Protein AF-0000000068209678 (afdb_homodimer)

Nearest PDB structures (foldseek):
  5dne-assembly1_C  TM=9.767E-01  e=2.836E-42  Cavia porcellus
  5dnc-assembly1_D  TM=9.752E-01  e=8.049E-42  Cavia porcellus
  4r8k-assembly2_E  TM=9.649E-01  e=1.845E-42  Cavia porcellus
  4r8k-assembly1_D  TM=9.654E-01  e=4.633E-42  Cavia porcellus
  5dnd-assembly1_C  TM=9.771E-01  e=1.900E-41  Cavia porcellus

Organism: Rhynchophorus ferrugineus (NCBI:txid354439)

Radius of gyration: 30.51 Å; Cα contacts (8 Å, |Δi|>4): 1763; chains: 2; bounding box: 63×113×104 Å

Sequence (772 aa):
MLRNDCQSNVNLSSFLDKYIMSEFSELKKVLVLYIGGTIGMQKNEYGVYEPMPDVFANKVKSCHDLHDKELARIYSIRDHEMITKAIHCNKVIAYQIQEYDPLLASCNMSSTEWIAIAKSVEENYHDFDGFVILQGTDTMAYTASVLSFMFKNLQKPVILTGSQISLFEIPSDAKNNFLHSLVFASCSDIPEVCIFYANRLMRGNRVKKVHSSAIKAMDSPNYHILAETGLTFKIYRNFALPRSERGMLSVFTNLCTRVGILHMFPTLTRTQLLSFLEPSLEGVVLITYGVGNIPTDRQDLIDVLRNAVGRGITVVSVTQCYKGPVAVLYETGRRMIEIGVIPCYDMTVEAAYCKLMVICGMERNSEDRAELMKQNMRGEMTIQQYMLRNDCQSNVNLSSFLDKYIMSEFSELKKVLVLYIGGTIGMQKNEYGVYEPMPDVFANKVKSCHDLHDKELARIYSIRDHEMITKAIHCNKVIAYQIQEYDPLLASCNMSSTEWIAIAKSVEENYHDFDGFVILQGTDTMAYTASVLSFMFKNLQKPVILTGSQISLFEIPSDAKNNFLHSLVFASCSDIPEVCIFYANRLMRGNRVKKVHSSAIKAMDSPNYHILAETGLTFKIYRNFALPRSERGMLSVFTNLCTRVGILHMFPTLTRTQLLSFLEPSLEGVVLITYGVGNIPTDRQDLIDVLRNAVGRGITVVSVTQCYKGPVAVLYETGRRMIEIGVIPCYDMTVEAAYCKLMVICGMERNSEDRAELMKQNMRGEMTIQQY

Foldseek 3Di:
DDDPPPPPCPPPVVVVVCVVVPPQAAEFEEEEEEQAAQQQWDADPVRDTDHDPPVNQVLQCPDCQNAPPVVCVVVVPDPQKGWGPLDPPRHIYIYHYDYDPPRDAPVPDDLVVLLVVLVVCVVCVVVGQFYEYEHHDQCQLLSLQLSQLQKDQQQFEYEYEYWLHYSPDPPTQSVVQVSVSSVRRRPRLQRGRWYGFDFFIAHSQQKDQDDDRDRRRMDRFAADTQWGDDPDTDGPSVRGDGRDDDDDIGGHSQFAPLEEEDEDDDPDDLVNLLVNLDLSHQEYEYAAADLFADDPVPVSNLVSLLVSVVSRHAAEYAYPDPFFFNDDPDPRSVSCVVSPYHTQTTADPSNLRSLLRRLVSVDVGSVSSRVSSNDDDRSRHDDDPD/DDPPPCPPCPPPVVVVVCVVVPPQAAEFEEEEEEQAAQQQWDADPVRDTDHDPPVNQVLQCPDCQNAPPVVCVVVVPDPQKGWGDLDPPRHIYIYHYDYDPPRDAPVPDDLVVLLVVLVVCVVCVVVGQFYEYEHHDQCQLLSLQLSQLQKDQQQFEYEYEYWLHYNPDPPTQSVVQVSVSSVRRRPRLQRGRWYGFDFFIARSQQKDQDDDRDRRRMDRFAADTQWGDDPDTDGPSVRGDGRDDDDDIGGHSQFAPLEEEDEDDDVDDLVNLLVNLDLSHQEYEYAAADLFADDPVPVSNLVSLLVSVVSRHAAEYAYPDPFFFNDDDDPRSVSCVVSPYHTQTTADPSNLRSLLRRLVSVDVGSVSSRVSSNDDDRSRHDDDPD

Secondary structure (DSSP, 8-state):
-----------HHHHHHHHHSS---EEEEEEEEEEESGGGEEE-TTS-EEE-TTTHHHHHHH-TTT--HHHHHHTT--TTEEE---BGGGEEEEEEEEEEEEEE-GGG--HHHHHHHHHHHHHTTTT-SEEEEE--STTHHHHHHHHHHHEES--S-EEEE--SS-TTSSS-SHHHHHHHHHHHHT-TT--SEEEEETTEEEEGGG-EE-BSSSSS-EE-TTS--SEE-SSS-EE-GGGSPPPPSS---EE-------EEEEE--TT--HHHHHHHT-TT--EEEEEEBTTTB--SS-HHHHHHHHHHHHTT-EEEEEESSSB------BHHHHHHHHTTPEE-TT--HHHHHHHHHHHHHH---HHHHHHHHTS-SSS-------/-----------HHHHHHHHHSS---EEEEEEEEEEESGGGEEE-TTS-EEE-TTTHHHHHHH-TTT--HHHHHHTT--TTEEE---BGGGEEEEEEEEEEEEEE-GGG--HHHHHHHHHHHHHTTTT-SEEEEE--STTHHHHHHHHHHHEES--S-EEEE--SS-TTSSS-SHHHHHHHHHHHHT-TT--SEEEEETTEEEEGGG-EE-BSSSSS-EE-TTS--SEE-SSS-EE-GGGSPPPPSS---EE-------EEEEE--TT--HHHHHHHT-TT--EEEEEEBTTTB--SS-HHHHHHHHHHHHTT-EEEEEESSSB------BHHHHHHHHTTPEE-TT--HHHHHHHHHHHHHH---HHHHHHHHTS-SSS-------

Solvent-accessible surface area (backbone atoms only — not comparable to full-atom values): 39968 Å² total; per-residue (Å²): 139,85,86,82,78,81,78,78,76,76,63,64,59,57,59,46,41,55,64,61,68,38,83,71,45,55,78,35,39,32,42,30,40,37,41,30,15,37,28,47,20,44,64,47,96,84,67,28,55,39,78,46,85,92,44,46,67,60,54,43,58,68,33,64,78,53,18,27,70,67,56,33,60,74,67,64,59,57,88,79,44,40,22,34,53,72,44,86,88,50,30,27,42,38,33,37,74,48,71,47,84,74,58,36,57,27,54,63,48,38,70,67,56,52,41,52,51,54,49,52,48,62,76,42,48,88,80,30,49,15,26,31,39,31,26,17,63,57,38,39,29,40,52,28,13,33,50,40,68,25,43,42,54,46,64,37,11,34,24,35,33,39,28,80,31,21,58,84,44,87,84,47,55,16,59,63,25,50,54,51,31,54,53,51,10,59,36,60,85,40,33,45,36,25,33,32,52,73,48,33,30,31,52,9,28,43,34,40,51,35,27,30,73,48,74,72,19,65,42,42,70,74,49,77,60,33,28,38,50,74,99,50,83,46,74,40,66,90,69,47,72,76,76,64,75,92,71,68,71,41,78,61,68,58,62,35,62,45,42,49,60,46,49,68,56,69,57,70,44,56,65,51,53,50,47,62,64,36,88,77,46,46,30,37,36,34,31,21,32,28,33,36,34,53,47,72,84,38,57,65,49,51,49,49,52,34,50,42,35,71,74,41,27,44,40,32,30,25,33,66,26,72,25,54,39,22,46,77,60,38,62,42,23,50,51,40,47,71,45,57,41,39,66,41,28,39,28,38,69,42,25,51,48,29,48,49,19,45,40,55,40,74,35,86,49,42,69,60,34,53,56,56,65,70,49,70,84,75,72,37,45,67,87,72,88,124,138,83,84,79,76,82,76,76,74,77,59,66,61,57,58,47,43,53,65,62,68,40,85,71,46,56,78,36,39,33,42,30,41,36,41,32,16,38,29,47,21,44,64,49,97,83,67,27,53,39,77,46,86,93,43,46,66,60,54,44,60,69,32,64,79,53,18,27,70,66,57,32,59,75,66,63,58,56,88,78,43,41,23,34,51,72,45,88,85,49,31,27,42,35,34,37,72,48,72,46,84,74,58,36,56,27,55,62,48,39,72,70,56,52,42,52,51,53,48,52,49,62,76,43,47,87,78,32,49,16,27,30,39,31,27,17,62,57,36,39,28,38,52,26,14,32,50,40,69,25,43,41,52,45,63,37,12,34,24,34,31,41,28,79,30,21,58,85,44,85,85,46,54,15,60,62,24,49,53,52,31,55,54,51,10,61,36,59,84,40,33,47,36,25,33,32,52,74,49,32,30,30,53,9,28,42,34,40,53,35,26,31,74,47,74,72,20,64,43,44,70,74,49,77,60,34,28,39,51,72,98,51,83,47,73,40,67,90,69,45,70,75,75,62,76,92,70,68,70,41,78,62,69,59,63,34,62,45,42,48,61,45,50,68,57,69,56,69,44,57,68,50,53,51,47,64,65,36,88,79,46,47,30,36,36,34,31,22,34,28,32,38,34,53,48,71,86,38,56,64,50,52,50,50,50,33,48,40,37,71,74,42,27,44,42,32,31,24,34,66,25,74,23,54,37,22,46,75,60,39,62,42,24,49,52,40,47,72,46,58,40,39,66,42,29,39,28,39,69,44,24,50,48,30,50,47,20,44,41,55,39,74,37,87,48,43,68,59,37,52,55,55,66,69,48,70,83,75,71,36,45,66,87,72,88,123

InterPro domains:
  IPR006034 Asparaginase/glutaminase-like [PIRSF001220] (26-380)
  IPR006034 Asparaginase/glutaminase-like [PR00139] (30-41)
  IPR006034 Asparaginase/glutaminase-like [PR00139] (129-147)
  IPR006034 Asparaginase/glutaminase-like [PR00139] (308-326)
  IPR006034 Asparaginase/glutaminase-like [PS51732] (28-376)
  IPR006034 Asparaginase/glutaminase-like [PTHR11707] (26-385)
  IPR006034 Asparaginase/glutaminase-like [SM00870] (29-370)
  IPR027473 L-asparaginase, C-terminal [G3DSA:3.40.50.40] (257-384)
  IPR027474 L-asparaginase, N-terminal [PF00710] (29-237)
  IPR036152 Asparaginase/glutaminase-like superfamily [SSF53774] (19-383)
  IPR037152 L-asparaginase, N-terminal domain superfamily [G3DSA:3.40.50.1170] (27-256)
  IPR040919 Asparaginase/glutaminase, C-terminal [PF17763] (258-373)
  IPR041725 Type I (cytosolic) L-asparaginase [cd08963] (28-371)

pLDDT: mean 90.08, std 16.74, range [19.39, 98.94]

Structure (mmCIF, N/CA/C/O backbone):
data_AF-0000000068209678-model_v1
#
loop_
_entity.id
_entity.type
_entity.pdbx_description
1 polymer asparaginase
#
loop_
_atom_site.group_PDB
_atom_site.id
_atom_site.type_symbol
_atom_site.label_atom_id
_atom_site.label_alt_id
_atom_site.label_comp_id
_atom_site.label_asym_id
_atom_site.label_entity_id
_atom_site.label_seq_id
_atom_site.pdbx_PDB_ins_code
_atom_site.Cartn_x
_atom_site.Cartn_y
_atom_site.Cartn_z
_atom_site.occupancy
_atom_site.B_iso_or_equiv
_atom_site.auth_seq_id
_atom_site.auth_comp_id
_atom_site.auth_asym_id
_atom_site.auth_atom_id
_atom_site.pdbx_PDB_model_num
ATOM 1 N N . MET A 1 1 ? -4.945 75.375 -44.125 1 24.22 1 MET A N 1
ATOM 2 C CA . MET A 1 1 ? -5.676 75.375 -42.875 1 24.22 1 MET A CA 1
ATOM 3 C C . MET A 1 1 ? -5.602 74.062 -42.188 1 24.22 1 MET A C 1
ATOM 5 O O . MET A 1 1 ? -6.051 73.062 -42.719 1 24.22 1 MET A O 1
ATOM 9 N N . LEU A 1 2 ? -4.535 73.75 -41.25 1 20.03 2 LEU A N 1
ATOM 10 C CA . LEU A 1 2 ? -3.896 72.625 -40.562 1 20.03 2 LEU A CA 1
ATOM 11 C C . LEU A 1 2 ? -4.84 72.062 -39.5 1 20.03 2 LEU A C 1
ATOM 13 O O . LEU A 1 2 ? -5.441 72.812 -38.719 1 20.03 2 LEU A O 1
ATOM 17 N N . ARG A 1 3 ? -5.453 70.75 -39.844 1 27.05 3 ARG A N 1
ATOM 18 C CA . ARG A 1 3 ? -6.363 69.812 -39.156 1 27.05 3 ARG A CA 1
ATOM 19 C C . ARG A 1 3 ? -5.918 69.562 -37.719 1 27.05 3 ARG A C 1
ATOM 21 O O . ARG A 1 3 ? -4.789 69.125 -37.5 1 27.05 3 ARG A O 1
ATOM 28 N N . ASN A 1 4 ? -6.402 70.438 -36.719 1 21.16 4 ASN A N 1
ATOM 29 C CA . ASN A 1 4 ? -6.305 70.5 -35.281 1 21.16 4 ASN A CA 1
ATOM 30 C C . ASN A 1 4 ? -6.629 69.125 -34.625 1 21.16 4 ASN A C 1
ATOM 32 O O . ASN A 1 4 ? -7.754 68.625 -34.75 1 21.16 4 ASN A O 1
ATOM 36 N N . ASP A 1 5 ? -5.664 68.125 -34.562 1 22.69 5 ASP A N 1
ATOM 37 C CA . ASP A 1 5 ? -5.5 66.812 -34 1 22.69 5 ASP A CA 1
ATOM 38 C C . ASP A 1 5 ? -5.828 66.812 -32.5 1 22.69 5 ASP A C 1
ATOM 40 O O . ASP A 1 5 ? -5.191 67.5 -31.719 1 22.69 5 ASP A O 1
ATOM 44 N N . CYS A 1 6 ? -7.16 66.625 -32.156 1 24.98 6 CYS A N 1
ATOM 45 C CA . CYS A 1 6 ? -7.793 66.5 -30.844 1 24.98 6 CYS A CA 1
ATOM 46 C C . CYS A 1 6 ? -7.035 65.5 -29.969 1 24.98 6 CYS A C 1
ATOM 48 O O . CYS A 1 6 ? -6.957 64.312 -30.281 1 24.98 6 CYS A O 1
ATOM 50 N N . GLN A 1 7 ? -5.973 65.875 -29.172 1 24.2 7 GLN A N 1
ATOM 51 C CA . GLN A 1 7 ? -5.223 65.25 -28.062 1 24.2 7 GLN A CA 1
ATOM 52 C C . GLN A 1 7 ? -6.137 64.938 -26.891 1 24.2 7 GLN A C 1
ATOM 54 O O . GLN A 1 7 ? -6.449 65.812 -26.094 1 24.2 7 GLN A O 1
ATOM 59 N N . SER A 1 8 ? -7.375 64.312 -27.094 1 26.88 8 SER A N 1
ATOM 60 C CA . SER A 1 8 ? -8.211 64 -25.938 1 26.88 8 SER A CA 1
ATOM 61 C C . SER A 1 8 ? -7.438 63.219 -24.875 1 26.88 8 SER A C 1
ATOM 63 O O . SER A 1 8 ? -6.898 62.156 -25.172 1 26.88 8 SER A O 1
ATOM 65 N N . ASN A 1 9 ? -6.844 63.875 -23.906 1 25.52 9 ASN A N 1
ATOM 66 C CA . ASN A 1 9 ? -6.191 63.469 -22.656 1 25.52 9 ASN A CA 1
ATOM 67 C C . ASN A 1 9 ? -7.125 62.656 -21.781 1 25.52 9 ASN A C 1
ATOM 69 O O . ASN A 1 9 ? -7.961 63.219 -21.062 1 25.52 9 ASN A O 1
ATOM 73 N N . VAL A 1 10 ? -7.766 61.5 -22.281 1 31.03 10 VAL A N 1
ATOM 74 C CA . VAL A 1 10 ? -8.469 60.562 -21.391 1 31.03 10 VAL A CA 1
ATOM 75 C C . VAL A 1 10 ? -7.668 60.406 -20.109 1 31.03 10 VAL A C 1
ATOM 77 O O . VAL A 1 10 ? -6.504 60 -20.141 1 31.03 10 VAL A O 1
ATOM 80 N N . ASN A 1 11 ? -8.055 61.219 -19.125 1 28.83 11 ASN A N 1
ATOM 81 C CA . ASN A 1 11 ? -7.418 61.312 -17.812 1 28.83 11 ASN A CA 1
ATOM 82 C C . ASN A 1 11 ? -7.273 59.938 -17.172 1 28.83 11 ASN A C 1
ATOM 84 O O . ASN A 1 11 ? -8.273 59.281 -16.859 1 28.83 11 ASN A O 1
ATOM 88 N N . LEU A 1 12 ? -6.191 59.188 -17.328 1 33.31 12 LEU A N 1
ATOM 89 C CA . LEU A 1 12 ? -5.613 58 -16.703 1 33.31 12 LEU A CA 1
ATOM 90 C C . LEU A 1 12 ? -5.938 57.938 -15.219 1 33.31 12 LEU A C 1
ATOM 92 O O . LEU A 1 12 ? -5.883 56.875 -14.609 1 33.31 12 LEU A O 1
ATOM 96 N N . SER A 1 13 ? -6.301 59.156 -14.625 1 35.62 13 SER A N 1
ATOM 97 C CA . SER A 1 13 ? -6.512 59.188 -13.188 1 35.62 13 SER A CA 1
ATOM 98 C C . SER A 1 13 ? -7.82 58.5 -12.812 1 35.62 13 SER A C 1
ATOM 100 O O . SER A 1 13 ? -7.875 57.719 -11.836 1 35.62 13 SER A O 1
ATOM 102 N N . SER A 1 14 ? -8.922 58.875 -13.57 1 37.66 14 SER A N 1
ATOM 103 C CA . SER A 1 14 ? -10.211 58.312 -13.188 1 37.66 14 SER A CA 1
ATOM 104 C C . SER A 1 14 ? -10.25 56.812 -13.445 1 37.66 14 SER A C 1
ATOM 106 O O . SER A 1 14 ? -10.992 56.062 -12.781 1 37.66 14 SER A O 1
ATOM 108 N N . PHE A 1 15 ? -9.703 56.375 -14.633 1 32.22 15 PHE A N 1
ATOM 109 C CA . PHE A 1 15 ? -9.68 54.938 -14.883 1 32.22 15 PHE A CA 1
ATOM 110 C C . PHE A 1 15 ? -8.883 54.219 -13.805 1 32.22 15 PHE A C 1
ATOM 112 O O . PHE A 1 15 ? -9.281 53.156 -13.352 1 32.22 15 PHE A O 1
ATOM 119 N N . LEU A 1 16 ? -7.707 54.844 -13.414 1 33.5 16 LEU A N 1
ATOM 120 C CA . LEU A 1 16 ? -6.98 54.25 -12.297 1 33.5 16 LEU A CA 1
ATOM 121 C C . LEU A 1 16 ? -7.801 54.344 -11.016 1 33.5 16 LEU A C 1
ATOM 123 O O . LEU A 1 16 ? -7.742 53.438 -10.172 1 33.5 16 LEU A O 1
ATOM 127 N N . ASP A 1 17 ? -8.5 55.531 -10.766 1 32.28 17 ASP A N 1
ATOM 128 C CA . ASP A 1 17 ? -9.352 55.594 -9.578 1 32.28 17 ASP A CA 1
ATOM 129 C C . ASP A 1 17 ? -10.484 54.594 -9.648 1 32.28 17 ASP A C 1
ATOM 131 O O . ASP A 1 17 ? -10.938 54.094 -8.617 1 32.28 17 ASP A O 1
ATOM 135 N N . LYS A 1 18 ? -11.211 54.5 -10.836 1 40.41 18 LYS A N 1
ATOM 136 C CA . LYS A 1 18 ? -12.273 53.5 -10.914 1 40.41 18 LYS A CA 1
ATOM 137 C C . LYS A 1 18 ? -11.719 52.094 -10.695 1 40.41 18 LYS A C 1
ATOM 139 O O . LYS A 1 18 ? -12.43 51.219 -10.211 1 40.41 18 LYS A O 1
ATOM 144 N N . TYR A 1 19 ? -10.602 51.812 -11.289 1 35.34 19 TYR A N 1
ATOM 145 C CA . TYR A 1 19 ? -9.906 50.562 -11.086 1 35.34 19 TYR A CA 1
ATOM 146 C C . TYR A 1 19 ? -9.344 50.469 -9.672 1 35.34 19 TYR A C 1
ATOM 148 O O . TYR A 1 19 ? -9.258 49.375 -9.102 1 35.34 19 TYR A O 1
ATOM 156 N N . ILE A 1 20 ? -8.758 51.531 -9.117 1 36.72 20 ILE A N 1
ATOM 157 C CA . ILE A 1 20 ? -8.258 51.562 -7.75 1 36.72 20 ILE A CA 1
ATOM 158 C C . ILE A 1 20 ? -9.43 51.531 -6.773 1 36.72 20 ILE A C 1
ATOM 160 O O . ILE A 1 20 ? -9.359 50.875 -5.734 1 36.72 20 ILE A O 1
ATOM 164 N N . MET A 1 21 ? -10.398 52.469 -6.781 1 37.22 21 MET A N 1
ATOM 165 C CA . MET A 1 21 ? -11.516 52.406 -5.84 1 37.22 21 MET A CA 1
ATOM 166 C C . MET A 1 21 ? -12.32 51.125 -6.047 1 37.22 21 MET A C 1
ATOM 168 O O . MET A 1 21 ? -13.453 51 -5.578 1 37.22 21 MET A O 1
ATOM 172 N N . SER A 1 22 ? -12.422 50.531 -7.223 1 40.81 22 SER A N 1
ATOM 173 C CA . SER A 1 22 ? -13.203 49.312 -7.383 1 40.81 22 SER A CA 1
ATOM 174 C C . SER A 1 22 ? -13.109 48.438 -6.141 1 40.81 22 SER A C 1
ATOM 176 O O . SER A 1 22 ? -12.188 48.594 -5.34 1 40.81 22 SER A O 1
ATOM 178 N N . GLU A 1 23 ? -14.148 47.438 -5.879 1 45.25 23 GLU A N 1
ATOM 179 C CA . GLU A 1 23 ? -14.516 46.562 -4.762 1 45.25 23 GLU A CA 1
ATOM 180 C C . GLU A 1 23 ? -13.289 45.938 -4.129 1 45.25 23 GLU A C 1
ATOM 182 O O . GLU A 1 23 ? -12.562 45.188 -4.789 1 45.25 23 GLU A O 1
ATOM 187 N N . PHE A 1 24 ? -12.594 46.688 -3.318 1 51.16 24 PHE A N 1
ATOM 188 C CA . PHE A 1 24 ? -11.492 46.156 -2.514 1 51.16 24 PHE A CA 1
ATOM 189 C C . PHE A 1 24 ? -11.672 44.688 -2.23 1 51.16 24 PHE A C 1
ATOM 191 O O . PHE A 1 24 ? -12.781 44.25 -1.905 1 51.16 24 PHE A O 1
ATOM 198 N N . SER A 1 25 ? -10.859 43.938 -2.803 1 64.44 25 SER A N 1
ATOM 199 C CA . SER A 1 25 ? -10.828 42.5 -2.555 1 64.44 25 SER A CA 1
ATOM 200 C C . SER A 1 25 ? -10.867 42.188 -1.06 1 64.44 25 SER A C 1
ATOM 202 O O . SER A 1 25 ? -10.32 42.938 -0.254 1 64.44 25 SER A O 1
ATOM 204 N N . GLU A 1 26 ? -11.867 41.5 -0.532 1 81.69 26 GLU A N 1
ATOM 205 C CA . GLU A 1 26 ? -11.938 41.031 0.845 1 81.69 26 GLU A CA 1
ATOM 206 C C . GLU A 1 26 ? -10.602 40.438 1.304 1 81.69 26 GLU A C 1
ATOM 208 O O . GLU A 1 26 ? -9.984 39.656 0.587 1 81.69 26 GLU A O 1
ATOM 213 N N . LEU A 1 27 ? -10.078 41.125 2.41 1 89.88 27 LEU A N 1
ATOM 214 C CA . LEU A 1 27 ? -8.82 40.656 2.98 1 89.88 27 LEU A CA 1
ATOM 215 C C . LEU A 1 27 ? -9.055 39.438 3.887 1 89.88 27 LEU A C 1
ATOM 217 O O . LEU A 1 27 ? -9.906 39.5 4.777 1 89.88 27 LEU A O 1
ATOM 221 N N . LYS A 1 28 ? -8.445 38.375 3.607 1 93.88 28 LYS A N 1
ATOM 222 C CA . LYS A 1 28 ? -8.453 37.156 4.441 1 93.88 28 LYS A CA 1
ATOM 223 C C . LYS A 1 28 ? -7.102 36.969 5.121 1 93.88 28 LYS A C 1
ATOM 225 O O . LYS A 1 28 ? -6.062 37.344 4.57 1 93.88 28 LYS A O 1
ATOM 230 N N . LYS A 1 29 ? -7.137 36.438 6.324 1 96.75 29 LYS A N 1
ATOM 231 C CA . LYS A 1 29 ? -5.918 36.188 7.098 1 96.75 29 LYS A CA 1
ATOM 232 C C . LYS A 1 29 ? -5.664 34.719 7.289 1 96.75 29 LYS A C 1
ATOM 234 O O . LYS A 1 29 ? -6.527 33.969 7.781 1 96.75 29 LYS A O 1
ATOM 239 N N . VAL A 1 30 ? -4.473 34.281 6.938 1 98 30 VAL A N 1
ATOM 240 C CA . VAL A 1 30 ? -4.105 32.875 7.043 1 98 30 VAL A CA 1
ATOM 241 C C . VAL A 1 30 ? -2.838 32.719 7.883 1 98 30 VAL A C 1
ATOM 243 O O . VAL A 1 30 ? -1.896 33.5 7.734 1 98 30 VAL A O 1
ATOM 246 N N . LEU A 1 31 ? -2.826 31.797 8.82 1 98.81 31 LEU A N 1
ATOM 247 C CA . LEU A 1 31 ? -1.607 31.453 9.547 1 98.81 31 LEU A CA 1
ATOM 248 C C . LEU A 1 31 ? -0.926 30.25 8.914 1 98.81 31 LEU A C 1
ATOM 250 O O . LEU A 1 31 ? -1.563 29.219 8.695 1 98.81 31 LEU A O 1
ATOM 254 N N . VAL A 1 32 ? 0.327 30.422 8.586 1 98.88 32 VAL A N 1
ATOM 255 C CA . VAL A 1 32 ? 1.133 29.328 8.039 1 98.88 32 VAL A CA 1
ATOM 256 C C . VAL A 1 32 ? 2.041 28.766 9.125 1 98.88 32 VAL A C 1
ATOM 258 O O . VAL A 1 32 ? 2.867 29.484 9.695 1 98.88 32 VAL A O 1
ATOM 261 N N . LEU A 1 33 ? 1.811 27.547 9.469 1 98.88 33 LEU A N 1
ATOM 262 C CA . LEU A 1 33 ? 2.705 26.812 10.367 1 98.88 33 LEU A CA 1
ATOM 263 C C . LEU A 1 33 ? 3.748 26.031 9.578 1 98.88 33 LEU A C 1
ATOM 265 O O . LEU A 1 33 ? 3.414 25.094 8.867 1 98.88 33 LEU A O 1
ATOM 269 N N . TYR A 1 34 ? 5.004 26.438 9.68 1 98.75 34 TYR A N 1
ATOM 270 C CA . TYR A 1 34 ? 6.098 25.812 8.945 1 98.75 34 TYR A CA 1
ATOM 271 C C . TYR A 1 34 ? 6.871 24.844 9.844 1 98.75 34 TYR A C 1
ATOM 273 O O . TYR A 1 34 ? 7.703 25.266 10.648 1 98.75 34 TYR A O 1
ATOM 281 N N . ILE A 1 35 ? 6.629 23.531 9.625 1 98.19 35 ILE A N 1
ATOM 282 C CA . ILE A 1 35 ? 7.195 22.5 10.477 1 98.19 35 ILE A CA 1
ATOM 283 C C . ILE A 1 35 ? 8.469 21.938 9.836 1 98.19 35 ILE A C 1
ATOM 285 O O . ILE A 1 35 ? 9.344 21.422 10.531 1 98.19 35 ILE A O 1
ATOM 289 N N . GLY A 1 36 ? 8.516 21.969 8.578 1 97.06 36 GLY A N 1
ATOM 290 C CA . GLY A 1 36 ? 9.648 21.438 7.844 1 97.06 36 GLY A CA 1
ATOM 291 C C . GLY A 1 36 ? 9.273 20.906 6.469 1 97.06 36 GLY A C 1
ATOM 292 O O . GLY A 1 36 ? 8.312 21.391 5.859 1 97.06 36 GLY A O 1
ATOM 293 N N . GLY A 1 37 ? 10.141 20.031 6.027 1 96 37 GLY A N 1
ATOM 294 C CA . GLY A 1 37 ? 9.906 19.406 4.734 1 96 37 GLY A CA 1
ATOM 295 C C . GLY A 1 37 ? 10.797 19.953 3.639 1 96 37 GLY A C 1
ATOM 296 O O . GLY A 1 37 ? 11.398 21.031 3.791 1 96 37 GLY A O 1
ATOM 297 N N . THR A 1 38 ? 10.734 19.281 2.561 1 95.44 38 THR A N 1
ATOM 298 C CA . THR A 1 38 ? 11.586 19.594 1.42 1 95.44 38 THR A CA 1
ATOM 299 C C . THR A 1 38 ? 11.32 21.016 0.929 1 95.44 38 THR A C 1
ATOM 301 O O . THR A 1 38 ? 12.227 21.688 0.44 1 95.44 38 THR A O 1
ATOM 304 N N . ILE A 1 39 ? 10.164 21.5 1.132 1 97.5 39 ILE A N 1
ATOM 305 C CA . ILE A 1 39 ? 9.734 22.781 0.593 1 97.5 39 ILE A CA 1
ATOM 306 C C . ILE A 1 39 ? 10.695 23.891 1.044 1 97.5 39 ILE A C 1
ATOM 308 O O . ILE A 1 39 ? 10.938 24.844 0.31 1 97.5 39 ILE A O 1
ATOM 312 N N . GLY A 1 40 ? 11.258 23.781 2.197 1 96.81 40 GLY A N 1
ATOM 313 C CA . GLY A 1 40 ? 12.172 24.781 2.719 1 96.81 40 GLY A CA 1
ATOM 314 C C . GLY A 1 40 ? 13.578 24.266 2.936 1 96.81 40 GLY A C 1
ATOM 315 O O . GLY A 1 40 ? 14.383 24.906 3.607 1 96.81 40 GLY A O 1
ATOM 316 N N . MET A 1 41 ? 13.836 23.078 2.439 1 94 41 MET A N 1
ATOM 317 C CA . MET A 1 41 ? 15.156 22.469 2.637 1 94 41 MET A CA 1
ATOM 318 C C . MET A 1 41 ? 16.125 22.938 1.566 1 94 41 MET A C 1
ATOM 320 O O . MET A 1 41 ? 15.719 23.422 0.508 1 94 41 MET A O 1
ATOM 324 N N . GLN A 1 42 ? 17.375 22.859 1.878 1 92.31 42 GLN A N 1
ATOM 325 C CA . GLN A 1 42 ? 18.469 23.094 0.937 1 92.31 42 GLN A CA 1
ATOM 326 C C . GLN A 1 42 ? 19.484 21.969 0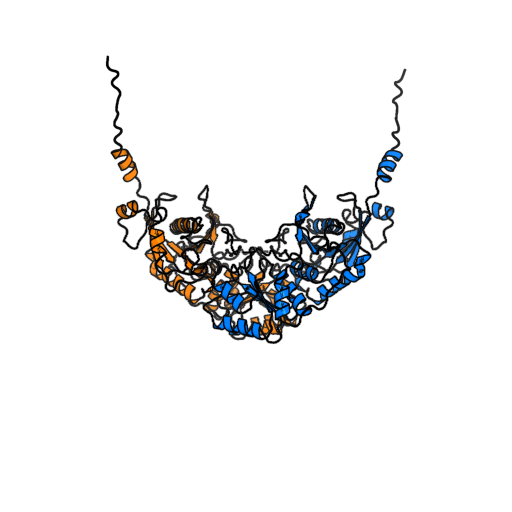.978 1 92.31 42 GLN A C 1
ATOM 328 O O . GLN A 1 42 ? 19.578 21.234 1.973 1 92.31 42 GLN A O 1
ATOM 333 N N . LYS A 1 43 ? 20.141 21.812 -0.117 1 88.25 43 LYS A N 1
ATOM 334 C CA . LYS A 1 43 ? 21.172 20.766 -0.174 1 88.25 43 LYS A CA 1
ATOM 335 C C . LYS A 1 43 ? 22.406 21.172 0.621 1 88.25 43 LYS A C 1
ATOM 337 O O . LYS A 1 43 ? 22.828 22.328 0.573 1 88.25 43 LYS A O 1
ATOM 342 N N . ASN A 1 44 ? 22.875 20.219 1.337 1 84.31 44 ASN A N 1
ATOM 343 C CA . ASN A 1 44 ? 24.109 20.453 2.08 1 84.31 44 ASN A CA 1
ATOM 344 C C . ASN A 1 44 ? 25.344 20.141 1.236 1 84.31 44 ASN A C 1
ATOM 346 O O . ASN A 1 44 ? 25.25 20 0.016 1 84.31 44 ASN A O 1
ATOM 350 N N . GLU A 1 45 ? 26.469 20.031 1.951 1 84.44 45 GLU A N 1
ATOM 351 C CA . GLU A 1 45 ? 27.734 19.812 1.265 1 84.44 45 GLU A CA 1
ATOM 352 C C . GLU A 1 45 ? 27.797 18.438 0.613 1 84.44 45 GLU A C 1
ATOM 354 O O . GLU A 1 45 ? 28.562 18.219 -0.329 1 84.44 45 GLU A O 1
ATOM 359 N N . TYR A 1 46 ? 26.984 17.578 1.08 1 79.88 46 TYR A N 1
ATOM 360 C CA . TYR A 1 46 ? 26.984 16.219 0.548 1 79.88 46 TYR A CA 1
ATOM 361 C C . TYR A 1 46 ? 25.922 16.062 -0.531 1 79.88 46 TYR A C 1
ATOM 363 O O . TYR A 1 46 ? 25.688 14.953 -1.025 1 79.88 46 TYR A O 1
ATOM 371 N N . GLY A 1 47 ? 25.234 17.141 -0.815 1 82.25 47 GLY A N 1
ATOM 372 C CA . GLY A 1 47 ? 24.234 17.094 -1.872 1 82.25 47 GLY A CA 1
ATOM 373 C C . GLY A 1 47 ? 22.906 16.547 -1.411 1 82.25 47 GLY A C 1
ATOM 374 O O . GLY A 1 47 ? 22.047 16.203 -2.232 1 82.25 47 GLY A O 1
ATOM 375 N N . VAL A 1 48 ? 22.734 16.406 -0.105 1 81.62 48 VAL A N 1
ATOM 376 C CA . VAL A 1 48 ? 21.5 15.867 0.431 1 81.62 48 VAL A CA 1
ATOM 377 C C . VAL A 1 48 ? 20.688 16.984 1.084 1 81.62 48 VAL A C 1
ATOM 379 O O . VAL A 1 48 ? 21.25 17.922 1.646 1 81.62 48 VAL A O 1
ATOM 382 N N . TYR A 1 49 ? 19.359 16.906 1.015 1 85.62 49 TYR A N 1
ATOM 383 C CA . TYR A 1 49 ? 18.469 17.922 1.553 1 85.62 49 TYR A CA 1
ATOM 384 C C . TYR A 1 49 ? 18.484 17.906 3.076 1 85.62 49 TYR A C 1
ATOM 386 O O . TYR A 1 49 ? 18.484 16.828 3.693 1 85.62 49 TYR A O 1
ATOM 394 N N . GLU A 1 50 ? 18.516 19.047 3.598 1 86 50 GLU A N 1
ATOM 395 C CA . GLU A 1 50 ? 18.391 19.219 5.039 1 86 50 GLU A CA 1
ATOM 396 C C . GLU A 1 50 ? 17.609 20.484 5.379 1 86 50 GLU A C 1
ATOM 398 O O . GLU A 1 50 ? 17.625 21.453 4.605 1 86 50 GLU A O 1
ATOM 403 N N . PRO A 1 51 ? 16.953 20.516 6.539 1 89.25 51 PRO A N 1
ATOM 404 C CA . PRO A 1 51 ? 16.25 21.734 6.953 1 89.25 51 PRO A CA 1
ATOM 405 C C . PRO A 1 51 ? 17.188 22.922 7.172 1 89.25 51 PRO A C 1
ATOM 407 O O . PRO A 1 51 ? 18.297 22.734 7.68 1 89.25 51 PRO A O 1
ATOM 410 N N . MET A 1 52 ? 16.797 24.125 6.738 1 91.25 52 MET A N 1
ATOM 411 C CA . MET A 1 52 ? 17.547 25.359 6.941 1 91.25 52 MET A CA 1
ATOM 412 C C . MET A 1 52 ? 16.719 26.391 7.711 1 91.25 52 MET A C 1
ATOM 414 O O . MET A 1 52 ? 15.828 27.016 7.145 1 91.25 52 MET A O 1
ATOM 418 N N . PRO A 1 53 ? 17.062 26.609 8.938 1 93.94 53 PRO A N 1
ATOM 419 C CA . PRO A 1 53 ? 16.266 27.531 9.75 1 93.94 53 PRO A CA 1
ATOM 420 C C . PRO A 1 53 ? 16.359 28.984 9.258 1 93.94 53 PRO A C 1
ATOM 422 O O . PRO A 1 53 ? 17.406 29.406 8.773 1 93.94 53 PRO A O 1
ATOM 425 N N . ASP A 1 54 ? 15.312 29.672 9.32 1 94 54 ASP A N 1
ATOM 426 C CA . ASP A 1 54 ? 15.195 31.125 9.203 1 94 54 ASP A CA 1
ATOM 427 C C . ASP A 1 54 ? 15.508 31.578 7.781 1 94 54 ASP A C 1
ATOM 429 O O . ASP A 1 54 ? 16.016 32.688 7.582 1 94 54 ASP A O 1
ATOM 433 N N . VAL A 1 55 ? 15.305 30.719 6.879 1 94.88 55 VAL A N 1
ATOM 434 C CA . VAL A 1 55 ? 15.602 31.125 5.508 1 94.88 55 VAL A CA 1
ATOM 435 C C . VAL A 1 55 ? 14.328 31.094 4.668 1 94.88 55 VAL A C 1
ATOM 437 O O . VAL A 1 55 ? 14.195 31.844 3.705 1 94.88 55 VAL A O 1
ATOM 440 N N . PHE A 1 56 ? 13.406 30.297 5.031 1 97.06 56 PHE A N 1
ATOM 441 C CA . PHE A 1 56 ? 12.227 30.031 4.215 1 97.06 56 PHE A CA 1
ATOM 442 C C . PHE A 1 56 ? 11.375 31.281 4.062 1 97.06 56 PHE A C 1
ATOM 444 O O . PHE A 1 56 ? 11 31.656 2.947 1 97.06 56 PHE A O 1
ATOM 451 N N . ALA A 1 57 ? 11.062 31.969 5.117 1 96.56 57 ALA A N 1
ATOM 452 C CA . ALA A 1 57 ? 10.211 33.156 5.09 1 96.56 57 ALA A CA 1
ATOM 453 C C . ALA A 1 57 ? 10.812 34.25 4.195 1 96.56 57 ALA A C 1
ATOM 455 O O . ALA A 1 57 ? 10.086 34.938 3.467 1 96.56 57 ALA A O 1
ATOM 456 N N . ASN A 1 58 ? 12.102 34.375 4.289 1 95.62 58 ASN A N 1
ATOM 457 C CA . ASN A 1 58 ? 12.758 35.375 3.455 1 95.62 58 ASN A CA 1
ATOM 458 C C . ASN A 1 58 ? 12.664 35.031 1.975 1 95.62 58 ASN A C 1
ATOM 460 O O . ASN A 1 58 ? 12.484 35.906 1.131 1 95.62 58 ASN A O 1
ATOM 464 N N . LYS A 1 59 ? 12.836 33.75 1.761 1 96.31 59 LYS A N 1
ATOM 465 C CA . LYS A 1 59 ? 12.695 33.281 0.38 1 96.31 59 LYS A CA 1
ATOM 466 C C . LYS A 1 59 ? 11.281 33.531 -0.138 1 96.31 59 LYS A C 1
ATOM 468 O O . LYS A 1 59 ? 11.102 34 -1.271 1 96.31 59 LYS A O 1
ATOM 473 N N . VAL A 1 60 ? 10.273 33.312 0.652 1 97.06 60 VAL A N 1
ATOM 474 C CA . VAL A 1 60 ? 8.875 33.562 0.302 1 97.06 60 VAL A CA 1
ATOM 475 C C . VAL A 1 60 ? 8.656 35.031 0.014 1 97.06 60 VAL A C 1
ATOM 477 O O . VAL A 1 60 ? 8.016 35.406 -0.976 1 97.06 60 VAL A O 1
ATOM 480 N N . LYS A 1 61 ? 9.211 35.875 0.77 1 94.88 61 LYS A N 1
ATOM 481 C CA . LYS A 1 61 ? 9.07 37.312 0.637 1 94.88 61 LYS A CA 1
ATOM 482 C C . LYS A 1 61 ? 9.68 37.812 -0.673 1 94.88 61 LYS A C 1
ATOM 484 O O . LYS A 1 61 ? 9.234 38.812 -1.229 1 94.88 61 LYS A O 1
ATOM 489 N N . SER A 1 62 ? 10.641 37.094 -1.1 1 94.62 62 SER A N 1
ATOM 490 C CA . SER A 1 62 ? 11.328 37.5 -2.316 1 94.62 62 SER A CA 1
ATOM 491 C C . SER A 1 62 ? 10.586 37.031 -3.561 1 94.62 62 SER A C 1
ATOM 493 O O . SER A 1 62 ? 10.883 37.469 -4.672 1 94.62 62 SER A O 1
ATOM 495 N N . CYS A 1 63 ? 9.672 36.156 -3.391 1 93.31 63 CYS A N 1
ATOM 496 C CA . CYS A 1 63 ? 8.883 35.656 -4.508 1 93.31 63 CYS A CA 1
ATOM 497 C C . CYS A 1 63 ? 7.691 36.562 -4.793 1 93.31 63 CYS A C 1
ATOM 499 O O . CYS A 1 63 ? 6.762 36.656 -3.988 1 93.31 63 CYS A O 1
ATOM 501 N N . HIS A 1 64 ? 7.598 37.094 -5.984 1 90.75 64 HIS A N 1
ATOM 502 C CA . HIS A 1 64 ? 6.598 38.094 -6.344 1 90.75 64 HIS A CA 1
ATOM 503 C C . HIS A 1 64 ? 5.191 37.5 -6.285 1 90.75 64 HIS A C 1
ATOM 505 O O . HIS A 1 64 ? 4.234 38.188 -5.945 1 90.75 64 HIS A O 1
ATOM 511 N N . ASP A 1 65 ? 5.07 36.219 -6.555 1 89.38 65 ASP A N 1
ATOM 512 C CA . ASP A 1 65 ? 3.764 35.562 -6.57 1 89.38 65 ASP A CA 1
ATOM 513 C C . ASP A 1 65 ? 3.262 35.312 -5.152 1 89.38 65 ASP A C 1
ATOM 515 O O . ASP A 1 65 ? 2.059 35.156 -4.93 1 89.38 65 ASP A O 1
ATOM 519 N N . LEU A 1 66 ? 4.172 35.344 -4.18 1 95.06 66 LEU A N 1
ATOM 520 C CA . LEU A 1 66 ? 3.816 34.969 -2.82 1 95.06 66 LEU A CA 1
ATOM 521 C C . LEU A 1 66 ? 3.779 36.188 -1.9 1 95.06 66 LEU A C 1
ATOM 523 O O . LEU A 1 66 ? 3.236 36.094 -0.796 1 95.06 66 LEU A O 1
ATOM 527 N N . HIS A 1 67 ? 4.309 37.219 -2.459 1 95.88 67 HIS A N 1
ATOM 528 C CA . HIS A 1 67 ? 4.277 38.5 -1.714 1 95.88 67 HIS A CA 1
ATOM 529 C C . HIS A 1 67 ? 4.254 39.688 -2.654 1 95.88 67 HIS A C 1
ATOM 531 O O . HIS A 1 67 ? 5.184 39.875 -3.441 1 95.88 67 HIS A O 1
ATOM 537 N N . ASP A 1 68 ? 3.258 40.5 -2.541 1 94 68 ASP A N 1
ATOM 538 C CA . ASP A 1 68 ? 3.105 41.688 -3.344 1 94 68 ASP A CA 1
ATOM 539 C C . ASP A 1 68 ? 3.428 42.938 -2.521 1 94 68 ASP A C 1
ATOM 541 O O . ASP A 1 68 ? 2.602 43.406 -1.729 1 94 68 ASP A O 1
ATOM 545 N N . LYS A 1 69 ? 4.477 43.594 -2.846 1 93.19 69 LYS A N 1
ATOM 546 C CA . LYS A 1 69 ? 4.969 44.719 -2.064 1 93.19 69 LYS A CA 1
ATOM 547 C C . LYS A 1 69 ? 4.027 45.906 -2.18 1 93.19 69 LYS A C 1
ATOM 549 O O . LYS A 1 69 ? 3.854 46.656 -1.223 1 93.19 69 LYS A O 1
ATOM 554 N N . GLU A 1 70 ? 3.475 46.094 -3.289 1 92.75 70 GLU A N 1
ATOM 555 C CA . GLU A 1 70 ? 2.549 47.219 -3.482 1 92.75 70 GLU A CA 1
ATOM 556 C C . GLU A 1 70 ? 1.287 47.031 -2.643 1 92.75 70 GLU A C 1
ATOM 558 O O . GLU A 1 70 ? 0.843 47.969 -1.972 1 92.75 70 GLU A O 1
ATOM 563 N N . LEU A 1 71 ? 0.814 45.844 -2.723 1 91.75 71 LEU A N 1
ATOM 564 C CA . LEU A 1 71 ? -0.373 45.562 -1.921 1 91.75 71 LEU A CA 1
ATOM 565 C C . LEU A 1 71 ? -0.052 45.625 -0.431 1 91.75 71 LEU A C 1
ATOM 567 O O . LEU A 1 71 ? -0.897 46.031 0.371 1 91.75 71 LEU A O 1
ATOM 571 N N . ALA A 1 72 ? 1.118 45.25 -0.062 1 94.25 72 ALA A N 1
ATOM 572 C CA . ALA A 1 72 ? 1.544 45.312 1.333 1 94.25 72 ALA A CA 1
ATOM 573 C C . ALA A 1 72 ? 1.477 46.75 1.843 1 94.25 72 ALA A C 1
ATOM 575 O O . ALA A 1 72 ? 1.082 47 2.986 1 94.25 72 ALA A O 1
ATOM 576 N N . ARG A 1 73 ? 1.818 47.656 0.993 1 93.56 73 ARG A N 1
ATOM 577 C CA . ARG A 1 73 ? 1.761 49.062 1.343 1 93.56 73 ARG A CA 1
ATOM 578 C C . ARG A 1 73 ? 0.317 49.562 1.421 1 93.56 73 ARG A C 1
ATOM 580 O O . ARG A 1 73 ? -0.061 50.25 2.371 1 93.56 73 ARG A O 1
ATOM 587 N N . ILE A 1 74 ? -0.4 49.125 0.461 1 90.75 74 ILE A N 1
ATOM 588 C CA . ILE A 1 74 ? -1.789 49.562 0.357 1 90.75 74 ILE A CA 1
ATOM 589 C C . ILE A 1 74 ? -2.572 49.094 1.578 1 90.75 74 ILE A C 1
ATOM 591 O O . ILE A 1 74 ? -3.35 49.844 2.16 1 90.75 74 ILE A O 1
ATOM 595 N N . TYR A 1 75 ? -2.311 47.875 1.975 1 91.38 75 TYR A N 1
ATOM 596 C CA . TYR A 1 75 ? -3.074 47.281 3.07 1 91.38 75 TYR A CA 1
ATOM 597 C C . TYR A 1 75 ? -2.359 47.5 4.402 1 91.38 75 TYR A C 1
ATOM 599 O O . TYR A 1 75 ? -2.857 47.062 5.449 1 91.38 75 TYR A O 1
ATOM 607 N N . SER A 1 76 ? -1.217 48.094 4.441 1 93.5 76 SER A N 1
ATOM 608 C CA . SER A 1 76 ? -0.433 48.438 5.629 1 93.5 76 SER A CA 1
ATOM 609 C C . SER A 1 76 ? -0.226 47.188 6.504 1 93.5 76 SER A C 1
ATOM 611 O O . SER A 1 76 ? -0.511 47.219 7.703 1 93.5 76 SER A O 1
ATOM 613 N N . ILE A 1 77 ? 0.205 46.031 5.859 1 92.38 77 ILE A N 1
ATOM 614 C CA . ILE A 1 77 ? 0.429 44.812 6.641 1 92.38 77 ILE A CA 1
ATOM 615 C C . ILE A 1 77 ? 1.716 44.969 7.453 1 92.38 77 ILE A C 1
ATOM 617 O O . ILE A 1 77 ? 2.543 45.844 7.172 1 92.38 77 ILE A O 1
ATOM 621 N N . ARG A 1 78 ? 1.869 44.219 8.539 1 94 78 ARG A N 1
ATOM 622 C CA . ARG A 1 78 ? 3.049 44.281 9.398 1 94 78 ARG A CA 1
ATOM 623 C C . ARG A 1 78 ? 4.266 43.688 8.688 1 94 78 ARG A C 1
ATOM 625 O O . ARG A 1 78 ? 4.125 42.906 7.758 1 94 78 ARG A O 1
ATOM 632 N N . ASP A 1 79 ? 5.395 43.938 9.219 1 91.38 79 ASP A N 1
ATOM 633 C CA . ASP A 1 79 ? 6.656 43.594 8.578 1 91.38 79 ASP A CA 1
ATOM 634 C C . ASP A 1 79 ? 6.82 42.062 8.492 1 91.38 79 ASP A C 1
ATOM 636 O O . ASP A 1 79 ? 7.414 41.562 7.539 1 91.38 79 ASP A O 1
ATOM 640 N N . HIS A 1 80 ? 6.273 41.438 9.5 1 93.25 80 HIS A N 1
ATOM 641 C CA . HIS A 1 80 ? 6.465 39.969 9.523 1 93.25 80 HIS A CA 1
ATOM 642 C C . HIS A 1 80 ? 5.375 39.281 8.727 1 93.25 80 HIS A C 1
ATOM 644 O O . HIS A 1 80 ? 5.391 38.031 8.602 1 93.25 80 HIS A O 1
ATOM 650 N N . GLU A 1 81 ? 4.504 40.031 8.125 1 96.5 81 GLU A N 1
ATOM 651 C CA . GLU A 1 81 ? 3.41 39.469 7.336 1 96.5 81 GLU A CA 1
ATOM 652 C C . GLU A 1 81 ? 3.719 39.562 5.844 1 96.5 81 GLU A C 1
ATOM 654 O O . GLU A 1 81 ? 4.562 40.344 5.418 1 96.5 81 GLU A O 1
ATOM 659 N N . MET A 1 82 ? 3.104 38.688 5.082 1 97.19 82 MET A N 1
ATOM 660 C CA . MET A 1 82 ? 3.121 38.656 3.621 1 97.19 82 MET A CA 1
ATOM 661 C C . MET A 1 82 ? 1.709 38.812 3.059 1 97.19 82 MET A C 1
ATOM 663 O O . MET A 1 82 ? 0.729 38.594 3.777 1 97.19 82 MET A O 1
ATOM 667 N N . ILE A 1 83 ? 1.656 39.188 1.806 1 95.69 83 ILE A N 1
ATOM 668 C CA . ILE A 1 83 ? 0.352 39.344 1.171 1 95.69 83 ILE A CA 1
ATOM 669 C C . ILE A 1 83 ? 0.437 38.906 -0.292 1 95.69 83 ILE A C 1
ATOM 671 O O . ILE A 1 83 ? 1.394 39.25 -0.992 1 95.69 83 ILE A O 1
ATOM 675 N N . THR A 1 84 ? -0.498 38.062 -0.662 1 91.81 84 THR A N 1
ATOM 676 C CA . THR A 1 84 ? -0.501 37.594 -2.045 1 91.81 84 THR A CA 1
ATOM 677 C C . THR A 1 84 ? -1.163 38.625 -2.957 1 91.81 84 THR A C 1
ATOM 679 O O . THR A 1 84 ? -1.822 39.531 -2.482 1 91.81 84 THR A O 1
ATOM 682 N N . LYS A 1 85 ? -0.909 38.375 -4.32 1 83.38 85 LYS A N 1
ATOM 683 C CA . LYS A 1 85 ? -1.689 39.125 -5.289 1 83.38 85 LYS A CA 1
ATOM 684 C C . LYS A 1 85 ? -3.143 38.688 -5.312 1 83.38 85 LYS A C 1
ATOM 686 O O . LYS A 1 85 ? -3.459 37.594 -4.832 1 83.38 85 LYS A O 1
ATOM 691 N N . ALA A 1 86 ? -3.947 39.625 -5.711 1 67.5 86 ALA A N 1
ATOM 692 C CA . ALA A 1 86 ? -5.348 39.25 -5.824 1 67.5 86 ALA A CA 1
ATOM 693 C C . ALA A 1 86 ? -5.504 38.031 -6.742 1 67.5 86 ALA A C 1
ATOM 695 O O . ALA A 1 86 ? -4.988 38.031 -7.859 1 67.5 86 ALA A O 1
ATOM 696 N N . ILE A 1 87 ? -5.77 36.969 -6.09 1 67.94 87 ILE A N 1
ATOM 697 C CA . ILE A 1 87 ? -5.914 35.719 -6.844 1 67.94 87 ILE A CA 1
ATOM 698 C C . ILE A 1 87 ? -7.387 35.5 -7.18 1 67.94 87 ILE A C 1
ATOM 700 O O . ILE A 1 87 ? -8.219 36.375 -7.012 1 67.94 87 ILE A O 1
ATOM 704 N N . HIS A 1 88 ? -7.777 34.281 -7.434 1 59.44 88 HIS A N 1
ATOM 705 C CA . HIS A 1 88 ? -9.117 33.844 -7.816 1 59.44 88 HIS A CA 1
ATOM 706 C C . HIS A 1 88 ? -10.156 34.312 -6.801 1 59.44 88 HIS A C 1
ATOM 708 O O . HIS A 1 88 ? -9.875 34.375 -5.605 1 59.44 88 HIS A O 1
ATOM 714 N N . CYS A 1 89 ? -11.195 35.031 -7.234 1 59.06 89 CYS A N 1
ATOM 715 C CA . CYS A 1 89 ? -12.422 35.375 -6.523 1 59.06 89 CYS A CA 1
ATOM 716 C C . CYS A 1 89 ? -12.281 36.75 -5.852 1 59.06 89 CYS A C 1
ATOM 718 O O . CYS A 1 89 ? -12.93 37 -4.84 1 59.06 89 CYS A O 1
ATOM 720 N N . ASN A 1 90 ? -11.25 37.469 -6.211 1 66.81 90 ASN A N 1
ATOM 721 C CA . ASN A 1 90 ? -11.125 38.875 -5.75 1 66.81 90 ASN A CA 1
ATOM 722 C C . ASN A 1 90 ? -10.766 38.938 -4.27 1 66.81 90 ASN A C 1
ATOM 724 O O . ASN A 1 90 ? -11.352 39.719 -3.52 1 66.81 90 ASN A O 1
ATOM 728 N N . LYS A 1 91 ? -10.039 37.938 -3.832 1 79.81 91 LYS A N 1
ATOM 729 C CA . LYS A 1 91 ? -9.562 37.969 -2.449 1 79.81 91 LYS A CA 1
ATOM 730 C C . LYS A 1 91 ? -8.062 38.219 -2.383 1 79.81 91 LYS A C 1
ATOM 732 O O . LYS A 1 91 ? -7.312 37.75 -3.25 1 79.81 91 LYS A O 1
ATOM 737 N N . VAL A 1 92 ? -7.777 39.062 -1.451 1 89.38 92 VAL A N 1
ATOM 738 C CA . VAL A 1 92 ? -6.375 39.25 -1.086 1 89.38 92 VAL A CA 1
ATOM 739 C C . VAL A 1 92 ? -6.082 38.5 0.22 1 89.38 92 VAL A C 1
ATOM 741 O O . VAL A 1 92 ? -6.891 38.531 1.149 1 89.38 92 VAL A O 1
ATOM 744 N N . ILE A 1 93 ? -4.957 37.844 0.276 1 94.75 93 ILE A N 1
ATOM 745 C CA . ILE A 1 93 ? -4.645 37 1.43 1 94.75 93 ILE A CA 1
ATOM 746 C C . ILE A 1 93 ? -3.396 37.531 2.131 1 94.75 93 ILE A C 1
ATOM 748 O O . ILE A 1 93 ? -2.309 37.562 1.547 1 94.75 93 ILE A O 1
ATOM 752 N N . ALA A 1 94 ? -3.578 38.031 3.295 1 96.44 94 ALA A N 1
ATOM 753 C CA . ALA A 1 94 ? -2.447 38.312 4.176 1 96.44 94 ALA A CA 1
ATOM 754 C C . ALA A 1 94 ? -2.119 37.094 5.051 1 96.44 94 ALA A C 1
ATOM 756 O O . ALA A 1 94 ? -3.021 36.438 5.559 1 96.44 94 ALA A O 1
ATOM 757 N N . TYR A 1 95 ? -0.833 36.781 5.16 1 98 95 TYR A N 1
ATOM 758 C CA . TYR A 1 95 ? -0.493 35.594 5.945 1 98 95 TYR A CA 1
ATOM 759 C C . TYR A 1 95 ? 0.819 35.812 6.691 1 98 95 TYR A C 1
ATOM 761 O O . TYR A 1 95 ? 1.598 36.688 6.363 1 98 95 TYR A O 1
ATOM 769 N N . GLN A 1 96 ? 0.939 35.062 7.754 1 97.75 96 GLN A N 1
ATOM 770 C CA . GLN A 1 96 ? 2.135 35.031 8.586 1 97.75 96 GLN A CA 1
ATOM 771 C C . GLN A 1 96 ? 2.701 33.594 8.641 1 97.75 96 GLN A C 1
ATOM 773 O O . GLN A 1 96 ? 1.947 32.625 8.656 1 97.75 96 GLN A O 1
ATOM 778 N N . ILE A 1 97 ? 3.998 33.531 8.633 1 98.44 97 ILE A N 1
ATOM 779 C CA . ILE A 1 97 ? 4.66 32.219 8.727 1 98.44 97 ILE A CA 1
ATOM 780 C C . ILE A 1 97 ? 5.238 32.062 10.133 1 98.44 97 ILE A C 1
ATOM 782 O O . ILE A 1 97 ? 6.074 32.844 10.57 1 98.44 97 ILE A O 1
ATOM 786 N N . GLN A 1 98 ? 4.723 31.141 10.836 1 98.31 98 GLN A N 1
ATOM 787 C CA . GLN A 1 98 ? 5.309 30.719 12.094 1 98.31 98 GLN A CA 1
ATOM 788 C C . GLN A 1 98 ? 6.211 29.5 11.898 1 98.31 98 GLN A C 1
ATOM 790 O O . GLN A 1 98 ? 5.727 28.375 11.703 1 98.31 98 GLN A O 1
ATOM 795 N N . GLU A 1 99 ? 7.461 29.703 11.977 1 98.25 99 GLU A N 1
ATOM 796 C CA . GLU A 1 99 ? 8.445 28.641 11.812 1 98.25 99 GLU A CA 1
ATOM 797 C C . GLU A 1 99 ? 8.68 27.891 13.117 1 98.25 99 GLU A C 1
ATOM 799 O O . GLU A 1 99 ? 8.898 28.516 14.164 1 98.25 99 GLU A O 1
ATOM 804 N N . TYR A 1 100 ? 8.57 26.594 13.016 1 98 100 TYR A N 1
ATOM 805 C CA . TYR A 1 100 ? 8.828 25.766 14.188 1 98 100 TYR A CA 1
ATOM 806 C C . TYR A 1 100 ? 10.328 25.578 14.406 1 98 100 TYR A C 1
ATOM 808 O O . TYR A 1 100 ? 11.125 25.75 13.484 1 98 100 TYR A O 1
ATOM 816 N N . ASP A 1 101 ? 10.688 25.297 15.633 1 96.31 101 ASP A N 1
ATOM 817 C CA . ASP A 1 101 ? 12.07 25.047 16.031 1 96.31 101 ASP A CA 1
ATOM 818 C C . ASP A 1 101 ? 12.172 23.828 16.938 1 96.31 101 ASP A C 1
ATOM 820 O O . ASP A 1 101 ? 11.695 23.859 18.078 1 96.31 101 ASP A O 1
ATOM 824 N N . PRO A 1 102 ? 12.836 22.844 16.562 1 95.38 102 PRO A N 1
ATOM 825 C CA . PRO A 1 102 ? 13.555 22.688 15.297 1 95.38 102 PRO A CA 1
ATOM 826 C C . PRO A 1 102 ? 12.625 22.375 14.125 1 95.38 102 PRO A C 1
ATOM 828 O O . PRO A 1 102 ? 11.492 21.938 14.336 1 95.38 102 PRO A O 1
ATOM 831 N N . LEU A 1 103 ? 13.133 22.656 12.914 1 96 103 LEU A N 1
ATOM 832 C CA . LEU A 1 103 ? 12.492 22.141 11.719 1 96 103 LEU A CA 1
ATOM 833 C C . LEU A 1 103 ? 12.711 20.641 11.594 1 96 103 LEU A C 1
ATOM 835 O O . LEU A 1 103 ? 13.805 20.141 11.883 1 96 103 LEU A O 1
ATOM 839 N N . LEU A 1 104 ? 11.672 19.984 11.094 1 93.12 104 LEU A N 1
ATOM 840 C CA . LEU A 1 104 ? 11.75 18.531 11.094 1 93.12 104 LEU A CA 1
ATOM 841 C C . LEU A 1 104 ? 11.594 17.969 9.688 1 93.12 104 LEU A C 1
ATOM 843 O O . LEU A 1 104 ? 10.805 18.484 8.891 1 93.12 104 LEU A O 1
ATOM 847 N N . ALA A 1 105 ? 12.367 16.875 9.453 1 91.88 105 ALA A N 1
ATOM 848 C CA . ALA A 1 105 ? 11.93 15.945 8.414 1 91.88 105 ALA A CA 1
ATOM 849 C C . ALA A 1 105 ? 10.664 15.211 8.828 1 91.88 105 ALA A C 1
ATOM 851 O O . ALA A 1 105 ? 10.5 14.852 10 1 91.88 105 ALA A O 1
ATOM 852 N N . SER A 1 106 ? 9.789 14.992 7.855 1 94.06 106 SER A N 1
ATOM 853 C CA . SER A 1 106 ? 8.477 14.445 8.203 1 94.06 106 SER A CA 1
ATOM 854 C C . SER A 1 106 ? 8.602 13.055 8.812 1 94.06 106 SER A C 1
ATOM 856 O O . SER A 1 106 ? 7.746 12.633 9.594 1 94.06 106 SER A O 1
ATOM 858 N N . CYS A 1 107 ? 9.633 12.297 8.453 1 93.81 107 CYS A N 1
ATOM 859 C CA . CYS A 1 107 ? 9.812 10.961 9.016 1 93.81 107 CYS A CA 1
ATOM 860 C C . CYS A 1 107 ? 10.078 11.031 10.516 1 93.81 107 CYS A C 1
ATOM 862 O O . CYS A 1 107 ? 10.008 10.016 11.203 1 93.81 107 CYS A O 1
ATOM 864 N N . ASN A 1 108 ? 10.32 12.227 11.047 1 94.31 108 ASN A N 1
ATOM 865 C CA . ASN A 1 108 ? 10.594 12.422 12.469 1 94.31 108 ASN A CA 1
ATOM 866 C C . ASN A 1 108 ? 9.359 12.914 13.211 1 94.31 108 ASN A C 1
ATOM 868 O O . ASN A 1 108 ? 9.414 13.18 14.414 1 94.31 108 ASN A O 1
ATOM 872 N N . MET A 1 109 ? 8.273 13.07 12.562 1 96.12 109 MET A N 1
ATOM 873 C CA . MET A 1 109 ? 7.059 13.602 13.18 1 96.12 109 MET A CA 1
ATOM 874 C C . MET A 1 109 ? 6.262 12.492 13.859 1 96.12 109 MET A C 1
ATOM 876 O O . MET A 1 109 ? 6.191 11.375 13.352 1 96.12 109 MET A O 1
ATOM 880 N N . SER A 1 110 ? 5.703 12.805 14.992 1 96.31 110 SER A N 1
ATOM 881 C CA . SER A 1 110 ? 4.852 11.906 15.758 1 96.31 110 SER A CA 1
ATOM 882 C C . SER A 1 110 ? 3.854 12.688 16.609 1 96.31 110 SER A C 1
ATOM 884 O O . SER A 1 110 ? 3.434 13.781 16.234 1 96.31 110 SER A O 1
ATOM 886 N N . SER A 1 111 ? 3.451 12.094 17.75 1 97.62 111 SER A N 1
ATOM 887 C CA . SER A 1 111 ? 2.391 12.648 18.594 1 97.62 111 SER A CA 1
ATOM 888 C C . SER A 1 111 ? 2.791 14 19.156 1 97.62 111 SER A C 1
ATOM 890 O O . SER A 1 111 ? 1.963 14.914 19.266 1 97.62 111 SER A O 1
ATOM 892 N N . THR A 1 112 ? 4.039 14.18 19.438 1 97.31 112 THR A N 1
ATOM 893 C CA . THR A 1 112 ? 4.5 15.43 20.031 1 97.31 112 THR A CA 1
ATOM 894 C C . THR A 1 112 ? 4.258 16.594 19.078 1 97.31 112 THR A C 1
ATOM 896 O O . THR A 1 112 ? 3.684 17.625 19.484 1 97.31 112 THR A O 1
ATOM 899 N N . GLU A 1 113 ? 4.664 16.453 17.891 1 97.75 113 GLU A N 1
ATOM 900 C CA . GLU A 1 113 ? 4.492 17.516 16.906 1 97.75 113 GLU A CA 1
ATOM 901 C C . GLU A 1 113 ? 3.021 17.703 16.547 1 97.75 113 GLU A C 1
ATOM 903 O O . GLU A 1 113 ? 2.572 18.828 16.312 1 97.75 113 GLU A O 1
ATOM 908 N N . TRP A 1 114 ? 2.273 16.594 16.453 1 98.75 114 TRP A N 1
ATOM 909 C CA . TRP A 1 114 ? 0.854 16.688 16.125 1 98.75 114 TRP A CA 1
ATOM 910 C C . TRP A 1 114 ? 0.104 17.5 17.172 1 98.75 114 TRP A C 1
ATOM 912 O O . TRP A 1 114 ? -0.717 18.359 16.828 1 98.75 114 TRP A O 1
ATOM 922 N N . ILE A 1 115 ? 0.421 17.281 18.438 1 98.75 115 ILE A N 1
ATOM 923 C CA . ILE A 1 115 ? -0.205 18 19.531 1 98.75 115 ILE A CA 1
ATOM 924 C C . ILE A 1 115 ? 0.183 19.484 19.453 1 98.75 115 ILE A C 1
ATOM 926 O O . ILE A 1 115 ? -0.664 20.359 19.625 1 98.75 115 ILE A O 1
ATOM 930 N N . ALA A 1 116 ? 1.433 19.75 19.156 1 98.75 116 ALA A N 1
ATOM 931 C CA . ALA A 1 116 ? 1.904 21.125 19.047 1 98.75 116 ALA A CA 1
ATOM 932 C C . ALA A 1 116 ? 1.174 21.875 17.938 1 98.75 116 ALA A C 1
ATOM 934 O O . ALA A 1 116 ? 0.786 23.031 18.109 1 98.75 116 ALA A O 1
ATOM 935 N N . ILE A 1 117 ? 1.003 21.234 16.828 1 98.88 117 ILE A N 1
ATOM 936 C CA . ILE A 1 117 ? 0.309 21.828 15.695 1 98.88 117 ILE A CA 1
ATOM 937 C C . ILE A 1 117 ? -1.14 22.125 16.078 1 98.88 117 ILE A C 1
ATOM 939 O O . ILE A 1 117 ? -1.636 23.234 15.836 1 98.88 117 ILE A O 1
ATOM 943 N N . ALA A 1 118 ? -1.816 21.141 16.656 1 98.88 118 ALA A N 1
ATOM 944 C CA . ALA A 1 118 ? -3.215 21.297 17.047 1 98.88 118 ALA A CA 1
ATOM 945 C C . ALA A 1 118 ? -3.385 22.453 18.031 1 98.88 118 ALA A C 1
ATOM 947 O O . ALA A 1 118 ? -4.328 23.25 17.906 1 98.88 118 ALA A O 1
ATOM 948 N N . LYS A 1 119 ? -2.475 22.562 18.922 1 98.75 119 LYS A N 1
ATOM 949 C CA . LYS A 1 119 ? -2.52 23.641 19.906 1 98.75 119 LYS A CA 1
ATOM 950 C C . LYS A 1 119 ? -2.301 25 19.234 1 98.75 119 LYS A C 1
ATOM 952 O O . LYS A 1 119 ? -2.928 26 19.625 1 98.75 119 LYS A O 1
ATOM 957 N N . SER A 1 120 ? -1.384 25.047 18.297 1 98.81 120 SER A N 1
ATOM 958 C CA . SER A 1 120 ? -1.153 26.281 17.562 1 98.81 120 SER A CA 1
ATOM 959 C C . SER A 1 120 ? -2.418 26.75 16.844 1 98.81 120 SER A C 1
ATOM 961 O O . SER A 1 120 ? -2.742 27.938 16.844 1 98.81 120 SER A O 1
ATOM 963 N N . VAL A 1 121 ? -3.133 25.812 16.219 1 98.81 121 VAL A N 1
ATOM 964 C CA . VAL A 1 121 ? -4.387 26.141 15.539 1 98.81 121 VAL A CA 1
ATOM 965 C C . VAL A 1 121 ? -5.41 26.641 16.562 1 98.81 121 VAL A C 1
ATOM 967 O O . VAL A 1 121 ? -6.066 27.656 16.344 1 98.81 121 VAL A O 1
ATOM 970 N N . GLU A 1 122 ? -5.473 25.953 17.672 1 98.56 122 GLU A N 1
ATOM 971 C CA . GLU A 1 122 ? -6.422 26.312 18.719 1 98.56 122 GLU A CA 1
ATOM 972 C C . GLU A 1 122 ? -6.16 27.719 19.25 1 98.56 122 GLU A C 1
ATOM 974 O O . GLU A 1 122 ? -7.078 28.531 19.328 1 98.56 122 GLU A O 1
ATOM 979 N N . GLU A 1 123 ? -4.93 28.016 19.5 1 98.5 123 GLU A N 1
ATOM 980 C CA . GLU A 1 123 ? -4.523 29.281 20.109 1 98.5 123 GLU A CA 1
ATOM 981 C C . GLU A 1 123 ? -4.762 30.453 19.156 1 98.5 123 GLU A C 1
ATOM 983 O O . GLU A 1 123 ? -5.004 31.578 19.609 1 98.5 123 GLU A O 1
ATOM 988 N N . ASN A 1 124 ? -4.742 30.141 17.922 1 98.5 124 ASN A N 1
ATOM 989 C CA . ASN A 1 124 ? -4.832 31.219 16.922 1 98.5 124 ASN A CA 1
ATOM 990 C C . ASN A 1 124 ? -6.152 31.156 16.156 1 98.5 124 ASN A C 1
ATOM 992 O O . ASN A 1 124 ? -6.328 31.859 15.156 1 98.5 124 ASN A O 1
ATOM 996 N N . TYR A 1 125 ? -7.098 30.375 16.625 1 97.75 125 TYR A N 1
ATOM 997 C CA . TYR A 1 125 ? -8.281 30 15.852 1 97.75 125 TYR A CA 1
ATOM 998 C C . TYR A 1 125 ? -9.117 31.234 15.516 1 97.75 125 TYR A C 1
ATOM 1000 O O . TYR A 1 125 ? -9.609 31.359 14.391 1 97.75 125 TYR A O 1
ATOM 1008 N N . HIS A 1 126 ? -9.25 32.156 16.391 1 96.75 126 HIS A N 1
ATOM 1009 C CA . HIS A 1 126 ? -10.141 33.312 16.203 1 96.75 126 HIS A CA 1
ATOM 1010 C C . HIS A 1 126 ? -9.469 34.406 15.383 1 96.75 126 HIS A C 1
ATOM 1012 O O . HIS A 1 126 ? -10.148 35.219 14.75 1 96.75 126 HIS A O 1
ATOM 1018 N N . ASP A 1 127 ? -8.156 34.375 15.336 1 97.44 127 ASP A N 1
ATOM 1019 C CA . ASP A 1 127 ? -7.41 35.5 14.75 1 97.44 127 ASP A CA 1
ATOM 1020 C C . ASP A 1 127 ? -7.223 35.281 13.242 1 97.44 127 ASP A C 1
ATOM 1022 O O . ASP A 1 127 ? -6.871 36.219 12.523 1 97.44 127 ASP A O 1
ATOM 1026 N N . PHE A 1 128 ? -7.492 34.094 12.773 1 97.75 128 PHE A N 1
ATOM 1027 C CA . PHE A 1 128 ? -7.23 33.781 11.375 1 97.75 128 PHE A CA 1
ATOM 1028 C C . PHE A 1 128 ? -8.445 33.125 10.727 1 97.75 128 PHE A C 1
ATOM 1030 O O . PHE A 1 128 ? -9.266 32.531 11.414 1 97.75 128 PHE A O 1
ATOM 1037 N N . ASP A 1 129 ? -8.539 33.219 9.43 1 96.38 129 ASP A N 1
ATOM 1038 C CA . ASP A 1 129 ? -9.656 32.656 8.672 1 96.38 129 ASP A CA 1
ATOM 1039 C C . ASP A 1 129 ? -9.367 31.188 8.281 1 96.38 129 ASP A C 1
ATOM 1041 O O . ASP A 1 129 ? -10.289 30.438 7.977 1 96.38 129 ASP A O 1
ATOM 1045 N N . GLY A 1 130 ? -8.125 30.812 8.312 1 97.94 130 GLY A N 1
ATOM 1046 C CA . GLY A 1 130 ? -7.695 29.469 7.969 1 97.94 130 GLY A CA 1
ATOM 1047 C C . GLY A 1 130 ? -6.227 29.219 8.266 1 97.94 130 GLY A C 1
ATOM 1048 O O . GLY A 1 130 ? -5.527 30.109 8.75 1 97.94 130 GLY A O 1
ATOM 1049 N N . PHE A 1 131 ? -5.789 28.062 8 1 98.88 131 PHE A N 1
ATOM 1050 C CA . PHE A 1 131 ? -4.441 27.641 8.375 1 98.88 131 PHE A CA 1
ATOM 1051 C C . PHE A 1 131 ? -3.791 26.844 7.254 1 98.88 131 PHE A C 1
ATOM 1053 O O . PHE A 1 131 ? -4.457 26.062 6.57 1 98.88 131 PHE A O 1
ATOM 1060 N N . VAL A 1 132 ? -2.516 27.016 7.047 1 98.88 132 VAL A N 1
ATOM 1061 C CA . VAL A 1 132 ? -1.688 26.188 6.176 1 98.88 132 VAL A CA 1
ATOM 1062 C C . VAL A 1 132 ? -0.567 25.547 6.988 1 98.88 132 VAL A C 1
ATOM 1064 O O . VAL A 1 132 ? 0.098 26.219 7.781 1 98.88 132 VAL A O 1
ATOM 1067 N N . ILE A 1 133 ? -0.447 24.312 6.898 1 98.94 133 ILE A N 1
ATOM 1068 C CA . ILE A 1 133 ? 0.636 23.578 7.551 1 98.94 133 ILE A CA 1
ATOM 1069 C C . ILE A 1 133 ? 1.633 23.094 6.5 1 98.94 133 ILE A C 1
ATOM 1071 O O . ILE A 1 133 ? 1.268 22.359 5.582 1 98.94 133 ILE A O 1
ATOM 1075 N N . LEU A 1 134 ? 2.883 23.484 6.598 1 98.81 134 LEU A N 1
ATOM 1076 C CA . LEU A 1 134 ? 3.963 23.062 5.711 1 98.81 134 LEU A CA 1
ATOM 1077 C C . LEU A 1 134 ? 4.805 21.984 6.363 1 98.81 134 LEU A C 1
ATOM 1079 O O . LEU A 1 134 ? 5.41 22.203 7.418 1 98.81 134 LEU A O 1
ATOM 1083 N N . GLN A 1 135 ? 4.883 20.859 5.82 1 98.19 135 GLN A N 1
ATOM 1084 C CA . GLN A 1 135 ? 5.699 19.766 6.316 1 98.19 135 GLN A CA 1
ATOM 1085 C C . GLN A 1 135 ? 6.152 18.844 5.176 1 98.19 135 GLN A C 1
ATOM 1087 O O . GLN A 1 135 ? 5.832 19.094 4.012 1 98.19 135 GLN A O 1
ATOM 1092 N N . GLY A 1 136 ? 6.992 17.828 5.523 1 97.06 136 GLY A N 1
ATOM 1093 C CA . GLY A 1 136 ? 7.41 16.844 4.535 1 97.06 136 GLY A CA 1
ATOM 1094 C C . GLY A 1 136 ? 6.297 15.898 4.125 1 97.06 136 GLY A C 1
ATOM 1095 O O . GLY A 1 136 ? 5.285 15.781 4.824 1 97.06 136 GLY A O 1
ATOM 1096 N N . THR A 1 137 ? 6.527 15.172 3.035 1 97.75 137 THR A N 1
ATOM 1097 C CA . THR A 1 137 ? 5.445 14.398 2.432 1 97.75 137 THR A CA 1
ATOM 1098 C C . THR A 1 137 ? 5.398 12.992 3.01 1 97.75 137 THR A C 1
ATOM 1100 O O . THR A 1 137 ? 4.36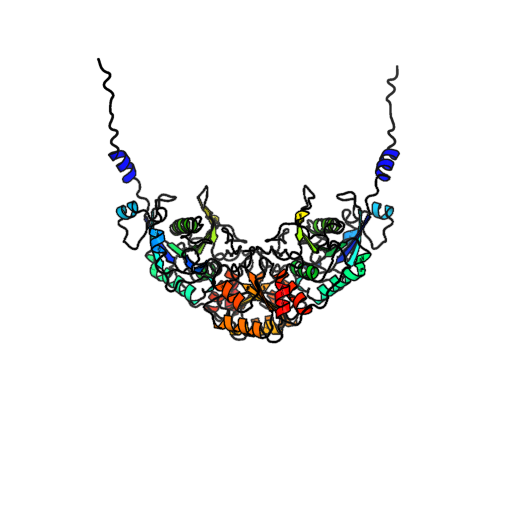7 12.32 2.934 1 97.75 137 THR A O 1
ATOM 1103 N N . ASP A 1 138 ? 6.367 12.492 3.604 1 96.62 138 ASP A N 1
ATOM 1104 C CA . ASP A 1 138 ? 6.469 11.102 4.031 1 96.62 138 ASP A CA 1
ATOM 1105 C C . ASP A 1 138 ? 5.352 10.742 5.012 1 96.62 138 ASP A C 1
ATOM 1107 O O . ASP A 1 138 ? 4.797 9.648 4.957 1 96.62 138 ASP A O 1
ATOM 1111 N N . THR A 1 139 ? 5.059 11.672 5.965 1 98 139 THR A N 1
ATOM 1112 C CA . THR A 1 139 ? 4.051 11.352 6.973 1 98 139 THR A CA 1
ATOM 1113 C C . THR A 1 139 ? 2.916 12.375 6.941 1 98 139 THR A C 1
ATOM 1115 O O . THR A 1 139 ? 2.195 12.539 7.926 1 98 139 THR A O 1
ATOM 1118 N N . MET A 1 140 ? 2.809 13.094 5.824 1 98.75 140 MET A N 1
ATOM 1119 C CA . MET A 1 140 ? 1.788 14.133 5.699 1 98.75 140 MET A CA 1
ATOM 1120 C C . MET A 1 140 ? 0.39 13.539 5.852 1 98.75 140 MET A C 1
ATOM 1122 O O . MET A 1 140 ? -0.475 14.141 6.492 1 98.75 140 MET A O 1
ATOM 1126 N N . ALA A 1 141 ? 0.173 12.359 5.301 1 98.88 141 ALA A N 1
ATOM 1127 C CA . ALA A 1 141 ? -1.126 11.703 5.41 1 98.88 141 ALA A CA 1
ATOM 1128 C C . ALA A 1 141 ? -1.441 11.352 6.863 1 98.88 141 ALA A C 1
ATOM 1130 O O . ALA A 1 141 ? -2.592 11.453 7.297 1 98.88 141 ALA A O 1
ATOM 1131 N N . TYR A 1 142 ? -0.449 10.953 7.645 1 98.88 142 TYR A N 1
ATOM 1132 C CA . TYR A 1 142 ? -0.64 10.703 9.07 1 98.88 142 TYR A CA 1
ATOM 1133 C C . TYR A 1 142 ? -1.029 11.984 9.797 1 98.88 142 TYR A C 1
ATOM 1135 O O . TYR A 1 142 ? -1.98 11.992 10.586 1 98.88 142 TYR A O 1
ATOM 1143 N N . THR A 1 143 ? -0.314 13.062 9.484 1 98.88 143 THR A N 1
ATOM 1144 C CA . THR A 1 143 ? -0.567 14.344 10.141 1 98.88 143 THR A CA 1
ATOM 1145 C C . THR A 1 143 ? -1.976 14.844 9.836 1 98.88 143 THR A C 1
ATOM 1147 O O . THR A 1 143 ? -2.711 15.242 10.734 1 98.88 143 THR A O 1
ATOM 1150 N N . ALA A 1 144 ? -2.338 14.812 8.57 1 98.94 144 ALA A N 1
ATOM 1151 C CA . ALA A 1 144 ? -3.666 15.273 8.18 1 98.94 144 ALA A CA 1
ATOM 1152 C C . ALA A 1 144 ? -4.754 14.43 8.836 1 98.94 144 ALA A C 1
ATOM 1154 O O . ALA A 1 144 ? -5.777 14.961 9.281 1 98.94 144 ALA A O 1
ATOM 1155 N N . SER A 1 145 ? -4.516 13.156 8.898 1 98.94 145 SER A N 1
ATOM 1156 C CA . SER A 1 145 ? -5.496 12.258 9.492 1 98.94 145 SER A CA 1
ATOM 1157 C C . SER A 1 145 ? -5.684 12.547 10.977 1 98.94 145 SER A C 1
ATOM 1159 O O . SER A 1 145 ? -6.809 12.758 11.438 1 98.94 145 SER A O 1
ATOM 1161 N N . VAL A 1 146 ? -4.637 12.594 11.695 1 98.94 146 VAL A N 1
ATOM 1162 C CA . VAL A 1 146 ? -4.766 12.711 13.141 1 98.94 146 VAL A CA 1
ATOM 1163 C C . VAL A 1 146 ? -5.367 14.07 13.5 1 98.94 146 VAL A C 1
ATOM 1165 O O . VAL A 1 146 ? -6.207 14.164 14.398 1 98.94 146 VAL A O 1
ATOM 1168 N N . LEU A 1 147 ? -4.941 15.141 12.781 1 98.94 147 LEU A N 1
ATOM 1169 C CA . LEU A 1 147 ? -5.5 16.453 13.047 1 98.94 147 LEU A CA 1
ATOM 1170 C C . LEU A 1 147 ? -7.004 16.469 12.797 1 98.94 147 LEU A C 1
ATOM 1172 O O . LEU A 1 147 ? -7.754 17.094 13.547 1 98.94 147 LEU A O 1
ATOM 1176 N N . SER A 1 148 ? -7.441 15.781 11.766 1 98.75 148 SER A N 1
ATOM 1177 C CA . SER A 1 148 ? -8.867 15.742 11.469 1 98.75 148 SER A CA 1
ATOM 1178 C C . SER A 1 148 ? -9.656 15.156 12.641 1 98.75 148 SER A C 1
ATOM 1180 O O . SER A 1 148 ? -10.781 15.586 12.914 1 98.75 148 SER A O 1
ATOM 1182 N N . PHE A 1 149 ? -9.062 14.219 13.344 1 98.69 149 PHE A N 1
ATOM 1183 C CA . PHE A 1 149 ? -9.75 13.57 14.461 1 98.69 149 PHE A CA 1
ATOM 1184 C C . PHE A 1 149 ? -9.57 14.375 15.742 1 98.69 149 PHE A C 1
ATOM 1186 O O . PHE A 1 149 ? -10.398 14.297 16.656 1 98.69 149 PHE A O 1
ATOM 1193 N N . MET A 1 150 ? -8.508 15.141 15.836 1 98.75 150 MET A N 1
ATOM 1194 C CA . MET A 1 150 ? -8.234 15.938 17.031 1 98.75 150 MET A CA 1
ATOM 1195 C C . MET A 1 150 ? -9.164 17.141 17.109 1 98.75 150 MET A C 1
ATOM 1197 O O . MET A 1 150 ? -9.43 17.656 18.203 1 98.75 150 MET A O 1
ATOM 1201 N N . PHE A 1 151 ? -9.656 17.641 15.977 1 97.81 151 PHE A N 1
ATOM 1202 C CA . PHE A 1 151 ? -10.492 18.828 15.93 1 97.81 151 PHE A CA 1
ATOM 1203 C C . PHE A 1 151 ? -11.969 18.453 15.938 1 97.81 151 PHE A C 1
ATOM 1205 O O . PHE A 1 151 ? -12.445 17.766 15.031 1 97.81 151 PHE A O 1
ATOM 1212 N N . LYS A 1 152 ? -12.656 18.828 16.891 1 95.12 152 LYS A N 1
ATOM 1213 C CA . LYS A 1 152 ? -14.117 18.75 16.953 1 95.12 152 LYS A CA 1
ATOM 1214 C C . LYS A 1 152 ? -14.75 20.109 16.688 1 95.12 152 LYS A C 1
ATOM 1216 O O . LYS A 1 152 ? -14.305 21.125 17.219 1 95.12 152 LYS A O 1
ATOM 1221 N N . ASN A 1 153 ? -15.68 20.203 15.742 1 94.62 153 ASN A N 1
ATOM 1222 C CA . ASN A 1 153 ? -16.391 21.422 15.352 1 94.62 153 ASN A CA 1
ATOM 1223 C C . ASN A 1 153 ? -15.469 22.406 14.625 1 94.62 153 ASN A C 1
ATOM 1225 O O . ASN A 1 153 ? -15.516 23.609 14.875 1 94.62 153 ASN A O 1
ATOM 1229 N N . LEU A 1 154 ? -14.562 21.828 13.867 1 96.06 154 LEU A N 1
ATOM 1230 C CA . LEU A 1 154 ? -13.734 22.672 13.008 1 96.06 154 LEU A CA 1
ATOM 1231 C C . LEU A 1 154 ? -14.578 23.359 11.945 1 96.06 154 LEU A C 1
ATOM 1233 O O . LEU A 1 154 ? -15.297 22.703 11.188 1 96.06 154 LEU A O 1
ATOM 1237 N N . GLN A 1 155 ? -14.484 24.703 11.844 1 94.56 155 GLN A N 1
ATOM 1238 C CA . GLN A 1 155 ? -15.328 25.469 10.93 1 94.56 155 GLN A CA 1
ATOM 1239 C C . GLN A 1 155 ? -14.484 26.266 9.938 1 94.56 155 GLN A C 1
ATOM 1241 O O . GLN A 1 155 ? -15.008 27.062 9.164 1 94.56 155 GLN A O 1
ATOM 1246 N N . LYS A 1 156 ? -13.211 26.062 10.023 1 95.75 156 LYS A N 1
ATOM 1247 C CA . LYS A 1 156 ? -12.258 26.734 9.156 1 95.75 156 LYS A CA 1
ATOM 1248 C C . LYS A 1 156 ? -11.359 25.734 8.43 1 95.75 156 LYS A C 1
ATOM 1250 O O . LYS A 1 156 ? -11.148 24.625 8.906 1 95.75 156 LYS A O 1
ATOM 1255 N N . PRO A 1 157 ? -10.836 26.125 7.289 1 97.25 157 PRO A N 1
ATOM 1256 C CA . PRO A 1 157 ? -9.953 25.203 6.555 1 97.25 157 PRO A CA 1
ATOM 1257 C C . PRO A 1 157 ? -8.57 25.078 7.199 1 97.25 157 PRO A C 1
ATOM 1259 O O . PRO A 1 157 ? -8 26.078 7.645 1 97.25 157 PRO A O 1
ATOM 1262 N N . VAL A 1 158 ? -8.094 23.922 7.309 1 98.81 158 VAL A N 1
ATOM 1263 C CA . VAL A 1 158 ? -6.707 23.594 7.633 1 98.81 158 VAL A CA 1
ATOM 1264 C C . VAL A 1 158 ? -6.082 22.797 6.488 1 98.81 158 VAL A C 1
ATOM 1266 O O . VAL A 1 158 ? -6.43 21.641 6.262 1 98.81 158 VAL A O 1
ATOM 1269 N N . ILE A 1 159 ? -5.152 23.422 5.762 1 98.88 159 ILE A N 1
ATOM 1270 C CA . ILE A 1 159 ? -4.613 22.828 4.539 1 98.88 159 ILE A CA 1
ATOM 1271 C C . ILE A 1 159 ? -3.162 22.422 4.762 1 98.88 159 ILE A C 1
ATOM 1273 O O . ILE A 1 159 ? -2.312 23.266 5.07 1 98.88 159 ILE A O 1
ATOM 1277 N N . LEU A 1 160 ? -2.895 21.141 4.664 1 98.94 160 LEU A N 1
ATOM 1278 C CA . LEU A 1 160 ? -1.511 20.688 4.652 1 98.94 160 LEU A CA 1
ATOM 1279 C C . LEU A 1 160 ? -0.961 20.641 3.23 1 98.94 160 LEU A C 1
ATOM 1281 O O . LEU A 1 160 ? -1.672 20.266 2.295 1 98.94 160 LEU A O 1
ATOM 1285 N N . THR A 1 161 ? 0.305 20.984 3.096 1 98.88 161 THR A N 1
ATOM 1286 C CA . THR A 1 161 ? 0.98 20.891 1.805 1 98.88 161 THR A CA 1
ATOM 1287 C C . THR A 1 161 ? 2.494 20.844 1.989 1 98.88 161 THR A C 1
ATOM 1289 O O . THR A 1 161 ? 2.986 20.781 3.117 1 98.88 161 THR A O 1
ATOM 1292 N N . GLY A 1 162 ? 3.221 20.688 1.07 1 98.5 162 GLY A N 1
ATOM 1293 C CA . GLY A 1 162 ? 4.66 20.609 0.892 1 98.5 162 GLY A CA 1
ATOM 1294 C C . GLY A 1 162 ? 5.082 20.547 -0.564 1 98.5 162 GLY A C 1
ATOM 1295 O O . GLY A 1 162 ? 4.438 21.156 -1.425 1 98.5 162 GLY A O 1
ATOM 1296 N N . SER A 1 163 ? 6.23 19.984 -0.77 1 98.19 163 SER A N 1
ATOM 1297 C CA . SER A 1 163 ? 6.707 19.828 -2.141 1 98.19 163 SER A CA 1
ATOM 1298 C C . SER A 1 163 ? 7.742 18.703 -2.244 1 98.19 163 SER A C 1
ATOM 1300 O O . SER A 1 163 ? 8.289 18.266 -1.232 1 98.19 163 SER A O 1
ATOM 1302 N N . GLN A 1 164 ? 7.84 18.188 -3.43 1 95.94 164 GLN A N 1
ATOM 1303 C CA . GLN A 1 164 ? 8.891 17.219 -3.705 1 95.94 164 GLN A CA 1
ATOM 1304 C C . GLN A 1 164 ? 10.219 17.922 -3.994 1 95.94 164 GLN A C 1
ATOM 1306 O O . GLN A 1 164 ? 11.289 17.375 -3.734 1 95.94 164 GLN A O 1
ATOM 1311 N N . ILE A 1 165 ? 10.094 19.141 -4.543 1 95.94 165 ILE A N 1
ATOM 1312 C CA . ILE A 1 165 ? 11.266 19.938 -4.863 1 95.94 165 ILE A CA 1
ATOM 1313 C C . ILE A 1 165 ? 11.25 21.234 -4.043 1 95.94 165 ILE A C 1
ATOM 1315 O O . ILE A 1 165 ? 10.211 21.891 -3.924 1 95.94 165 ILE A O 1
ATOM 1319 N N . SER A 1 166 ? 12.414 21.562 -3.555 1 96.56 166 SER A N 1
ATOM 1320 C CA . SER A 1 166 ? 12.57 22.719 -2.672 1 96.56 166 SER A CA 1
ATOM 1321 C C . SER A 1 166 ? 12.188 24.016 -3.379 1 96.56 166 SER A C 1
ATOM 1323 O O . SER A 1 166 ? 12.375 24.141 -4.59 1 96.56 166 SER A O 1
ATOM 1325 N N . LEU A 1 167 ? 11.688 24.969 -2.582 1 97.25 167 LEU A N 1
ATOM 1326 C CA . LEU A 1 167 ? 11.359 26.297 -3.096 1 97.25 167 LEU A CA 1
ATOM 1327 C C . LEU A 1 167 ? 12.609 27 -3.617 1 97.25 167 LEU A C 1
ATOM 1329 O O . LEU A 1 167 ? 12.516 27.938 -4.402 1 97.25 167 LEU A O 1
ATOM 1333 N N . PHE A 1 168 ? 13.773 26.531 -3.277 1 95.25 168 PHE A N 1
ATOM 1334 C CA . PHE A 1 168 ? 15.047 27.156 -3.613 1 95.25 168 PHE A CA 1
ATOM 1335 C C . PHE A 1 168 ? 15.586 26.609 -4.93 1 95.25 168 PHE A C 1
ATOM 1337 O O . PHE A 1 168 ? 16.625 27.078 -5.418 1 95.25 168 PHE A O 1
ATOM 1344 N N . GLU A 1 169 ? 14.891 25.625 -5.43 1 93.5 169 GLU A N 1
ATOM 1345 C CA . GLU A 1 169 ? 15.281 25.031 -6.707 1 93.5 169 GLU A CA 1
ATOM 1346 C C . GLU A 1 169 ? 14.297 25.406 -7.809 1 93.5 169 GLU A C 1
ATOM 1348 O O . GLU A 1 169 ? 13.133 25.703 -7.535 1 93.5 169 GLU A O 1
ATOM 1353 N N . ILE A 1 170 ? 14.789 25.453 -9.117 1 89.56 170 ILE A N 1
ATOM 1354 C CA . ILE A 1 170 ? 13.969 25.703 -10.297 1 89.56 170 ILE A CA 1
ATOM 1355 C C . ILE A 1 170 ? 14.234 24.641 -11.352 1 89.56 170 ILE A C 1
ATOM 1357 O O . ILE A 1 170 ? 15.391 24.391 -11.711 1 89.56 170 ILE A O 1
ATOM 1361 N N . PRO A 1 171 ? 13.18 24.016 -11.82 1 92.75 171 PRO A N 1
ATOM 1362 C CA . PRO A 1 171 ? 11.781 24.203 -11.453 1 92.75 171 PRO A CA 1
ATOM 1363 C C . PRO A 1 171 ? 11.414 23.516 -10.141 1 92.75 171 PRO A C 1
ATOM 1365 O O . PRO A 1 171 ? 12.125 22.609 -9.688 1 92.75 171 PRO A O 1
ATOM 1368 N N . SER A 1 172 ? 10.273 23.969 -9.555 1 95.62 172 SER A N 1
ATOM 1369 C CA . SER A 1 172 ? 9.805 23.422 -8.281 1 95.62 172 SER A CA 1
ATOM 1370 C C . SER A 1 172 ? 8.281 23.406 -8.211 1 95.62 172 SER A C 1
ATOM 1372 O O . SER A 1 172 ? 7.625 24.297 -8.758 1 95.62 172 SER A O 1
ATOM 1374 N N . ASP A 1 173 ? 7.77 22.359 -7.609 1 97.44 173 ASP A N 1
ATOM 1375 C CA . ASP A 1 173 ? 6.332 22.312 -7.363 1 97.44 173 ASP A CA 1
ATOM 1376 C C . ASP A 1 173 ? 5.965 23.094 -6.102 1 97.44 173 ASP A C 1
ATOM 1378 O O . ASP A 1 173 ? 4.781 23.234 -5.777 1 97.44 173 ASP A O 1
ATOM 1382 N N . ALA A 1 174 ? 6.852 23.672 -5.406 1 97.94 174 ALA A N 1
ATOM 1383 C CA . ALA A 1 174 ? 6.668 24.281 -4.086 1 97.94 174 ALA A CA 1
ATOM 1384 C C . ALA A 1 174 ? 5.766 25.5 -4.164 1 97.94 174 ALA A C 1
ATOM 1386 O O . ALA A 1 174 ? 4.82 25.641 -3.383 1 97.94 174 ALA A O 1
ATOM 1387 N N . LYS A 1 175 ? 6.059 26.375 -5.094 1 96.25 175 LYS A N 1
ATOM 1388 C CA . LYS A 1 175 ? 5.34 27.641 -5.188 1 96.25 175 LYS A CA 1
ATOM 1389 C C . LYS A 1 175 ? 3.854 27.406 -5.461 1 96.25 175 LYS A C 1
ATOM 1391 O O . LYS A 1 175 ? 2.998 27.984 -4.785 1 96.25 175 LYS A O 1
ATOM 1396 N N . ASN A 1 176 ? 3.555 26.578 -6.418 1 95.31 176 ASN A N 1
ATOM 1397 C CA . ASN A 1 176 ? 2.17 26.297 -6.773 1 95.31 176 ASN A CA 1
ATOM 1398 C C . ASN A 1 176 ? 1.413 25.641 -5.621 1 95.31 176 ASN A C 1
ATOM 1400 O O . ASN A 1 176 ? 0.282 26.031 -5.32 1 95.31 176 ASN A O 1
ATOM 1404 N N . ASN A 1 177 ? 2.021 24.656 -5.016 1 98.12 177 ASN A N 1
ATOM 1405 C CA . ASN A 1 177 ? 1.399 24 -3.873 1 98.12 177 ASN A CA 1
ATOM 1406 C C . ASN A 1 177 ? 1.1 24.984 -2.75 1 98.12 177 ASN A C 1
ATOM 1408 O O . ASN A 1 177 ? -0 24.984 -2.195 1 98.12 177 ASN A O 1
ATOM 1412 N N . PHE A 1 178 ? 2.051 25.828 -2.494 1 97.81 178 PHE A N 1
ATOM 1413 C CA . PHE A 1 178 ? 1.933 26.766 -1.39 1 97.81 178 PHE A CA 1
ATOM 1414 C C . PHE A 1 178 ? 0.882 27.828 -1.694 1 97.81 178 PHE A C 1
ATOM 1416 O O . PHE A 1 178 ? -0.021 28.062 -0.888 1 97.81 178 PHE A O 1
ATOM 1423 N N . LEU A 1 179 ? 0.95 28.406 -2.828 1 95.38 179 LEU A N 1
ATOM 1424 C CA . LEU A 1 179 ? 0.043 29.484 -3.221 1 95.38 179 LEU A CA 1
ATOM 1425 C C . LEU A 1 179 ? -1.406 29.016 -3.188 1 95.38 179 LEU A C 1
ATOM 1427 O O . LEU A 1 179 ? -2.266 29.656 -2.594 1 95.38 179 LEU A O 1
ATOM 1431 N N . HIS A 1 180 ? -1.671 27.906 -3.744 1 95.31 180 HIS A N 1
ATOM 1432 C CA . HIS A 1 180 ? -3.049 27.438 -3.801 1 95.31 180 HIS A CA 1
ATOM 1433 C C . HIS A 1 180 ? -3.529 26.969 -2.43 1 95.31 180 HIS A C 1
ATOM 1435 O O . HIS A 1 180 ? -4.719 27.078 -2.117 1 95.31 180 HIS A O 1
ATOM 1441 N N . SER A 1 181 ? -2.607 26.5 -1.62 1 97.31 181 SER A N 1
ATOM 1442 C CA . SER A 1 181 ? -2.99 26.172 -0.248 1 97.31 181 SER A CA 1
ATOM 1443 C C . SER A 1 181 ? -3.447 27.422 0.5 1 97.31 181 SER A C 1
ATOM 1445 O O . SER A 1 181 ? -4.398 27.375 1.283 1 97.31 181 SER A O 1
ATOM 1447 N N . LEU A 1 182 ? -2.779 28.562 0.247 1 96.25 182 LEU A N 1
ATOM 1448 C CA . LEU A 1 182 ? -3.215 29.828 0.825 1 96.25 182 LEU A CA 1
ATOM 1449 C C . LEU A 1 182 ? -4.609 30.203 0.332 1 96.25 182 LEU A C 1
ATOM 1451 O O . LEU A 1 182 ? -5.453 30.641 1.117 1 96.25 182 LEU A O 1
ATOM 1455 N N . VAL A 1 183 ? -4.828 29.969 -0.89 1 94.06 183 VAL A N 1
ATOM 1456 C CA . VAL A 1 183 ? -6.117 30.297 -1.486 1 94.06 183 VAL A CA 1
ATOM 1457 C C . VAL A 1 183 ? -7.215 29.453 -0.833 1 94.06 183 VAL A C 1
ATOM 1459 O O . VAL A 1 183 ? -8.219 29.984 -0.368 1 94.06 183 VAL A O 1
ATOM 1462 N N . PHE A 1 184 ? -6.996 28.203 -0.709 1 95.31 184 PHE A N 1
ATOM 1463 C CA . PHE A 1 184 ? -8.016 27.312 -0.146 1 95.31 184 PHE A CA 1
ATOM 1464 C C . PHE A 1 184 ? -8.188 27.578 1.346 1 95.31 184 PHE A C 1
ATOM 1466 O O . PHE A 1 184 ? -9.297 27.453 1.878 1 95.31 184 PHE A O 1
ATOM 1473 N N . ALA A 1 185 ? -7.109 27.938 1.965 1 96.56 185 ALA A N 1
ATOM 1474 C CA . ALA A 1 185 ? -7.191 28.25 3.389 1 96.56 185 ALA A CA 1
ATOM 1475 C C . ALA A 1 185 ? -8.039 29.5 3.623 1 96.56 185 ALA A C 1
ATOM 1477 O O . ALA A 1 185 ? -8.5 29.75 4.742 1 96.56 185 ALA A O 1
ATOM 1478 N N . SER A 1 186 ? -8.211 30.297 2.615 1 92.75 186 SER A N 1
ATOM 1479 C CA . SER A 1 186 ? -9.008 31.516 2.727 1 92.75 186 SER A CA 1
ATOM 1480 C C . SER A 1 186 ? -10.477 31.234 2.404 1 92.75 186 SER A C 1
ATOM 1482 O O . SER A 1 186 ? -11.32 32.125 2.541 1 92.75 186 SER A O 1
ATOM 1484 N N . CYS A 1 187 ? -10.797 30.016 1.979 1 85.62 187 CYS A N 1
ATOM 1485 C CA . CYS A 1 187 ? -12.156 29.641 1.619 1 85.62 187 CYS A CA 1
ATOM 1486 C C . CYS A 1 187 ? -12.914 29.094 2.828 1 85.62 187 CYS A C 1
ATOM 1488 O O . CYS A 1 187 ? -12.742 27.938 3.207 1 85.62 187 CYS A O 1
ATOM 1490 N N . SER A 1 188 ? -13.852 29.766 3.299 1 78.81 188 SER A N 1
ATOM 1491 C CA . SER A 1 188 ? -14.539 29.438 4.543 1 78.81 188 SER A CA 1
ATOM 1492 C C . SER A 1 188 ? -15.477 28.25 4.352 1 78.81 188 SER A C 1
ATOM 1494 O O . SER A 1 188 ? -15.938 27.656 5.328 1 78.81 188 SER A O 1
ATOM 1496 N N . ASP A 1 189 ? -15.703 27.797 3.207 1 84.75 189 ASP A N 1
ATOM 1497 C CA . ASP A 1 189 ? -16.688 26.75 2.973 1 84.75 189 ASP A CA 1
ATOM 1498 C C . ASP A 1 189 ? -16.031 25.375 2.904 1 84.75 189 ASP A C 1
ATOM 1500 O O . ASP A 1 189 ? -16.625 24.422 2.414 1 84.75 189 ASP A O 1
ATOM 1504 N N . ILE A 1 190 ? -14.852 25.234 3.404 1 91.44 190 ILE A N 1
ATOM 1505 C CA . ILE A 1 190 ? -14.141 23.969 3.537 1 91.44 190 ILE A CA 1
ATOM 1506 C C . ILE A 1 190 ? -13.727 23.75 4.992 1 91.44 190 ILE A C 1
ATOM 1508 O O . ILE A 1 190 ? -12.547 23.875 5.332 1 91.44 190 ILE A O 1
ATOM 1512 N N . PRO A 1 191 ? -14.656 23.406 5.809 1 94.62 191 PRO A N 1
ATOM 1513 C CA . PRO A 1 191 ? -14.391 23.328 7.246 1 94.62 191 PRO A CA 1
ATOM 1514 C C . PRO A 1 191 ? -13.758 22 7.66 1 94.62 191 PRO A C 1
ATOM 1516 O O . PRO A 1 191 ? -14.25 21.328 8.578 1 94.62 191 PRO A O 1
ATOM 1519 N N . GLU A 1 192 ? -12.719 21.578 7.02 1 96.81 192 GLU A N 1
ATOM 1520 C CA . GLU A 1 192 ? -12.086 20.297 7.34 1 96.81 192 GLU A CA 1
ATOM 1521 C C . GLU A 1 192 ? -10.586 20.359 7.098 1 96.81 192 GLU A C 1
ATOM 1523 O O . GLU A 1 192 ? -10.07 21.359 6.586 1 96.81 192 GLU A O 1
ATOM 1528 N N . VAL A 1 193 ? -9.875 19.391 7.555 1 98.81 193 VAL A N 1
ATOM 1529 C CA . VAL A 1 193 ? -8.445 19.219 7.324 1 98.81 193 VAL A CA 1
ATOM 1530 C C . VAL A 1 193 ? -8.211 18.594 5.953 1 98.81 193 VAL A C 1
ATOM 1532 O O . VAL A 1 193 ? -8.766 17.531 5.645 1 98.81 193 VAL A O 1
ATOM 1535 N N . CYS A 1 194 ? -7.43 19.297 5.133 1 98.88 194 CYS A N 1
ATOM 1536 C CA . CYS A 1 194 ? -7.223 18.844 3.762 1 98.88 194 CYS A CA 1
ATOM 1537 C C . CYS A 1 194 ? -5.738 18.781 3.43 1 98.88 194 CYS A C 1
ATOM 1539 O O . CYS A 1 194 ? -4.906 19.297 4.18 1 98.88 194 CYS A O 1
ATOM 1541 N N . ILE A 1 195 ? -5.461 18.078 2.395 1 98.94 195 ILE A N 1
ATOM 1542 C CA . ILE A 1 195 ? -4.16 18.125 1.739 1 98.94 195 ILE A CA 1
ATOM 1543 C C . ILE A 1 195 ? -4.309 18.703 0.334 1 98.94 195 ILE A C 1
ATOM 1545 O O . ILE A 1 195 ? -5.16 18.25 -0.44 1 98.94 195 ILE A O 1
ATOM 1549 N N . PHE A 1 196 ? -3.598 19.703 0.067 1 98.69 196 PHE A N 1
ATOM 1550 C CA . PHE A 1 196 ? -3.484 20.172 -1.31 1 98.69 196 PHE A CA 1
ATOM 1551 C C . PHE A 1 196 ? -2.129 19.797 -1.896 1 98.69 196 PHE A C 1
ATOM 1553 O O . PHE A 1 196 ? -1.086 20.172 -1.349 1 98.69 196 PHE A O 1
ATOM 1560 N N . TYR A 1 197 ? -2.188 19.156 -2.996 1 98.5 197 TYR A N 1
ATOM 1561 C CA . TYR A 1 197 ? -0.958 18.703 -3.629 1 98.5 197 TYR A CA 1
ATOM 1562 C C . TYR A 1 197 ? -1.163 18.484 -5.125 1 98.5 197 TYR A C 1
ATOM 1564 O O . TYR A 1 197 ? -2.129 17.828 -5.535 1 98.5 197 TYR A O 1
ATOM 1572 N N . ALA A 1 198 ? -0.29 19.031 -5.93 1 98 198 ALA A N 1
ATOM 1573 C CA . ALA A 1 198 ? -0.277 18.844 -7.379 1 98 198 ALA A CA 1
ATOM 1574 C C . ALA A 1 198 ? -1.645 19.141 -7.98 1 98 198 ALA A C 1
ATOM 1576 O O . ALA A 1 198 ? -2.209 18.328 -8.703 1 98 198 ALA A O 1
ATOM 1577 N N . ASN A 1 199 ? -2.215 20.203 -7.586 1 97.56 199 ASN A N 1
ATOM 1578 C CA . ASN A 1 199 ? -3.389 20.812 -8.195 1 97.56 199 ASN A CA 1
ATOM 1579 C C . ASN A 1 199 ? -4.68 20.156 -7.723 1 97.56 199 ASN A C 1
ATOM 1581 O O . ASN A 1 199 ? -5.734 20.328 -8.336 1 97.56 199 ASN A O 1
ATOM 1585 N N . ARG A 1 200 ? -4.605 19.406 -6.652 1 98.19 200 ARG A N 1
ATOM 1586 C CA . ARG A 1 200 ? -5.801 18.75 -6.129 1 98.19 200 ARG A CA 1
ATOM 1587 C C . ARG A 1 200 ? -5.949 19 -4.633 1 98.19 200 ARG A C 1
ATOM 1589 O O . ARG A 1 200 ? -4.98 18.891 -3.879 1 98.19 200 ARG A O 1
ATOM 1596 N N . LEU A 1 201 ? -7.113 19.375 -4.262 1 98.44 201 LEU A N 1
ATOM 1597 C CA . LEU A 1 201 ? -7.48 19.422 -2.85 1 98.44 201 LEU A CA 1
ATOM 1598 C C . LEU A 1 201 ? -8.195 18.125 -2.436 1 98.44 201 LEU A C 1
ATOM 1600 O O . LEU A 1 201 ? -9.156 17.719 -3.08 1 98.44 201 LEU A O 1
ATOM 1604 N N . MET A 1 202 ? -7.699 17.547 -1.388 1 98.88 202 MET A N 1
ATOM 1605 C CA . MET A 1 202 ? -8.219 16.25 -0.957 1 98.88 202 MET A CA 1
ATOM 1606 C C . MET A 1 202 ? -8.516 16.25 0.54 1 98.88 202 MET A C 1
ATOM 1608 O O . MET A 1 202 ? -7.836 16.938 1.308 1 98.88 202 MET A O 1
ATOM 1612 N N . ARG A 1 203 ? -9.586 15.523 0.961 1 98.81 203 ARG A N 1
ATOM 1613 C CA . ARG A 1 203 ? -9.82 15.352 2.391 1 98.81 203 ARG A CA 1
ATOM 1614 C C . ARG A 1 203 ? -8.633 14.68 3.066 1 98.81 203 ARG A C 1
ATOM 1616 O O . ARG A 1 203 ? -8.227 13.586 2.674 1 98.81 203 ARG A O 1
ATOM 1623 N N . GLY A 1 204 ? -8.156 15.211 4.059 1 98.94 204 GLY A N 1
ATOM 1624 C CA . GLY A 1 204 ? -6.887 14.828 4.645 1 98.94 204 GLY A CA 1
ATOM 1625 C C . GLY A 1 204 ? -6.848 13.383 5.094 1 98.94 204 GLY A C 1
ATOM 1626 O O . GLY A 1 204 ? -5.855 12.688 4.879 1 98.94 204 GLY A O 1
ATOM 1627 N N . ASN A 1 205 ? -7.934 12.891 5.719 1 98.94 205 ASN A N 1
ATOM 1628 C CA . ASN A 1 205 ? -7.941 11.547 6.289 1 98.94 205 ASN A CA 1
ATOM 1629 C C . ASN A 1 205 ? -8.328 10.5 5.254 1 98.94 205 ASN A C 1
ATOM 1631 O O . ASN A 1 205 ? -8.617 9.352 5.602 1 98.94 205 ASN A O 1
ATOM 1635 N N . ARG A 1 206 ? -8.344 10.922 3.961 1 98.88 206 ARG A N 1
ATOM 1636 C CA . ARG A 1 206 ? -8.602 10.008 2.855 1 98.88 206 ARG A CA 1
ATOM 1637 C C . ARG A 1 206 ? -7.379 9.867 1.958 1 98.88 206 ARG A C 1
ATOM 1639 O O . ARG A 1 206 ? -7.426 9.172 0.942 1 98.88 206 ARG A O 1
ATOM 1646 N N . VAL A 1 207 ? -6.273 10.469 2.34 1 98.88 207 VAL A N 1
ATOM 1647 C CA . VAL A 1 207 ? -5.133 10.602 1.439 1 98.88 207 VAL A CA 1
ATOM 1648 C C . VAL A 1 207 ? -4.031 9.633 1.853 1 98.88 207 VAL A C 1
ATOM 1650 O O . VAL A 1 207 ? -3.9 9.297 3.031 1 98.88 207 VAL A O 1
ATOM 1653 N N . LYS A 1 208 ? -3.23 9.172 0.845 1 98.5 208 LYS A N 1
ATOM 1654 C CA . LYS A 1 208 ? -1.978 8.43 0.979 1 98.5 208 LYS A CA 1
ATOM 1655 C C . LYS A 1 208 ? -0.874 9.062 0.135 1 98.5 208 LYS A C 1
ATOM 1657 O O . LYS A 1 208 ? -1.146 9.633 -0.923 1 98.5 208 LYS A O 1
ATOM 1662 N N . LYS A 1 209 ? 0.364 9.023 0.692 1 98.5 209 LYS A N 1
ATOM 1663 C CA . LYS A 1 209 ? 1.472 9.203 -0.24 1 98.5 209 LYS A CA 1
ATOM 1664 C C . LYS A 1 209 ? 1.617 7.996 -1.163 1 98.5 209 LYS A C 1
ATOM 1666 O O . LYS A 1 209 ? 1.809 6.871 -0.697 1 98.5 209 LYS A O 1
ATOM 1671 N N . VAL A 1 210 ? 1.592 8.258 -2.512 1 98.25 210 VAL A N 1
ATOM 1672 C CA . VAL A 1 210 ? 1.442 7.109 -3.395 1 98.25 210 VAL A CA 1
ATOM 1673 C C . VAL A 1 210 ? 2.682 6.969 -4.277 1 98.25 210 VAL A C 1
ATOM 1675 O O . VAL A 1 210 ? 2.881 5.938 -4.922 1 98.25 210 VAL A O 1
ATOM 1678 N N . HIS A 1 211 ? 3.428 7.98 -4.344 1 98.12 211 HIS A N 1
ATOM 1679 C CA . HIS A 1 211 ? 4.691 7.902 -5.07 1 98.12 211 HIS A CA 1
ATOM 1680 C C . HIS A 1 211 ? 5.84 8.453 -4.23 1 98.12 211 HIS A C 1
ATOM 1682 O O . HIS A 1 211 ? 5.723 9.523 -3.629 1 98.12 211 HIS A O 1
ATOM 1688 N N . SER A 1 212 ? 6.941 7.762 -4.266 1 96.38 212 SER A N 1
ATOM 1689 C CA . SER A 1 212 ? 8.031 8.125 -3.365 1 96.38 212 SER A CA 1
ATOM 1690 C C . SER A 1 212 ? 8.789 9.336 -3.879 1 96.38 212 SER A C 1
ATOM 1692 O O . SER A 1 212 ? 9.406 10.07 -3.1 1 96.38 212 SER A O 1
ATOM 1694 N N . SER A 1 213 ? 8.672 9.617 -5.25 1 93.69 213 SER A N 1
ATOM 1695 C CA . SER A 1 213 ? 9.57 10.656 -5.75 1 93.69 213 SER A CA 1
ATOM 1696 C C . SER A 1 213 ? 8.883 11.508 -6.812 1 93.69 213 SER A C 1
ATOM 1698 O O . SER A 1 213 ? 9.406 12.555 -7.207 1 93.69 213 SER A O 1
ATOM 1700 N N . ALA A 1 214 ? 7.688 11.18 -7.242 1 95.56 214 ALA A N 1
ATOM 1701 C CA . ALA A 1 214 ? 7.004 11.922 -8.297 1 95.56 214 ALA A CA 1
ATOM 1702 C C . ALA A 1 214 ? 6.359 13.195 -7.738 1 95.56 214 ALA A C 1
ATOM 1704 O O . ALA A 1 214 ? 6.086 13.281 -6.539 1 95.56 214 ALA A O 1
ATOM 1705 N N . ILE A 1 215 ? 6.117 14.141 -8.617 1 96.31 215 ILE A N 1
ATOM 1706 C CA . ILE A 1 215 ? 5.473 15.391 -8.227 1 96.31 215 ILE A CA 1
ATOM 1707 C C . ILE A 1 215 ? 4.059 15.117 -7.727 1 96.31 215 ILE A C 1
ATOM 1709 O O . ILE A 1 215 ? 3.635 15.664 -6.707 1 96.31 215 ILE A O 1
ATOM 1713 N N . LYS A 1 216 ? 3.361 14.281 -8.492 1 97.06 216 LYS A N 1
ATOM 1714 C CA . LYS A 1 216 ? 2.045 13.852 -8.031 1 97.06 216 LYS A CA 1
ATOM 1715 C C . LYS A 1 216 ? 2.164 12.75 -6.984 1 97.06 216 LYS A C 1
ATOM 1717 O O . LYS A 1 216 ? 1.808 11.594 -7.246 1 97.06 216 LYS A O 1
ATOM 1722 N N . ALA A 1 217 ? 2.547 13.141 -5.801 1 97.75 217 ALA A N 1
ATOM 1723 C CA . ALA A 1 217 ? 2.992 12.195 -4.785 1 97.75 217 ALA A CA 1
ATOM 1724 C C . ALA A 1 217 ? 1.833 11.758 -3.893 1 97.75 217 ALA A C 1
ATOM 1726 O O . ALA A 1 217 ? 1.927 10.758 -3.186 1 97.75 217 ALA A O 1
ATOM 1727 N N . MET A 1 218 ? 0.738 12.492 -3.855 1 98.56 218 MET A N 1
ATOM 1728 C CA . MET A 1 218 ? -0.385 12.227 -2.961 1 98.56 218 MET A CA 1
ATOM 1729 C C . MET A 1 218 ? -1.627 11.828 -3.75 1 98.56 218 MET A C 1
ATOM 1731 O O . MET A 1 218 ? -1.849 12.32 -4.859 1 98.56 218 MET A O 1
ATOM 1735 N N . ASP A 1 219 ? -2.4 10.93 -3.168 1 98.62 219 ASP A N 1
ATOM 1736 C CA . ASP A 1 219 ? -3.648 10.516 -3.807 1 98.62 219 ASP A CA 1
ATOM 1737 C C . ASP A 1 219 ? -4.711 10.18 -2.764 1 98.62 219 ASP A C 1
ATOM 1739 O O . ASP A 1 219 ? -4.395 9.938 -1.599 1 98.62 219 ASP A O 1
ATOM 1743 N N . SER A 1 220 ? -5.957 10.336 -3.127 1 98.62 220 SER A N 1
ATOM 1744 C CA . SER A 1 220 ? -7.129 9.906 -2.371 1 98.62 220 SER A CA 1
ATOM 1745 C C . SER A 1 220 ? -7.828 8.742 -3.057 1 98.62 220 SER A C 1
ATOM 1747 O O . SER A 1 220 ? -8.812 8.93 -3.775 1 98.62 220 SER A O 1
ATOM 1749 N N . PRO A 1 221 ? -7.422 7.52 -2.764 1 97.81 221 PRO A N 1
ATOM 1750 C CA . PRO A 1 221 ? -7.82 6.383 -3.598 1 97.81 221 PRO A CA 1
ATOM 1751 C C . PRO A 1 221 ? -9.297 6.031 -3.441 1 97.81 221 PRO A C 1
ATOM 1753 O O . PRO A 1 221 ? -9.914 5.516 -4.379 1 97.81 221 PRO A O 1
ATOM 1756 N N . ASN A 1 222 ? -9.914 6.25 -2.305 1 98.19 222 ASN A N 1
ATOM 1757 C CA . ASN A 1 222 ? -11.25 5.734 -2.031 1 98.19 222 ASN A CA 1
ATOM 1758 C C . ASN A 1 222 ? -12.266 6.867 -1.861 1 98.19 222 ASN A C 1
ATOM 1760 O O . ASN A 1 222 ? -13.375 6.645 -1.379 1 98.19 222 ASN A O 1
ATOM 1764 N N . TYR A 1 223 ? -11.828 8.094 -2.176 1 98.5 223 TYR A N 1
ATOM 1765 C CA . TYR A 1 223 ? -12.742 9.227 -2.049 1 98.5 223 TYR A CA 1
ATOM 1766 C C . TYR A 1 223 ? -12.43 10.297 -3.094 1 98.5 223 TYR A C 1
ATOM 1768 O O . TYR A 1 223 ? -11.266 10.508 -3.445 1 98.5 223 TYR A O 1
ATOM 1776 N N . HIS A 1 224 ? -13.383 11.031 -3.533 1 98.06 224 HIS A N 1
ATOM 1777 C CA . HIS A 1 224 ? -13.258 12.039 -4.574 1 98.06 224 HIS A CA 1
ATOM 1778 C C . HIS A 1 224 ? -12.477 13.25 -4.078 1 98.06 224 HIS A C 1
ATOM 1780 O O . HIS A 1 224 ? -12.531 13.586 -2.891 1 98.06 224 HIS A O 1
ATOM 1786 N N . ILE A 1 225 ? -11.805 13.93 -4.941 1 98.12 225 ILE A N 1
ATOM 1787 C CA . ILE A 1 225 ? -11.117 15.172 -4.59 1 98.12 225 ILE A CA 1
ATOM 1788 C C . ILE A 1 225 ? -12.141 16.25 -4.242 1 98.12 225 ILE A C 1
ATOM 1790 O O . ILE A 1 225 ? -13.297 16.172 -4.668 1 98.12 225 ILE A O 1
ATOM 1794 N N . LEU A 1 226 ? -11.719 17.234 -3.484 1 98 226 LEU A N 1
ATOM 1795 C CA . LEU A 1 226 ? -12.609 18.312 -3.053 1 98 226 LEU A CA 1
ATOM 1796 C C . LEU A 1 226 ? -12.523 19.5 -3.996 1 98 226 LEU A C 1
ATOM 1798 O O . LEU A 1 226 ? -13.469 20.297 -4.098 1 98 226 LEU A O 1
ATOM 1802 N N . ALA A 1 227 ? -11.414 19.672 -4.617 1 96.88 227 ALA A N 1
ATOM 1803 C CA . ALA A 1 227 ? -11.219 20.75 -5.574 1 96.88 227 ALA A CA 1
ATOM 1804 C C . ALA A 1 227 ? -10.055 20.453 -6.512 1 96.88 227 ALA A C 1
ATOM 1806 O O . ALA A 1 227 ? -9.234 19.578 -6.234 1 96.88 227 ALA A O 1
ATOM 1807 N N . GLU A 1 228 ? -9.992 21.062 -7.605 1 95.88 228 GLU A N 1
ATOM 1808 C CA . GLU A 1 228 ? -8.891 20.969 -8.555 1 95.88 228 GLU A CA 1
ATOM 1809 C C . GLU A 1 228 ? -8.547 22.344 -9.125 1 95.88 228 GLU A C 1
ATOM 1811 O O . GLU A 1 228 ? -9.422 23.188 -9.273 1 95.88 228 GLU A O 1
ATOM 1816 N N . THR A 1 229 ? -7.266 22.484 -9.336 1 92.38 229 THR A N 1
ATOM 1817 C CA . THR A 1 229 ? -6.766 23.719 -9.938 1 92.38 229 THR A CA 1
ATOM 1818 C C . THR A 1 229 ? -6.07 23.422 -11.266 1 92.38 229 THR A C 1
ATOM 1820 O O . THR A 1 229 ? -5.727 22.281 -11.555 1 92.38 229 THR A O 1
ATOM 1823 N N . GLY A 1 230 ? -5.926 24.281 -12.172 1 84.56 230 GLY A N 1
ATOM 1824 C CA . GLY A 1 230 ? -5.348 24.203 -13.508 1 84.56 230 GLY A CA 1
ATOM 1825 C C . GLY A 1 230 ? -5.902 25.25 -14.453 1 84.56 230 GLY A C 1
ATOM 1826 O O . GLY A 1 230 ? -5.879 26.453 -14.141 1 84.56 230 GLY A O 1
ATOM 1827 N N . LEU A 1 231 ? -6.484 24.656 -15.477 1 80.81 231 LEU A N 1
ATOM 1828 C CA . LEU A 1 231 ? -7.121 25.594 -16.375 1 80.81 231 LEU A CA 1
ATOM 1829 C C . LEU A 1 231 ? -8.336 26.25 -15.727 1 80.81 231 LEU A C 1
ATOM 1831 O O . LEU A 1 231 ? -8.625 27.422 -15.969 1 80.81 231 LEU A O 1
ATOM 1835 N N . THR A 1 232 ? -8.875 25.422 -14.859 1 80.62 232 THR A N 1
ATOM 1836 C CA . THR A 1 232 ? -10.031 25.906 -14.117 1 80.62 232 THR A CA 1
ATOM 1837 C C . THR A 1 232 ? -9.867 25.641 -12.617 1 80.62 232 THR A C 1
ATOM 1839 O O . THR A 1 232 ? -9.117 24.75 -12.219 1 80.62 232 THR A O 1
ATOM 1842 N N . PHE A 1 233 ? -10.383 26.562 -11.867 1 85.75 233 PHE A N 1
ATOM 1843 C CA . PHE A 1 233 ? -10.531 26.406 -10.422 1 85.75 233 PHE A CA 1
ATOM 1844 C C . PHE A 1 233 ? -11.922 25.891 -10.086 1 85.75 233 PHE A C 1
ATOM 1846 O O . PHE A 1 233 ? -12.914 26.594 -10.266 1 85.75 233 PHE A O 1
ATOM 1853 N N . LYS A 1 234 ? -12.008 24.609 -9.688 1 91.31 234 LYS A N 1
ATOM 1854 C CA . LYS A 1 234 ? -13.305 23.984 -9.445 1 91.31 234 LYS A CA 1
ATOM 1855 C C . LYS A 1 234 ? -13.367 23.359 -8.055 1 91.31 234 LYS A C 1
ATOM 1857 O O . LYS A 1 234 ? -12.477 22.578 -7.68 1 91.31 234 LYS A O 1
ATOM 1862 N N . ILE A 1 235 ? -14.375 23.703 -7.254 1 92.31 235 ILE A N 1
ATOM 1863 C CA . ILE A 1 235 ? -14.633 23.109 -5.945 1 92.31 235 ILE A CA 1
ATOM 1864 C C . ILE A 1 235 ? -15.836 22.172 -6.031 1 92.31 235 ILE A C 1
ATOM 1866 O O . ILE A 1 235 ? -16.891 22.562 -6.523 1 92.31 235 ILE A O 1
ATOM 1870 N N . TYR A 1 236 ? -15.656 20.953 -5.586 1 94.62 236 TYR A N 1
ATOM 1871 C CA . TYR A 1 236 ? -16.75 19.984 -5.535 1 94.62 236 TYR A CA 1
ATOM 1872 C C . TYR A 1 236 ? -17.406 19.984 -4.16 1 94.62 236 TYR A C 1
ATOM 1874 O O . TYR A 1 236 ? -17.203 19.047 -3.375 1 94.62 236 TYR A O 1
ATOM 1882 N N . ARG A 1 237 ? -18.281 20.875 -3.971 1 91.81 237 ARG A N 1
ATOM 1883 C CA . ARG A 1 237 ? -18.859 21.172 -2.66 1 91.81 237 ARG A CA 1
ATOM 1884 C C . ARG A 1 237 ? -19.641 19.984 -2.113 1 91.81 237 ARG A C 1
ATOM 1886 O O . ARG A 1 237 ? -19.672 19.766 -0.9 1 91.81 237 ARG A O 1
ATOM 1893 N N . ASN A 1 238 ? -20.188 19.156 -2.979 1 94.06 238 ASN A N 1
ATOM 1894 C CA . ASN A 1 238 ? -20.984 18.016 -2.557 1 94.06 238 ASN A CA 1
ATOM 1895 C C . ASN A 1 238 ? -20.125 16.969 -1.842 1 94.06 238 ASN A C 1
ATOM 1897 O O . ASN A 1 238 ? -20.656 16.094 -1.152 1 94.06 238 ASN A O 1
ATOM 1901 N N . PHE A 1 239 ? -18.812 17.078 -1.976 1 95.94 239 PHE A N 1
ATOM 1902 C CA . PHE A 1 239 ? -17.938 16.094 -1.365 1 95.94 239 PHE A CA 1
ATOM 1903 C C . PHE A 1 239 ? -17.312 16.641 -0.089 1 95.94 239 PHE A C 1
ATOM 1905 O O . PHE A 1 239 ? -16.656 15.906 0.657 1 95.94 239 PHE A O 1
ATOM 1912 N N . ALA A 1 240 ? -17.5 17.938 0.193 1 94.62 240 ALA A N 1
ATOM 1913 C CA . ALA A 1 240 ? -16.969 18.531 1.414 1 94.62 240 ALA A CA 1
ATOM 1914 C C . ALA A 1 240 ? -17.844 18.188 2.617 1 94.62 240 ALA A C 1
ATOM 1916 O O . ALA A 1 240 ? -19.031 17.875 2.465 1 94.62 240 ALA A O 1
ATOM 1917 N N . LEU A 1 241 ? -17.219 18.156 3.824 1 93.56 241 LEU A N 1
ATOM 1918 C CA . LEU A 1 241 ? -18 17.969 5.039 1 93.56 241 LEU A CA 1
ATOM 1919 C C . LEU A 1 241 ? -18.984 19.125 5.23 1 93.56 241 LEU A C 1
ATOM 1921 O O . LEU A 1 241 ? -18.672 20.281 4.941 1 93.56 241 LEU A O 1
ATOM 1925 N N . PRO A 1 242 ? -20.125 18.75 5.715 1 88.44 242 PRO A N 1
ATOM 1926 C CA . PRO A 1 242 ? -21.062 19.828 6.023 1 88.44 242 PRO A CA 1
ATOM 1927 C C . PRO A 1 242 ? -20.625 20.672 7.215 1 88.44 242 PRO A C 1
ATOM 1929 O O . PRO A 1 242 ? -19.953 20.172 8.117 1 88.44 242 PRO A O 1
ATOM 1932 N N . ARG A 1 243 ? -20.953 21.938 7.094 1 85.38 243 ARG A N 1
ATOM 1933 C CA . ARG A 1 243 ? -20.672 22.812 8.227 1 85.38 243 ARG A CA 1
ATOM 1934 C C . ARG A 1 243 ? -21.469 22.375 9.461 1 85.38 243 ARG A C 1
ATOM 1936 O O . ARG A 1 243 ? -22.625 21.984 9.344 1 85.38 243 ARG A O 1
ATOM 1943 N N . SER A 1 244 ? -20.609 22.125 10.43 1 73.06 244 SER A N 1
ATOM 1944 C CA . SER A 1 244 ? -21.281 21.781 11.68 1 73.06 244 SER A CA 1
ATOM 1945 C C . SER A 1 244 ? -22.156 22.938 12.172 1 73.06 244 SER A C 1
ATOM 1947 O O . SER A 1 244 ? -21.875 24.109 11.891 1 73.06 244 SER A O 1
ATOM 1949 N N . GLU A 1 245 ? -23.406 22.562 12.398 1 65.69 245 GLU A N 1
ATOM 1950 C CA . GLU A 1 245 ? -24.234 23.641 12.961 1 65.69 245 GLU A CA 1
ATOM 1951 C C . GLU A 1 245 ? -23.5 24.359 14.094 1 65.69 245 GLU A C 1
ATOM 1953 O O . GLU A 1 245 ? -22.328 24.078 14.352 1 65.69 245 GLU A O 1
ATOM 1958 N N . ARG A 1 246 ? -23.953 24.219 15.367 1 65.88 246 ARG A N 1
ATOM 1959 C CA . ARG A 1 246 ? -23.672 25.016 16.562 1 65.88 246 ARG A CA 1
ATOM 1960 C C . ARG A 1 246 ? -22.531 24.406 17.359 1 65.88 246 ARG A C 1
ATOM 1962 O O . ARG A 1 246 ? -22.281 23.203 17.312 1 65.88 246 ARG A O 1
ATOM 1969 N N . GLY A 1 247 ? -21.219 25.156 17.594 1 80.94 247 GLY A N 1
ATOM 1970 C CA . GLY A 1 247 ? -20.25 24.828 18.641 1 80.94 247 GLY A CA 1
ATOM 1971 C C . GLY A 1 247 ? -18.891 25.438 18.391 1 80.94 247 GLY A C 1
ATOM 1972 O O . GLY A 1 247 ? -18.578 25.875 17.281 1 80.94 247 GLY A O 1
ATOM 1973 N N . MET A 1 248 ? -18.125 25.453 19.484 1 91.69 248 MET A N 1
ATOM 1974 C CA . MET A 1 248 ? -16.766 25.984 19.469 1 91.69 248 MET A CA 1
ATOM 1975 C C . MET A 1 248 ? -15.758 24.891 19.188 1 91.69 248 MET A C 1
ATOM 1977 O O . MET A 1 248 ? -15.977 23.734 19.547 1 91.69 248 MET A O 1
ATOM 1981 N N . LEU A 1 249 ? -14.742 25.281 18.5 1 95.88 249 LEU A N 1
ATOM 1982 C CA . LEU A 1 249 ? -13.664 24.328 18.281 1 95.88 249 LEU A CA 1
ATOM 1983 C C . LEU A 1 249 ? -13.195 23.703 19.578 1 95.88 249 LEU A C 1
ATOM 1985 O O . LEU A 1 249 ? -12.977 24.406 20.578 1 95.88 249 LEU A O 1
ATOM 1989 N N . SER A 1 250 ? -13.188 22.453 19.641 1 96.19 250 SER A N 1
ATOM 1990 C CA . SER A 1 250 ? -12.562 21.703 20.719 1 96.19 250 SER A CA 1
ATOM 1991 C C . SER A 1 250 ? -11.398 20.859 20.203 1 96.19 250 SER A C 1
ATOM 1993 O O . SER A 1 250 ? -11.523 20.172 19.188 1 96.19 250 SER A O 1
ATOM 1995 N N . VAL A 1 251 ? -10.297 20.922 20.875 1 98.06 251 VAL A N 1
ATOM 1996 C CA . VAL A 1 251 ? -9.086 20.25 20.438 1 98.06 251 VAL A CA 1
ATOM 1997 C C . VAL A 1 251 ? -8.734 19.125 21.406 1 98.06 251 VAL A C 1
ATOM 1999 O O . VAL A 1 251 ? -8.523 19.375 22.609 1 98.06 251 VAL A O 1
ATOM 2002 N N . PHE A 1 252 ? -8.711 17.938 20.953 1 98.12 252 PHE A N 1
ATOM 2003 C CA . PHE A 1 252 ? -8.336 16.766 21.75 1 98.12 252 PHE A CA 1
ATOM 2004 C C . PHE A 1 252 ? -6.84 16.484 21.641 1 98.12 252 PHE A C 1
ATOM 2006 O O . PHE A 1 252 ? -6.328 16.25 20.531 1 98.12 252 PHE A O 1
ATOM 2013 N N . THR A 1 253 ? -6.102 16.484 22.766 1 98.25 253 THR A N 1
ATOM 2014 C CA . THR A 1 253 ? -4.648 16.375 22.672 1 98.25 253 THR A CA 1
ATOM 2015 C C . THR A 1 253 ? -4.152 15.125 23.391 1 98.25 253 THR A C 1
ATOM 2017 O O . THR A 1 253 ? -2.949 14.852 23.406 1 98.25 253 THR A O 1
ATOM 2020 N N . ASN A 1 254 ? -5.047 14.344 24.016 1 98.12 254 ASN A N 1
ATOM 2021 C CA . ASN A 1 254 ? -4.641 13.117 24.688 1 98.12 254 ASN A CA 1
ATOM 2022 C C . ASN A 1 254 ? -4.551 11.945 23.703 1 98.12 254 ASN A C 1
ATOM 2024 O O . ASN A 1 254 ? -5.383 11.039 23.734 1 98.12 254 ASN A O 1
ATOM 2028 N N . LEU A 1 255 ? -3.504 11.875 22.969 1 98.44 255 LEU A N 1
ATOM 2029 C CA . LEU A 1 255 ? -3.283 10.812 21.984 1 98.44 255 LEU A CA 1
ATOM 2030 C C . LEU A 1 255 ? -2.654 9.594 22.641 1 98.44 255 LEU A C 1
ATOM 2032 O O . LEU A 1 255 ? -1.688 9.711 23.406 1 98.44 255 LEU A O 1
ATOM 2036 N N . CYS A 1 256 ? -3.197 8.453 22.422 1 98.25 256 CYS A N 1
ATOM 2037 C CA . CYS A 1 256 ? -2.602 7.215 22.906 1 98.25 256 CYS A CA 1
ATOM 2038 C C . CYS A 1 256 ? -1.476 6.758 21.984 1 98.25 256 CYS A C 1
ATOM 2040 O O . CYS A 1 256 ? -1.689 6.551 20.781 1 98.25 256 CYS A O 1
ATOM 2042 N N . THR A 1 257 ? -0.321 6.574 22.484 1 97.19 257 THR A N 1
ATOM 2043 C CA . THR A 1 257 ? 0.817 6.18 21.656 1 97.19 257 THR A CA 1
ATOM 2044 C C . THR A 1 257 ? 1.035 4.672 21.719 1 97.19 257 THR A C 1
ATOM 2046 O O . THR A 1 257 ? 1.903 4.133 21.031 1 97.19 257 THR A O 1
ATOM 2049 N N . ARG A 1 258 ? 0.271 3.98 22.5 1 96.75 258 ARG A N 1
ATOM 2050 C CA . ARG A 1 258 ? 0.364 2.527 22.609 1 96.75 258 ARG A CA 1
ATOM 2051 C C . ARG A 1 258 ? -0.512 1.839 21.578 1 96.75 258 ARG A C 1
ATOM 2053 O O . ARG A 1 258 ? -1.343 0.995 21.922 1 96.75 258 ARG A O 1
ATOM 2060 N N . VAL A 1 259 ? -0.353 2.266 20.391 1 97.5 259 VAL A N 1
ATOM 2061 C CA . VAL A 1 259 ? -1.03 1.727 19.203 1 97.5 259 VAL A CA 1
ATOM 2062 C C . VAL A 1 259 ? 0.001 1.309 18.156 1 97.5 259 VAL A C 1
ATOM 2064 O O . VAL A 1 259 ? 1.092 1.881 18.094 1 97.5 259 VAL A O 1
ATOM 2067 N N . GLY A 1 260 ? -0.28 0.223 17.406 1 96.94 260 GLY A N 1
ATOM 2068 C CA . GLY A 1 260 ? 0.674 -0.248 16.422 1 96.94 260 GLY A CA 1
ATOM 2069 C C . GLY A 1 260 ? 0.025 -0.641 15.109 1 96.94 260 GLY A C 1
ATOM 2070 O O . GLY A 1 260 ? -1.201 -0.612 14.984 1 96.94 260 GLY A O 1
ATOM 2071 N N . ILE A 1 261 ? 0.839 -0.862 14.102 1 98.38 261 ILE A N 1
ATOM 2072 C CA . ILE A 1 261 ? 0.439 -1.374 12.797 1 98.38 261 ILE A CA 1
ATOM 2073 C C . ILE A 1 261 ? 1.155 -2.693 12.516 1 98.38 261 ILE A C 1
ATOM 2075 O O . ILE A 1 261 ? 2.379 -2.783 12.648 1 98.38 261 ILE A O 1
ATOM 2079 N N . LEU A 1 262 ? 0.432 -3.674 12.18 1 97.81 262 LEU A N 1
ATOM 2080 C CA . LEU A 1 262 ? 1.01 -4.965 11.82 1 97.81 262 LEU A CA 1
ATOM 2081 C C . LEU A 1 262 ? 0.577 -5.387 10.422 1 97.81 262 LEU A C 1
ATOM 2083 O O . LEU A 1 262 ? -0.619 -5.461 10.133 1 97.81 262 LEU A O 1
ATOM 2087 N N . HIS A 1 263 ? 1.526 -5.664 9.578 1 98.25 263 HIS A N 1
ATOM 2088 C CA . HIS A 1 263 ? 1.305 -6.137 8.219 1 98.25 263 HIS A CA 1
ATOM 2089 C C . HIS A 1 263 ? 1.244 -7.66 8.172 1 98.25 263 HIS A C 1
ATOM 2091 O O . HIS A 1 263 ? 2.234 -8.336 8.461 1 98.25 263 HIS A O 1
ATOM 2097 N N . MET A 1 264 ? 0.131 -8.195 7.766 1 97.19 264 MET A N 1
ATOM 2098 C CA . MET A 1 264 ? 0.003 -9.648 7.617 1 97.19 264 MET A CA 1
ATOM 2099 C C . MET A 1 264 ? 0.861 -10.156 6.465 1 97.19 264 MET A C 1
ATOM 2101 O O . MET A 1 264 ? 0.956 -9.5 5.422 1 97.19 264 MET A O 1
ATOM 2105 N N . PHE A 1 265 ? 1.465 -11.312 6.633 1 97.88 265 PHE A N 1
ATOM 2106 C CA . PHE A 1 265 ? 2.24 -11.969 5.586 1 97.88 265 PHE A CA 1
ATOM 2107 C C . PHE A 1 265 ? 2.188 -13.484 5.742 1 97.88 265 PHE A C 1
ATOM 2109 O O . PHE A 1 265 ? 1.872 -13.992 6.82 1 97.88 265 PHE A O 1
ATOM 2116 N N . PRO A 1 266 ? 2.459 -14.227 4.766 1 97.5 266 PRO A N 1
ATOM 2117 C CA . PRO A 1 266 ? 2.113 -15.648 4.703 1 97.5 266 PRO A CA 1
ATOM 2118 C C . PRO A 1 266 ? 2.799 -16.469 5.789 1 97.5 266 PRO A C 1
ATOM 2120 O O . PRO A 1 266 ? 2.238 -17.469 6.262 1 97.5 266 PRO A O 1
ATOM 2123 N N . THR A 1 267 ? 3.979 -16.125 6.238 1 95.44 267 THR A N 1
ATOM 2124 C CA . THR A 1 267 ? 4.695 -16.984 7.176 1 95.44 267 THR A CA 1
ATOM 2125 C C . THR A 1 267 ? 4.672 -16.391 8.578 1 95.44 267 THR A C 1
ATOM 2127 O O . THR A 1 267 ? 5.496 -16.75 9.422 1 95.44 267 THR A O 1
ATOM 2130 N N . LEU A 1 268 ? 3.768 -15.406 8.836 1 95.81 268 LEU A N 1
ATOM 2131 C CA . LEU A 1 268 ? 3.629 -14.844 10.18 1 95.81 268 LEU A CA 1
ATOM 2132 C C . LEU A 1 268 ? 3.43 -15.953 11.211 1 95.81 268 LEU A C 1
ATOM 2134 O O . LEU A 1 268 ? 2.559 -16.812 11.047 1 95.81 268 LEU A O 1
ATOM 2138 N N . THR A 1 269 ? 4.25 -15.93 12.242 1 94.06 269 THR A N 1
ATOM 2139 C CA . THR A 1 269 ? 4.188 -16.984 13.25 1 94.06 269 THR A CA 1
ATOM 2140 C C . THR A 1 269 ? 3.373 -16.531 14.461 1 94.06 269 THR A C 1
ATOM 2142 O O . THR A 1 269 ? 3.188 -15.328 14.672 1 94.06 269 THR A O 1
ATOM 2145 N N . ARG A 1 270 ? 2.967 -17.484 15.18 1 94.69 270 ARG A N 1
ATOM 2146 C CA . ARG A 1 270 ? 2.293 -17.219 16.438 1 94.69 270 ARG A CA 1
ATOM 2147 C C . ARG A 1 270 ? 3.17 -16.375 17.359 1 94.69 270 ARG A C 1
ATOM 2149 O O . ARG A 1 270 ? 2.689 -15.43 17.984 1 94.69 270 ARG A O 1
ATOM 2156 N N . THR A 1 271 ? 4.418 -16.719 17.422 1 92.38 271 THR A N 1
ATOM 2157 C CA . THR A 1 271 ? 5.355 -16.031 18.312 1 92.38 271 THR A CA 1
ATOM 2158 C C . THR A 1 271 ? 5.496 -14.562 17.906 1 92.38 271 THR A C 1
ATOM 2160 O O . THR A 1 271 ? 5.492 -13.68 18.766 1 92.38 271 THR A O 1
ATOM 2163 N N . GLN A 1 272 ? 5.594 -14.297 16.641 1 91.25 272 GLN A N 1
ATOM 2164 C CA . GLN A 1 272 ? 5.707 -12.922 16.156 1 91.25 272 GLN A CA 1
ATOM 2165 C C . GLN A 1 272 ? 4.461 -12.109 16.5 1 91.25 272 GLN A C 1
ATOM 2167 O O . GLN A 1 272 ? 4.562 -10.969 16.953 1 91.25 272 GLN A O 1
ATOM 2172 N N . LEU A 1 273 ? 3.32 -12.703 16.25 1 94.56 273 LEU A N 1
ATOM 2173 C CA . LEU A 1 273 ? 2.061 -12.016 16.516 1 94.56 273 LEU A CA 1
ATOM 2174 C C . LEU A 1 273 ? 1.9 -11.742 18 1 94.56 273 LEU A C 1
ATOM 2176 O O . LEU A 1 273 ? 1.551 -10.625 18.406 1 94.56 273 LEU A O 1
ATOM 2180 N N . LEU A 1 274 ? 2.217 -12.742 18.812 1 93.12 274 LEU A N 1
ATOM 2181 C CA . LEU A 1 274 ? 2.109 -12.609 20.266 1 93.12 274 LEU A CA 1
ATOM 2182 C C . LEU A 1 274 ? 3.045 -11.523 20.781 1 93.12 274 LEU A C 1
ATOM 2184 O O . LEU A 1 274 ? 2.664 -10.734 21.656 1 93.12 274 LEU A O 1
ATOM 2188 N N . SER A 1 275 ? 4.211 -11.508 20.25 1 90.38 275 SER A N 1
ATOM 2189 C CA . SER A 1 275 ? 5.199 -10.531 20.688 1 90.38 275 SER A CA 1
ATOM 2190 C C . SER A 1 275 ? 4.785 -9.117 20.312 1 90.38 275 SER A C 1
ATOM 2192 O O . SER A 1 275 ? 5.004 -8.172 21.062 1 90.38 275 SER A O 1
ATOM 2194 N N . PHE A 1 276 ? 4.25 -8.984 19.172 1 91.81 276 PHE A N 1
ATOM 2195 C CA . PHE A 1 276 ? 3.834 -7.664 18.719 1 91.81 276 PHE A CA 1
ATOM 2196 C C . PHE A 1 276 ? 2.662 -7.148 19.547 1 91.81 276 PHE A C 1
ATOM 2198 O O . PHE A 1 276 ? 2.582 -5.953 19.828 1 91.81 276 PHE A O 1
ATOM 2205 N N . LEU A 1 277 ? 1.784 -8.086 19.828 1 92.94 277 LEU A N 1
ATOM 2206 C CA . LEU A 1 277 ? 0.625 -7.723 20.641 1 92.94 277 LEU A CA 1
ATOM 2207 C C . LEU A 1 277 ? 0.976 -7.727 22.125 1 92.94 277 LEU A C 1
ATOM 2209 O O . LEU A 1 277 ? 0.251 -8.305 22.938 1 92.94 277 LEU A O 1
ATOM 2213 N N . GLU A 1 278 ? 1.979 -7.09 22.484 1 85.88 278 GLU A N 1
ATOM 2214 C CA . GLU A 1 278 ? 2.506 -7.043 23.844 1 85.88 278 GLU A CA 1
ATOM 2215 C C . GLU A 1 278 ? 1.486 -6.445 24.797 1 85.88 278 GLU A C 1
ATOM 2217 O O . GLU A 1 278 ? 0.589 -5.707 24.391 1 85.88 278 GLU A O 1
ATOM 2222 N N . PRO A 1 279 ? 1.698 -6.543 26.094 1 83.81 279 PRO A N 1
ATOM 2223 C CA . PRO A 1 279 ? 0.681 -6.203 27.094 1 83.81 279 PRO A CA 1
ATOM 2224 C C . PRO A 1 279 ? 0.406 -4.703 27.172 1 83.81 279 PRO A C 1
ATOM 2226 O O . PRO A 1 279 ? -0.698 -4.293 27.531 1 83.81 279 PRO A O 1
ATOM 2229 N N . SER A 1 280 ? 1.3 -3.971 26.844 1 90.38 280 SER A N 1
ATOM 2230 C CA . SER A 1 280 ? 1.096 -2.537 27.016 1 90.38 280 SER A CA 1
ATOM 2231 C C . SER A 1 280 ? 0.33 -1.943 25.844 1 90.38 280 SER A C 1
ATOM 2233 O O . SER A 1 280 ? -0.157 -0.813 25.922 1 90.38 280 SER A O 1
ATOM 2235 N N . LEU A 1 281 ? 0.14 -2.684 24.797 1 94.81 281 LEU A N 1
ATOM 2236 C CA . LEU A 1 281 ? -0.53 -2.191 23.594 1 94.81 281 LEU A CA 1
ATOM 2237 C C . LEU A 1 281 ? -2.025 -2.025 23.844 1 94.81 281 LEU A C 1
ATOM 2239 O O . LEU A 1 281 ? -2.654 -2.877 24.469 1 94.81 281 LEU A O 1
ATOM 2243 N N . GLU A 1 282 ? -2.602 -0.909 23.359 1 97.31 282 GLU A N 1
ATOM 2244 C CA . GLU A 1 282 ? -4.027 -0.653 23.547 1 97.31 282 GLU A CA 1
ATOM 2245 C C . GLU A 1 282 ? -4.793 -0.803 22.234 1 97.31 282 GLU A C 1
ATOM 2247 O O . GLU A 1 282 ? -6.016 -0.956 22.234 1 97.31 282 GLU A O 1
ATOM 2252 N N . GLY A 1 283 ? -4.16 -0.717 21.125 1 97.94 283 GLY A N 1
ATOM 2253 C CA . GLY A 1 283 ? -4.789 -0.872 19.812 1 97.94 283 GLY A CA 1
ATOM 2254 C C . GLY A 1 283 ? -3.822 -1.309 18.734 1 97.94 283 GLY A C 1
ATOM 2255 O O . GLY A 1 283 ? -2.629 -1.008 18.797 1 97.94 283 GLY A O 1
ATOM 2256 N N . VAL A 1 284 ? -4.355 -1.987 17.75 1 98.19 284 VAL A N 1
ATOM 2257 C CA . VAL A 1 284 ? -3.508 -2.404 16.641 1 98.19 284 VAL A CA 1
ATOM 2258 C C . VAL A 1 284 ? -4.309 -2.367 15.336 1 98.19 284 VAL A C 1
ATOM 2260 O O . VAL A 1 284 ? -5.484 -2.734 15.32 1 98.19 284 VAL A O 1
ATOM 2263 N N . VAL A 1 285 ? -3.709 -1.783 14.305 1 98.69 285 VAL A N 1
ATOM 2264 C CA . VAL A 1 285 ? -4.223 -1.871 12.945 1 98.69 285 VAL A CA 1
ATOM 2265 C C . VAL A 1 285 ? -3.602 -3.07 12.234 1 98.69 285 VAL A C 1
ATOM 2267 O O . VAL A 1 285 ? -2.385 -3.117 12.031 1 98.69 285 VAL A O 1
ATOM 2270 N N . LEU A 1 286 ? -4.422 -4.02 11.883 1 97.94 286 LEU A N 1
ATOM 2271 C CA . LEU A 1 286 ? -3.992 -5.148 11.07 1 97.94 286 LEU A CA 1
ATOM 2272 C C . LEU A 1 286 ? -4.188 -4.855 9.586 1 97.94 286 LEU A C 1
ATOM 2274 O O . LEU A 1 286 ? -5.301 -4.562 9.148 1 97.94 286 LEU A O 1
ATOM 2278 N N . ILE A 1 287 ? -3.109 -4.871 8.891 1 98.5 287 ILE A N 1
ATOM 2279 C CA . ILE A 1 287 ? -3.195 -4.797 7.434 1 98.5 287 ILE A CA 1
ATOM 2280 C C . ILE A 1 287 ? -3.387 -6.195 6.855 1 98.5 287 ILE A C 1
ATOM 2282 O O . ILE A 1 287 ? -2.449 -7 6.832 1 98.5 287 ILE A O 1
ATOM 2286 N N . THR A 1 288 ? -4.602 -6.445 6.324 1 97.44 288 THR A N 1
ATOM 2287 C CA . THR A 1 288 ? -5.008 -7.805 5.984 1 97.44 288 THR A CA 1
ATOM 2288 C C . THR A 1 288 ? -5.137 -7.969 4.473 1 97.44 288 THR A C 1
ATOM 2290 O O . THR A 1 288 ? -4.988 -7 3.723 1 97.44 288 THR A O 1
ATOM 2293 N N . TYR A 1 289 ? -5.402 -9.188 4.02 1 96.94 289 TYR A N 1
ATOM 2294 C CA . TYR A 1 289 ? -5.477 -9.484 2.594 1 96.94 289 TYR A CA 1
ATOM 2295 C C . TYR A 1 289 ? -6.844 -9.117 2.031 1 96.94 289 TYR A C 1
ATOM 2297 O O . TYR A 1 289 ? -7.875 -9.453 2.623 1 96.94 289 TYR A O 1
ATOM 2305 N N . GLY A 1 290 ? -6.859 -8.531 0.868 1 96.25 290 GLY A N 1
ATOM 2306 C CA . GLY A 1 290 ? -8.094 -8.32 0.124 1 96.25 290 GLY A CA 1
ATOM 2307 C C . GLY A 1 290 ? -9.164 -7.617 0.93 1 96.25 290 GLY A C 1
ATOM 2308 O O . GLY A 1 290 ? -8.922 -6.543 1.489 1 96.25 290 GLY A O 1
ATOM 2309 N N . VAL A 1 291 ? -10.328 -8.289 1.043 1 94.44 291 VAL A N 1
ATOM 2310 C CA . VAL A 1 291 ? -11.469 -7.672 1.715 1 94.44 291 VAL A CA 1
ATOM 2311 C C . VAL A 1 291 ? -11.375 -7.91 3.221 1 94.44 291 VAL A C 1
ATOM 2313 O O . VAL A 1 291 ? -12.391 -7.992 3.908 1 94.44 291 VAL A O 1
ATOM 2316 N N . GLY A 1 292 ? -10.133 -8.039 3.719 1 94.12 292 GLY A N 1
ATOM 2317 C CA . GLY A 1 292 ? -9.922 -8.172 5.152 1 94.12 292 GLY A CA 1
ATOM 2318 C C . GLY A 1 292 ? -9.711 -9.602 5.598 1 94.12 292 GLY A C 1
ATOM 2319 O O . GLY A 1 292 ? -10.023 -9.961 6.738 1 94.12 292 GLY A O 1
ATOM 2320 N N . ASN A 1 293 ? -9.133 -10.453 4.746 1 92.69 293 ASN A N 1
ATOM 2321 C CA . ASN A 1 293 ? -8.969 -11.875 5.039 1 92.69 293 ASN A CA 1
ATOM 2322 C C . ASN A 1 293 ? -7.656 -12.148 5.77 1 92.69 293 ASN A C 1
ATOM 2324 O O . ASN A 1 293 ? -6.668 -11.438 5.57 1 92.69 293 ASN A O 1
ATOM 2328 N N . ILE A 1 294 ? -7.664 -13.102 6.664 1 92.5 294 ILE A N 1
ATOM 2329 C CA . ILE A 1 294 ? -6.492 -13.688 7.305 1 92.5 294 ILE A CA 1
ATOM 2330 C C . ILE A 1 294 ? -6.531 -15.211 7.16 1 92.5 294 ILE A C 1
ATOM 2332 O O . ILE A 1 294 ? -7.57 -15.781 6.82 1 92.5 294 ILE A O 1
ATOM 2336 N N . PRO A 1 295 ? -5.41 -15.812 7.383 1 92.5 295 PRO A N 1
ATOM 2337 C CA . PRO A 1 295 ? -5.445 -17.281 7.293 1 92.5 295 PRO A CA 1
ATOM 2338 C C . PRO A 1 295 ? -6.438 -17.906 8.266 1 92.5 295 PRO A C 1
ATOM 2340 O O . PRO A 1 295 ? -6.344 -17.672 9.477 1 92.5 295 PRO A O 1
ATOM 2343 N N . THR A 1 296 ? -7.336 -18.719 7.754 1 88.31 296 THR A N 1
ATOM 2344 C CA . THR A 1 296 ? -8.391 -19.312 8.57 1 88.31 296 THR A CA 1
ATOM 2345 C C . THR A 1 296 ? -7.953 -20.672 9.102 1 88.31 296 THR A C 1
ATOM 2347 O O . THR A 1 296 ? -8.562 -21.203 10.031 1 88.31 296 THR A O 1
ATOM 2350 N N . ASP A 1 297 ? -6.984 -21.219 8.484 1 90.31 297 ASP A N 1
ATOM 2351 C CA . ASP A 1 297 ? -6.504 -22.531 8.922 1 90.31 297 ASP A CA 1
ATOM 2352 C C . ASP A 1 297 ? -5.434 -22.391 10 1 90.31 297 ASP A C 1
ATOM 2354 O O . ASP A 1 297 ? -4.852 -23.375 10.438 1 90.31 297 ASP A O 1
ATOM 2358 N N . ARG A 1 298 ? -5.152 -21.219 10.367 1 93.62 298 ARG A N 1
ATOM 2359 C CA . ARG A 1 298 ? -4.184 -20.938 11.414 1 93.62 298 ARG A CA 1
ATOM 2360 C C . ARG A 1 298 ? -4.883 -20.578 12.727 1 93.62 298 ARG A C 1
ATOM 2362 O O . ARG A 1 298 ? -4.832 -19.422 13.164 1 93.62 298 ARG A O 1
ATOM 2369 N N . GLN A 1 299 ? -5.383 -21.562 13.367 1 94.94 299 GLN A N 1
ATOM 2370 C CA . GLN A 1 299 ? -6.109 -21.375 14.617 1 94.94 299 GLN A CA 1
ATOM 2371 C C . GLN A 1 299 ? -5.223 -20.734 15.68 1 94.94 299 GLN A C 1
ATOM 2373 O O . GLN A 1 299 ? -5.703 -19.969 16.516 1 94.94 299 GLN A O 1
ATOM 2378 N N . ASP A 1 300 ? -3.975 -21.031 15.602 1 96.38 300 ASP A N 1
ATOM 2379 C CA . ASP A 1 300 ? -3.031 -20.469 16.547 1 96.38 300 ASP A CA 1
ATOM 2380 C C . ASP A 1 300 ? -3.014 -18.938 16.453 1 96.38 300 ASP A C 1
ATOM 2382 O O . ASP A 1 300 ? -2.994 -18.25 17.484 1 96.38 300 ASP A O 1
ATOM 2386 N N . LEU A 1 301 ? -3.076 -18.406 15.25 1 95.62 301 LEU A N 1
ATOM 2387 C CA . LEU A 1 301 ? -3.119 -16.953 15.062 1 95.62 301 LEU A CA 1
ATOM 2388 C C . LEU A 1 301 ? -4.465 -16.391 15.5 1 95.62 301 LEU A C 1
ATOM 2390 O O . LEU A 1 301 ? -4.523 -15.336 16.141 1 95.62 301 LEU A O 1
ATOM 2394 N N . ILE A 1 302 ? -5.512 -17.078 15.172 1 95.69 302 ILE A N 1
ATOM 2395 C CA . ILE A 1 302 ? -6.859 -16.656 15.523 1 95.69 302 ILE A CA 1
ATOM 2396 C C . ILE A 1 302 ? -6.996 -16.578 17.047 1 95.69 302 ILE A C 1
ATOM 2398 O O . ILE A 1 302 ? -7.566 -15.625 17.578 1 95.69 302 ILE A O 1
ATOM 2402 N N . ASP A 1 303 ? -6.43 -17.531 17.719 1 96.88 303 ASP A N 1
ATOM 2403 C CA . ASP A 1 303 ? -6.488 -17.562 19.172 1 96.88 303 ASP A CA 1
ATOM 2404 C C . ASP A 1 303 ? -5.727 -16.391 19.781 1 96.88 303 ASP A C 1
ATOM 2406 O O . ASP A 1 303 ? -6.164 -15.805 20.766 1 96.88 303 ASP A O 1
ATOM 2410 N N . VAL A 1 304 ? -4.617 -16.078 19.188 1 96.81 304 VAL A N 1
ATOM 2411 C CA . VAL A 1 304 ? -3.832 -14.945 19.672 1 96.81 304 VAL A CA 1
ATOM 2412 C C . VAL A 1 304 ? -4.641 -13.656 19.531 1 96.81 304 VAL A C 1
ATOM 2414 O O . VAL A 1 304 ? -4.672 -12.828 20.453 1 96.81 304 VAL A O 1
ATOM 2417 N N . LEU A 1 305 ? -5.301 -13.469 18.438 1 97 305 LEU A N 1
ATOM 2418 C CA . LEU A 1 305 ? -6.105 -12.273 18.188 1 97 305 LEU A CA 1
ATOM 2419 C C . LEU A 1 305 ? -7.301 -12.227 19.125 1 97 305 LEU A C 1
ATOM 2421 O O . LEU A 1 305 ? -7.602 -11.172 19.703 1 97 305 LEU A O 1
ATOM 2425 N N . ARG A 1 306 ? -7.957 -13.352 19.281 1 96.62 306 ARG A N 1
ATOM 2426 C CA . ARG A 1 306 ? -9.086 -13.438 20.203 1 96.62 306 ARG A CA 1
ATOM 2427 C C . ARG A 1 306 ? -8.68 -13.055 21.609 1 96.62 306 ARG A C 1
ATOM 2429 O O . ARG A 1 306 ? -9.375 -12.281 22.281 1 96.62 306 ARG A O 1
ATOM 2436 N N . ASN A 1 307 ? -7.598 -13.594 22.031 1 96.94 307 ASN A N 1
ATOM 2437 C CA . ASN A 1 307 ? -7.094 -13.289 23.375 1 96.94 307 ASN A CA 1
ATOM 2438 C C . ASN A 1 307 ? -6.734 -11.812 23.516 1 96.94 307 ASN A C 1
ATOM 2440 O O . ASN A 1 307 ? -6.957 -11.219 24.562 1 96.94 307 ASN A O 1
ATOM 2444 N N . ALA A 1 308 ? -6.105 -11.25 22.484 1 96.94 308 ALA A N 1
ATOM 2445 C CA . ALA A 1 308 ? -5.762 -9.828 22.516 1 96.94 308 ALA A CA 1
ATOM 2446 C C . ALA A 1 308 ? -7.004 -8.969 22.672 1 96.94 308 ALA A C 1
ATOM 2448 O O . ALA A 1 308 ? -7.02 -8.039 23.5 1 96.94 308 ALA A O 1
ATOM 2449 N N . VAL A 1 309 ? -8.039 -9.281 21.953 1 97.06 309 VAL A N 1
ATOM 2450 C CA . VAL A 1 309 ? -9.305 -8.57 22.062 1 97.06 309 VAL A CA 1
ATOM 2451 C C . VAL A 1 309 ? -9.883 -8.75 23.469 1 97.06 309 VAL A C 1
ATOM 2453 O O . VAL A 1 309 ? -10.359 -7.797 24.078 1 97.06 309 VAL A O 1
ATOM 2456 N N . GLY A 1 310 ? -9.797 -9.922 23.938 1 95.69 310 GLY A N 1
ATOM 2457 C CA . GLY A 1 310 ? -10.297 -10.234 25.266 1 95.69 310 GLY A CA 1
ATOM 2458 C C . GLY A 1 310 ? -9.602 -9.461 26.375 1 95.69 310 GLY A C 1
ATOM 2459 O O . GLY A 1 310 ? -10.211 -9.141 27.391 1 95.69 310 GLY A O 1
ATOM 2460 N N . ARG A 1 311 ? -8.352 -9.148 26.156 1 95.5 311 ARG A N 1
ATOM 2461 C CA . ARG A 1 311 ? -7.574 -8.414 27.156 1 95.5 311 ARG A CA 1
ATOM 2462 C C . ARG A 1 311 ? -7.789 -6.914 27.031 1 95.5 311 ARG A C 1
ATOM 2464 O O . ARG A 1 311 ? -7.289 -6.137 27.844 1 95.5 311 ARG A O 1
ATOM 2471 N N . GLY A 1 312 ? -8.508 -6.52 25.984 1 96.38 312 GLY A N 1
ATOM 2472 C CA . GLY A 1 312 ? -8.898 -5.121 25.906 1 96.38 312 GLY A CA 1
ATOM 2473 C C . GLY A 1 312 ? -8.211 -4.375 24.781 1 96.38 312 GLY A C 1
ATOM 2474 O O . GLY A 1 312 ? -8.422 -3.172 24.609 1 96.38 312 GLY A O 1
ATOM 2475 N N . ILE A 1 313 ? -7.414 -5.039 24 1 97.5 313 ILE A N 1
ATOM 2476 C CA . ILE A 1 313 ? -6.789 -4.391 22.844 1 97.5 313 ILE A CA 1
ATOM 2477 C C . ILE A 1 313 ? -7.824 -4.172 21.75 1 97.5 313 ILE A C 1
ATOM 2479 O O . ILE A 1 313 ? -8.586 -5.086 21.406 1 97.5 313 ILE A O 1
ATOM 2483 N N . THR A 1 314 ? -7.969 -2.951 21.25 1 98.38 314 THR A N 1
ATOM 2484 C CA . THR A 1 314 ? -8.812 -2.686 20.094 1 98.38 314 THR A CA 1
ATOM 2485 C C . THR A 1 314 ? -8.102 -3.084 18.797 1 98.38 314 THR A C 1
ATOM 2487 O O . THR A 1 314 ? -7.102 -2.475 18.422 1 98.38 314 THR A O 1
ATOM 2490 N N . VAL A 1 315 ? -8.617 -4.148 18.172 1 98.12 315 VAL A N 1
ATOM 2491 C CA . VAL A 1 315 ? -8.008 -4.652 16.938 1 98.12 315 VAL A CA 1
ATOM 2492 C C . VAL A 1 315 ? -8.867 -4.266 15.734 1 98.12 315 VAL A C 1
ATOM 2494 O O . VAL A 1 315 ? -10.047 -4.621 15.672 1 98.12 315 VAL A O 1
ATOM 2497 N N . VAL A 1 316 ? -8.258 -3.518 14.789 1 98.25 316 VAL A N 1
ATOM 2498 C CA . VAL A 1 316 ? -9 -3.098 13.602 1 98.25 316 VAL A CA 1
ATOM 2499 C C . VAL A 1 316 ? -8.305 -3.627 12.344 1 98.25 316 VAL A C 1
ATOM 2501 O O . VAL A 1 316 ? -7.125 -3.973 12.383 1 98.25 316 VAL A O 1
ATOM 2504 N N . SER A 1 317 ? -9.07 -3.699 11.266 1 97.5 317 SER A N 1
ATOM 2505 C CA . SER A 1 317 ? -8.539 -4.27 10.031 1 97.5 317 SER A CA 1
ATOM 2506 C C . SER A 1 317 ? -8.711 -3.312 8.859 1 97.5 317 SER A C 1
ATOM 2508 O O . SER A 1 317 ? -9.789 -2.744 8.664 1 97.5 317 SER A O 1
ATOM 2510 N N . VAL A 1 318 ? -7.613 -3.123 8.156 1 98 318 VAL A N 1
ATOM 2511 C CA . VAL A 1 318 ? -7.609 -2.457 6.859 1 98 318 VAL A CA 1
ATOM 2512 C C . VAL A 1 318 ? -6.988 -3.375 5.809 1 98 318 VAL A C 1
ATOM 2514 O O . VAL A 1 318 ? -6.367 -4.387 6.148 1 98 318 VAL A O 1
ATOM 2517 N N . THR A 1 319 ? -7.203 -3.082 4.559 1 98 319 THR A N 1
ATOM 2518 C CA . THR A 1 319 ? -6.746 -3.953 3.479 1 98 319 THR A CA 1
ATOM 2519 C C . THR A 1 319 ? -5.328 -3.588 3.051 1 98 319 THR A C 1
ATOM 2521 O O . THR A 1 319 ? -4.938 -2.42 3.107 1 98 319 THR A O 1
ATOM 2524 N N . GLN A 1 320 ? -4.566 -4.543 2.572 1 98.12 320 GLN A N 1
ATOM 2525 C CA . GLN A 1 320 ? -3.266 -4.328 1.95 1 98.12 320 GLN A CA 1
ATOM 2526 C C . GLN A 1 320 ? -3.41 -3.639 0.597 1 98.12 320 GLN A C 1
ATOM 2528 O O . GLN A 1 320 ? -2.432 -3.135 0.044 1 98.12 320 GLN A O 1
ATOM 2533 N N . CYS A 1 321 ? -4.613 -3.641 0.037 1 98.31 321 CYS A N 1
ATOM 2534 C CA . CYS A 1 321 ? -4.855 -3.072 -1.284 1 98.31 321 CYS A CA 1
ATOM 2535 C C . CYS A 1 321 ? -4.793 -1.551 -1.242 1 98.31 321 CYS A C 1
ATOM 2537 O O . CYS A 1 321 ? -5.156 -0.939 -0.235 1 98.31 321 CYS A O 1
ATOM 2539 N N . TYR A 1 322 ? -4.395 -1.024 -2.393 1 97.25 322 TYR A N 1
ATOM 2540 C CA . TYR A 1 322 ? -4.359 0.423 -2.574 1 97.25 322 TYR A CA 1
ATOM 2541 C C . TYR A 1 322 ? -5.758 1.021 -2.453 1 97.25 322 TYR A C 1
ATOM 2543 O O . TYR A 1 322 ? -5.926 2.111 -1.9 1 97.25 322 TYR A O 1
ATOM 2551 N N . LYS A 1 323 ? -6.711 0.313 -2.967 1 97.12 323 LYS A N 1
ATOM 2552 C CA . LYS A 1 323 ? -8.102 0.754 -3.025 1 97.12 323 LYS A CA 1
ATOM 2553 C C . LYS A 1 323 ? -9.047 -0.364 -2.605 1 97.12 323 LYS A C 1
ATOM 2555 O O . LYS A 1 323 ? -8.695 -1.543 -2.674 1 97.12 323 LYS A O 1
ATOM 2560 N N . GLY A 1 324 ? -10.281 0.12 -2.189 1 96 324 GLY A N 1
ATOM 2561 C CA . GLY A 1 324 ? -11.328 -0.836 -1.859 1 96 324 GLY A CA 1
ATOM 2562 C C . GLY A 1 324 ? -11.516 -1.027 -0.366 1 96 324 GLY A C 1
ATOM 2563 O O . GLY A 1 324 ? -10.656 -0.638 0.426 1 96 324 GLY A O 1
ATOM 2564 N N . PRO A 1 325 ? -12.625 -1.632 0.042 1 95.38 325 PRO A N 1
ATOM 2565 C CA . PRO A 1 325 ? -12.953 -1.761 1.464 1 95.38 325 PRO A CA 1
ATOM 2566 C C . PRO A 1 325 ? -12.617 -3.141 2.025 1 95.38 325 PRO A C 1
ATOM 2568 O O . PRO A 1 325 ? -12.438 -4.094 1.263 1 95.38 325 PRO A O 1
ATOM 2571 N N . VAL A 1 326 ? -12.445 -3.156 3.326 1 94.38 326 VAL A N 1
ATOM 2572 C CA . VAL A 1 326 ? -12.633 -4.402 4.062 1 94.38 326 VAL A CA 1
ATOM 2573 C C . VAL A 1 326 ? -14.125 -4.703 4.199 1 94.38 326 VAL A C 1
ATOM 2575 O O . VAL A 1 326 ? -14.922 -3.805 4.477 1 94.38 326 VAL A O 1
ATOM 2578 N N . ALA A 1 327 ? -14.5 -5.906 3.832 1 84.62 327 ALA A N 1
ATOM 2579 C CA . ALA A 1 327 ? -15.891 -6.332 3.857 1 84.62 327 ALA A CA 1
ATOM 2580 C C . ALA A 1 327 ? -16.016 -7.797 4.258 1 84.62 327 ALA A C 1
ATOM 2582 O O . ALA A 1 327 ? -15.055 -8.562 4.129 1 84.62 327 ALA A O 1
ATOM 2583 N N . VAL A 1 328 ? -17.188 -8.078 4.809 1 79.25 328 VAL A N 1
ATOM 2584 C CA . VAL A 1 328 ? -17.422 -9.469 5.184 1 79.25 328 VAL A CA 1
ATOM 2585 C C . VAL A 1 328 ? -18 -10.234 3.998 1 79.25 328 VAL A C 1
ATOM 2587 O O . VAL A 1 328 ? -19.219 -10.414 3.902 1 79.25 328 VAL A O 1
ATOM 2590 N N . LEU A 1 329 ? -17.172 -10.758 3.146 1 74.19 329 LEU A N 1
ATOM 2591 C CA . LEU A 1 329 ? -17.641 -11.445 1.944 1 74.19 329 LEU A CA 1
ATOM 2592 C C . LEU A 1 329 ? -17.312 -12.938 2.014 1 74.19 329 LEU A C 1
ATOM 2594 O O . LEU A 1 329 ? -17.953 -13.742 1.34 1 74.19 329 LEU A O 1
ATOM 2598 N N . TYR A 1 330 ? -16.344 -13.227 2.781 1 74.81 330 TYR A N 1
ATOM 2599 C CA . TYR A 1 330 ? -15.867 -14.602 2.879 1 74.81 330 TYR A CA 1
ATOM 2600 C C . TYR A 1 330 ? -16.016 -15.133 4.297 1 74.81 330 TYR A C 1
ATOM 2602 O O . TYR A 1 330 ? -16.234 -14.367 5.234 1 74.81 330 TYR A O 1
ATOM 2610 N N . GLU A 1 331 ? -15.875 -16.406 4.473 1 75.62 331 GLU A N 1
ATOM 2611 C CA . GLU A 1 331 ? -15.898 -17.047 5.781 1 75.62 331 GLU A CA 1
ATOM 2612 C C . GLU A 1 331 ? -14.852 -16.438 6.715 1 75.62 331 GLU A C 1
ATOM 2614 O O . GLU A 1 331 ? -15.094 -16.297 7.914 1 75.62 331 GLU A O 1
ATOM 2619 N N . THR A 1 332 ? -13.812 -16.047 6.117 1 77.81 332 THR A N 1
ATOM 2620 C CA . THR A 1 332 ? -12.719 -15.484 6.902 1 77.81 332 THR A CA 1
ATOM 2621 C C . THR A 1 332 ? -13.133 -14.172 7.547 1 77.81 332 THR A C 1
ATOM 2623 O O . THR A 1 332 ? -12.797 -13.906 8.703 1 77.81 332 THR A O 1
ATOM 2626 N N . GLY A 1 333 ? -13.781 -13.336 6.812 1 79.94 333 GLY A N 1
ATOM 2627 C CA . GLY A 1 333 ? -14.25 -12.062 7.348 1 79.94 333 GLY A CA 1
ATOM 2628 C C . GLY A 1 333 ? -15.219 -12.219 8.508 1 79.94 333 GLY A C 1
ATOM 2629 O O . GLY A 1 333 ? -15.133 -11.484 9.492 1 79.94 333 GLY A O 1
ATOM 2630 N N . ARG A 1 334 ? -16.016 -13.211 8.367 1 80.69 334 ARG A N 1
ATOM 2631 C CA . ARG A 1 334 ? -16.984 -13.469 9.43 1 80.69 334 ARG A CA 1
ATOM 2632 C C . ARG A 1 334 ? -16.281 -13.891 10.711 1 80.69 334 ARG A C 1
ATOM 2634 O O . ARG A 1 334 ? -16.641 -13.438 11.805 1 80.69 334 ARG A O 1
ATOM 2641 N N . ARG A 1 335 ? -15.305 -14.68 10.57 1 83.38 335 ARG A N 1
ATOM 2642 C CA . ARG A 1 335 ? -14.555 -15.156 11.727 1 83.38 335 ARG A CA 1
ATOM 2643 C C . ARG A 1 335 ? -13.852 -14 12.438 1 83.38 335 ARG A C 1
ATOM 2645 O O . ARG A 1 335 ? -13.773 -13.977 13.672 1 83.38 335 ARG A O 1
ATOM 2652 N N . MET A 1 336 ? -13.367 -13.086 11.695 1 89.5 336 MET A N 1
ATOM 2653 C CA . MET A 1 336 ? -12.664 -11.93 12.258 1 89.5 336 MET A CA 1
ATOM 2654 C C . MET A 1 336 ? -13.609 -11.07 13.086 1 89.5 336 MET A C 1
ATOM 2656 O O . MET A 1 336 ? -13.25 -10.617 14.18 1 89.5 336 MET A O 1
ATOM 2660 N N . ILE A 1 337 ? -14.781 -10.922 12.586 1 89 337 ILE A N 1
ATOM 2661 C CA . ILE A 1 337 ? -15.773 -10.141 13.32 1 89 337 ILE A CA 1
ATOM 2662 C C . ILE A 1 337 ? -16.188 -10.883 14.586 1 89 337 ILE A C 1
ATOM 2664 O O . ILE A 1 337 ? -16.359 -10.266 15.648 1 89 337 ILE A O 1
ATOM 2668 N N . GLU A 1 338 ? -16.266 -12.148 14.438 1 90.25 338 GLU A N 1
ATOM 2669 C CA . GLU A 1 338 ? -16.688 -12.969 15.57 1 90.25 338 GLU A CA 1
ATOM 2670 C C . GLU A 1 338 ? -15.703 -12.875 16.734 1 90.25 338 GLU A C 1
ATOM 2672 O O . GLU A 1 338 ? -16.094 -12.93 17.891 1 90.25 338 GLU A O 1
ATOM 2677 N N . ILE A 1 339 ? -14.492 -12.734 16.406 1 93.56 339 ILE A N 1
ATOM 2678 C CA . ILE A 1 339 ? -13.516 -12.703 17.484 1 93.56 339 ILE A CA 1
ATOM 2679 C C . ILE A 1 339 ? -13.281 -11.266 17.938 1 93.56 339 ILE A C 1
ATOM 2681 O O . ILE A 1 339 ? -12.445 -11.008 18.812 1 93.56 339 ILE A O 1
ATOM 2685 N N . GLY A 1 340 ? -13.883 -10.281 17.312 1 95.19 340 GLY A N 1
ATOM 2686 C CA . GLY A 1 340 ? -13.883 -8.922 17.828 1 95.19 340 GLY A CA 1
ATOM 2687 C C . GLY A 1 340 ? -13.016 -7.98 17 1 95.19 340 GLY A C 1
ATOM 2688 O O . GLY A 1 340 ? -12.828 -6.82 17.375 1 95.19 340 GLY A O 1
ATOM 2689 N N . VAL A 1 341 ? -12.492 -8.438 15.867 1 96.44 341 VAL A N 1
ATOM 2690 C CA . VAL A 1 341 ? -11.75 -7.547 14.977 1 96.44 341 VAL A CA 1
ATOM 2691 C C . VAL A 1 341 ? -12.719 -6.617 14.25 1 96.44 341 VAL A C 1
ATOM 2693 O O . VAL A 1 341 ? -13.75 -7.059 13.75 1 96.44 341 VAL A O 1
ATOM 2696 N N . ILE A 1 342 ? -12.406 -5.352 14.219 1 96.44 342 ILE A N 1
ATOM 2697 C CA . ILE A 1 342 ? -13.305 -4.344 13.672 1 96.44 342 ILE A CA 1
ATOM 2698 C C . ILE A 1 342 ? -12.883 -3.98 12.25 1 96.44 342 ILE A C 1
ATOM 2700 O O . ILE A 1 342 ? -11.773 -3.473 12.039 1 96.44 342 ILE A O 1
ATOM 2704 N N . PRO A 1 343 ? -13.734 -4.203 11.242 1 95.62 343 PRO A N 1
ATOM 2705 C CA . PRO A 1 343 ? -13.422 -3.736 9.891 1 95.62 343 PRO A CA 1
ATOM 2706 C C . PRO A 1 343 ? -13.445 -2.213 9.773 1 95.62 343 PRO A C 1
ATOM 2708 O O . PRO A 1 343 ? -14.344 -1.564 10.312 1 95.62 343 PRO A O 1
ATOM 2711 N N . CYS A 1 344 ? -12.492 -1.658 9.07 1 96.62 344 CYS A N 1
ATOM 2712 C CA . CYS A 1 344 ? -12.406 -0.208 8.938 1 96.62 344 CYS A CA 1
ATOM 2713 C C . CYS A 1 344 ? -12.789 0.232 7.527 1 96.62 344 CYS A C 1
ATOM 2715 O O . CYS A 1 344 ? -12.328 1.269 7.051 1 96.62 344 CYS A O 1
ATOM 2717 N N . TYR A 1 345 ? -13.602 -0.6 6.871 1 95.88 345 TYR A N 1
ATOM 2718 C CA . TYR A 1 345 ? -14.164 -0.267 5.57 1 95.88 345 TYR A CA 1
ATOM 2719 C C . TYR A 1 345 ? -13.086 0.21 4.609 1 95.88 345 TYR A C 1
ATOM 2721 O O . TYR A 1 345 ? -12.117 -0.506 4.352 1 95.88 345 TYR A O 1
ATOM 2729 N N . ASP A 1 346 ? -13.242 1.444 4.074 1 97.94 346 ASP A N 1
ATOM 2730 C CA . ASP A 1 346 ? -12.297 1.896 3.057 1 97.94 346 ASP A CA 1
ATOM 2731 C C . ASP A 1 346 ? -11.336 2.939 3.623 1 97.94 346 ASP A C 1
ATOM 2733 O O . ASP A 1 346 ? -10.82 3.779 2.885 1 97.94 346 ASP A O 1
ATOM 2737 N N . MET A 1 347 ? -11.109 2.92 4.938 1 98.38 347 MET A N 1
ATOM 2738 C CA . MET A 1 347 ? -10.125 3.814 5.547 1 98.38 347 MET A CA 1
ATOM 2739 C C . MET A 1 347 ? -8.719 3.504 5.047 1 98.38 347 MET A C 1
ATOM 2741 O O . MET A 1 347 ? -8.406 2.352 4.746 1 98.38 347 MET A O 1
ATOM 2745 N N . THR A 1 348 ? -7.891 4.555 4.91 1 98.69 348 THR A N 1
ATOM 2746 C CA . THR A 1 348 ? -6.465 4.328 4.703 1 98.69 348 THR A CA 1
ATOM 2747 C C . THR A 1 348 ? -5.812 3.791 5.977 1 98.69 348 THR A C 1
ATOM 2749 O O . THR A 1 348 ? -6.375 3.91 7.066 1 98.69 348 THR A O 1
ATOM 2752 N N . VAL A 1 349 ? -4.672 3.193 5.883 1 98.75 349 VAL A N 1
ATOM 2753 C CA . VAL A 1 349 ? -3.896 2.727 7.027 1 98.75 349 VAL A CA 1
ATOM 2754 C C . VAL A 1 349 ? -3.59 3.898 7.957 1 98.75 349 VAL A C 1
ATOM 2756 O O . VAL A 1 349 ? -3.699 3.775 9.18 1 98.75 349 VAL A O 1
ATOM 2759 N N . GLU A 1 350 ? -3.236 5.062 7.367 1 98.81 350 GLU A N 1
ATOM 2760 C CA . GLU A 1 350 ? -2.908 6.266 8.125 1 98.81 350 GLU A CA 1
ATOM 2761 C C . GLU A 1 350 ? -4.098 6.738 8.953 1 98.81 350 GLU A C 1
ATOM 2763 O O . GLU A 1 350 ? -3.953 7.043 10.141 1 98.81 350 GLU A O 1
ATOM 2768 N N . ALA A 1 351 ? -5.254 6.742 8.312 1 98.94 351 ALA A N 1
ATOM 2769 C CA . ALA A 1 351 ? -6.457 7.215 8.992 1 98.94 351 ALA A CA 1
ATOM 2770 C C . ALA A 1 351 ? -6.859 6.258 10.117 1 98.94 351 ALA A C 1
ATOM 2772 O O . ALA A 1 351 ? -7.211 6.695 11.211 1 98.94 351 ALA A O 1
ATOM 2773 N N . ALA A 1 352 ? -6.805 4.949 9.844 1 98.88 352 ALA A N 1
ATOM 2774 C CA . ALA A 1 352 ? -7.172 3.963 10.859 1 98.88 352 ALA A CA 1
ATOM 2775 C C . ALA A 1 352 ? -6.246 4.047 12.07 1 98.88 352 ALA A C 1
ATOM 2777 O O . ALA A 1 352 ? -6.707 4.012 13.211 1 98.88 352 ALA A O 1
ATOM 2778 N N . TYR A 1 353 ? -4.996 4.16 11.805 1 98.88 353 TYR A N 1
ATOM 2779 C CA . TYR A 1 353 ? -3.979 4.266 12.844 1 98.88 353 TYR A CA 1
ATOM 2780 C C . TYR A 1 353 ? -4.203 5.508 13.695 1 98.88 353 TYR A C 1
ATOM 2782 O O . TYR A 1 353 ? -4.223 5.426 14.93 1 98.88 353 TYR A O 1
ATOM 2790 N N . CYS A 1 354 ? -4.41 6.645 13.062 1 98.94 354 CYS A N 1
ATOM 2791 C CA . CYS A 1 354 ? -4.578 7.918 13.758 1 98.94 354 CYS A CA 1
ATOM 2792 C C . CYS A 1 354 ? -5.898 7.957 14.516 1 98.94 354 CYS A C 1
ATOM 2794 O O . CYS A 1 354 ? -5.961 8.453 15.641 1 98.94 354 CYS A O 1
ATOM 2796 N N . LYS A 1 355 ? -6.941 7.426 13.875 1 98.88 355 LYS A N 1
ATOM 2797 C CA . LYS A 1 355 ? -8.234 7.328 14.547 1 98.88 355 LYS A CA 1
ATOM 2798 C C . LYS A 1 355 ? -8.133 6.48 15.812 1 98.88 355 LYS A C 1
ATOM 2800 O O . LYS A 1 355 ? -8.68 6.844 16.859 1 98.88 355 LYS A O 1
ATOM 2805 N N . LEU A 1 356 ? -7.438 5.41 15.688 1 98.81 356 LEU A N 1
ATOM 2806 C CA . LEU A 1 356 ? -7.234 4.508 16.812 1 98.81 356 LEU A CA 1
ATOM 2807 C C . LEU A 1 356 ? -6.496 5.211 17.953 1 98.81 356 LEU A C 1
ATOM 2809 O O . LEU A 1 356 ? -6.84 5.043 19.125 1 98.81 356 LEU A O 1
ATOM 2813 N N . MET A 1 357 ? -5.473 6.008 17.641 1 98.69 357 MET A N 1
ATOM 2814 C CA . MET A 1 357 ? -4.734 6.773 18.641 1 98.69 357 MET A CA 1
ATOM 2815 C C . MET A 1 357 ? -5.66 7.715 19.406 1 98.69 357 MET A C 1
ATOM 2817 O O . MET A 1 357 ? -5.594 7.801 20.625 1 98.69 357 MET A O 1
ATOM 2821 N N . VAL A 1 358 ? -6.508 8.375 18.688 1 98.81 358 VAL A N 1
ATOM 2822 C CA . VAL A 1 358 ? -7.402 9.367 19.281 1 98.81 358 VAL A CA 1
ATOM 2823 C C . VAL A 1 358 ? -8.453 8.664 20.141 1 98.81 358 VAL A C 1
ATOM 2825 O O . VAL A 1 358 ? -8.688 9.055 21.281 1 98.81 358 VAL A O 1
ATOM 2828 N N . ILE A 1 359 ? -9.047 7.594 19.641 1 98.69 359 ILE A N 1
ATOM 2829 C CA . ILE A 1 359 ? -10.117 6.891 20.328 1 98.69 359 ILE A CA 1
ATOM 2830 C C . ILE A 1 359 ? -9.578 6.234 21.594 1 98.69 359 ILE A C 1
ATOM 2832 O O . ILE A 1 359 ? -10.211 6.293 22.656 1 98.69 359 ILE A O 1
ATOM 2836 N N . CYS A 1 360 ? -8.383 5.613 21.484 1 98.38 360 CYS A N 1
ATOM 2837 C CA . CYS A 1 360 ? -7.777 5.004 22.672 1 98.38 360 CYS A CA 1
ATOM 2838 C C . CYS A 1 360 ? -7.422 6.062 23.703 1 98.38 360 CYS A C 1
ATOM 2840 O O . CYS A 1 360 ? -7.391 5.777 24.906 1 98.38 360 CYS A O 1
ATOM 2842 N N . GLY A 1 361 ? -7.133 7.281 23.25 1 98.19 361 GLY A N 1
ATOM 2843 C CA . GLY A 1 361 ? -6.883 8.383 24.156 1 98.19 361 GLY A CA 1
ATOM 2844 C C . GLY A 1 361 ? -8.148 8.922 24.812 1 98.19 361 GLY A C 1
ATOM 2845 O O . GLY A 1 361 ? -8.109 9.422 25.938 1 98.19 361 GLY A O 1
ATOM 2846 N N . MET A 1 362 ? -9.25 8.742 24.172 1 96.38 362 MET A N 1
ATOM 2847 C CA . MET A 1 362 ? -10.539 9.281 24.594 1 96.38 362 MET A CA 1
ATOM 2848 C C . MET A 1 362 ? -11.242 8.32 25.547 1 96.38 362 MET A C 1
ATOM 2850 O O . MET A 1 362 ? -11.945 8.758 26.469 1 96.38 362 MET A O 1
ATOM 2854 N N . GLU A 1 363 ? -11.086 7.012 25.234 1 95.31 363 GLU A N 1
ATOM 2855 C CA . GLU A 1 363 ? -11.898 5.992 25.891 1 95.31 363 GLU A CA 1
ATOM 2856 C C . GLU A 1 363 ? -11.039 4.855 26.438 1 95.31 363 GLU A C 1
ATOM 2858 O O . GLU A 1 363 ? -10.203 4.309 25.703 1 95.31 363 GLU A O 1
ATOM 2863 N N . ARG A 1 364 ? -11.375 4.473 27.688 1 92.56 364 ARG A N 1
ATOM 2864 C CA . ARG A 1 364 ? -10.617 3.395 28.312 1 92.56 364 ARG A CA 1
ATOM 2865 C C . ARG A 1 364 ? -11.305 2.049 28.094 1 92.56 364 ARG A C 1
ATOM 2867 O O . ARG A 1 364 ? -10.641 1.013 28.031 1 92.56 364 ARG A O 1
ATOM 2874 N N . ASN A 1 365 ? -12.57 2.092 27.922 1 95.44 365 ASN A N 1
ATOM 2875 C CA . ASN A 1 365 ? -13.328 0.86 27.75 1 95.44 365 ASN A CA 1
ATOM 2876 C C . ASN A 1 365 ? -13.242 0.348 26.312 1 95.44 365 ASN A C 1
ATOM 2878 O O . ASN A 1 365 ? -13.562 1.074 25.375 1 95.44 365 ASN A O 1
ATOM 2882 N N . SER A 1 366 ? -12.867 -0.916 26.219 1 94.69 366 SER A N 1
ATOM 2883 C CA . SER A 1 366 ? -12.617 -1.479 24.891 1 94.69 366 SER A CA 1
AT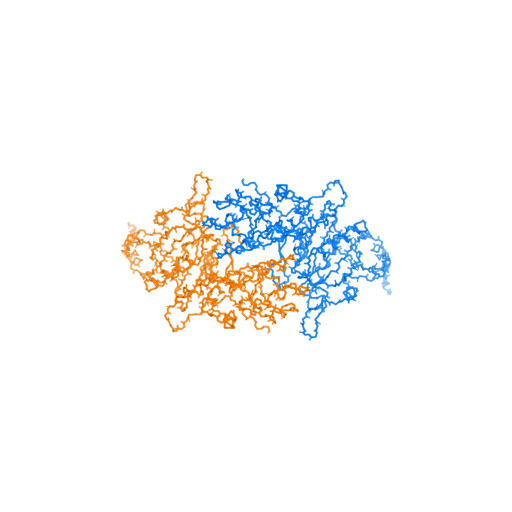OM 2884 C C . SER A 1 366 ? -13.898 -1.562 24.078 1 94.69 366 SER A C 1
ATOM 2886 O O . SER A 1 366 ? -13.875 -1.398 22.859 1 94.69 366 SER A O 1
ATOM 2888 N N . GLU A 1 367 ? -15.039 -1.807 24.656 1 95.38 367 GLU A N 1
ATOM 2889 C CA . GLU A 1 367 ? -16.312 -1.877 23.938 1 95.38 367 GLU A CA 1
ATOM 2890 C C . GLU A 1 367 ? -16.703 -0.514 23.375 1 95.38 367 GLU A C 1
ATOM 2892 O O . GLU A 1 367 ? -17.172 -0.419 22.234 1 95.38 367 GLU A O 1
ATOM 2897 N N . ASP A 1 368 ? -16.5 0.438 24.188 1 97.75 368 ASP A N 1
ATOM 2898 C CA . ASP A 1 368 ? -16.781 1.798 23.75 1 97.75 368 ASP A CA 1
ATOM 2899 C C . ASP A 1 368 ? -15.844 2.205 22.609 1 97.75 368 ASP A C 1
ATOM 2901 O O . ASP A 1 368 ? -16.266 2.869 21.656 1 97.75 368 ASP A O 1
ATOM 2905 N N . ARG A 1 369 ? -14.578 1.819 22.75 1 98.25 369 ARG A N 1
ATOM 2906 C CA . ARG A 1 369 ? -13.625 2.086 21.688 1 98.25 369 ARG A CA 1
ATOM 2907 C C . ARG A 1 369 ? -14.086 1.463 20.375 1 98.25 369 ARG A C 1
ATOM 2909 O O . ARG A 1 369 ? -14.023 2.104 19.312 1 98.25 369 ARG A O 1
ATOM 2916 N N . ALA A 1 370 ? -14.57 0.248 20.484 1 97.12 370 ALA A N 1
ATOM 2917 C CA . ALA A 1 370 ? -15.023 -0.478 19.312 1 97.12 370 ALA A CA 1
ATOM 2918 C C . ALA A 1 370 ? -16.188 0.245 18.641 1 97.12 370 ALA A C 1
ATOM 2920 O O . ALA A 1 370 ? -16.234 0.362 17.406 1 97.12 370 ALA A O 1
ATOM 2921 N N . GLU A 1 371 ? -17.078 0.745 19.375 1 97.12 371 GLU A N 1
ATOM 2922 C CA . GLU A 1 371 ? -18.234 1.456 18.828 1 97.12 371 GLU A CA 1
ATOM 2923 C C . GLU A 1 371 ? -17.812 2.762 18.156 1 97.12 371 GLU A C 1
ATOM 2925 O O . GLU A 1 371 ? -18.344 3.127 17.109 1 97.12 371 GLU A O 1
ATOM 2930 N N . LEU A 1 372 ? -16.906 3.41 18.781 1 98 372 LEU A N 1
ATOM 2931 C CA . LEU A 1 372 ? -16.406 4.66 18.203 1 98 372 LEU A CA 1
ATOM 2932 C C . LEU A 1 372 ? -15.68 4.406 16.891 1 98 372 LEU A C 1
ATOM 2934 O O . LEU A 1 372 ? -15.805 5.195 15.953 1 98 372 LEU A O 1
ATOM 2938 N N . MET A 1 373 ? -14.945 3.311 16.812 1 97.81 373 MET A N 1
ATOM 2939 C CA . MET A 1 373 ? -14.195 2.98 15.602 1 97.81 373 MET A CA 1
ATOM 2940 C C . MET A 1 373 ? -15.133 2.738 14.422 1 97.81 373 MET A C 1
ATOM 2942 O O . MET A 1 373 ? -14.773 2.98 13.273 1 97.81 373 MET A O 1
ATOM 2946 N N . LYS A 1 374 ? -16.328 2.309 14.719 1 95.81 374 LYS A N 1
ATOM 2947 C CA . LYS A 1 374 ? -17.297 1.954 13.68 1 95.81 374 LYS A CA 1
ATOM 2948 C C . LYS A 1 374 ? -17.984 3.195 13.133 1 95.81 374 LYS A C 1
ATOM 2950 O O . LYS A 1 374 ? -18.641 3.139 12.078 1 95.81 374 LYS A O 1
ATOM 2955 N N . GLN A 1 375 ? -17.797 4.301 13.734 1 96.5 375 GLN A N 1
ATOM 2956 C CA . GLN A 1 375 ? -18.484 5.527 13.344 1 96.5 375 GLN A CA 1
ATOM 2957 C C . GLN A 1 375 ? -17.641 6.344 12.375 1 96.5 375 GLN A C 1
ATOM 2959 O O . GLN A 1 375 ? -16.422 6.434 12.531 1 96.5 375 GLN A O 1
ATOM 2964 N N . ASN A 1 376 ? -18.281 6.883 11.367 1 97.19 376 ASN A N 1
ATOM 2965 C CA . ASN A 1 376 ? -17.625 7.887 10.531 1 97.19 376 ASN A CA 1
ATOM 2966 C C . ASN A 1 376 ? -17.531 9.234 11.242 1 97.19 376 ASN A C 1
ATOM 2968 O O . ASN A 1 376 ? -18.531 9.945 11.359 1 97.19 376 ASN A O 1
ATOM 2972 N N . MET A 1 377 ? -16.375 9.633 11.688 1 96.25 377 MET A N 1
ATOM 2973 C CA . MET A 1 377 ? -16.219 10.797 12.547 1 96.25 377 MET A CA 1
ATOM 2974 C C . MET A 1 377 ? -15.977 12.055 11.727 1 96.25 377 MET A C 1
ATOM 2976 O O . MET A 1 377 ? -16.469 13.133 12.07 1 96.25 377 MET A O 1
ATOM 2980 N N . ARG A 1 378 ? -15.18 11.906 10.711 1 97.25 378 ARG A N 1
ATOM 2981 C CA . ARG A 1 378 ? -14.742 13.07 9.953 1 97.25 378 ARG A CA 1
ATOM 2982 C C . ARG A 1 378 ? -14.648 12.75 8.461 1 97.25 378 ARG A C 1
ATOM 2984 O O . ARG A 1 378 ? -13.789 13.273 7.762 1 97.25 378 ARG A O 1
ATOM 2991 N N . GLY A 1 379 ? -15.414 11.82 7.953 1 97.69 379 GLY A N 1
ATOM 2992 C CA . GLY A 1 379 ? -15.438 11.492 6.539 1 97.69 379 GLY A CA 1
ATOM 2993 C C . GLY A 1 379 ? -14.367 10.492 6.145 1 97.69 379 GLY A C 1
ATOM 2994 O O . GLY A 1 379 ? -14.062 10.336 4.957 1 97.69 379 GLY A O 1
ATOM 2995 N N . GLU A 1 380 ? -13.773 9.758 7.16 1 98.56 380 GLU A N 1
ATOM 2996 C CA . GLU A 1 380 ? -12.617 8.898 6.926 1 98.56 380 GLU A CA 1
ATOM 2997 C C . GLU A 1 380 ? -13.031 7.57 6.305 1 98.56 380 GLU A C 1
ATOM 2999 O O . GLU A 1 380 ? -12.188 6.809 5.836 1 98.56 380 GLU A O 1
ATOM 3004 N N . MET A 1 381 ? -14.305 7.27 6.234 1 97.56 381 MET A N 1
ATOM 3005 C CA . MET A 1 381 ? -14.758 6 5.672 1 97.56 381 MET A CA 1
ATOM 3006 C C . MET A 1 381 ? -16.109 6.156 5 1 97.56 381 MET A C 1
ATOM 3008 O O . MET A 1 381 ? -16.844 7.117 5.273 1 97.56 381 MET A O 1
ATOM 3012 N N . THR A 1 382 ? -16.375 5.332 4.031 1 95.56 382 THR A N 1
ATOM 3013 C CA . THR A 1 382 ? -17.688 5.199 3.4 1 95.56 382 THR A CA 1
ATOM 3014 C C . THR A 1 382 ? -18.375 3.914 3.846 1 95.56 382 THR A C 1
ATOM 3016 O O . THR A 1 382 ? -17.906 2.816 3.561 1 95.56 382 THR A O 1
ATOM 3019 N N . ILE A 1 383 ? -19.438 4.105 4.582 1 87.75 383 ILE A N 1
ATOM 3020 C CA . ILE A 1 383 ? -20.141 2.949 5.121 1 87.75 383 ILE A CA 1
ATOM 3021 C C . ILE A 1 383 ? -21.234 2.5 4.141 1 87.75 383 ILE A C 1
ATOM 3023 O O . ILE A 1 383 ? -22.109 3.283 3.771 1 87.75 383 ILE A O 1
ATOM 3027 N N . GLN A 1 384 ? -20.891 1.445 3.32 1 71.38 384 GLN A N 1
ATOM 3028 C CA . GLN A 1 384 ? -21.906 0.919 2.42 1 71.38 384 GLN A CA 1
ATOM 3029 C C . GLN A 1 384 ? -22.797 -0.103 3.129 1 71.38 384 GLN A C 1
ATOM 3031 O O . GLN A 1 384 ? -22.312 -0.869 3.967 1 71.38 384 GLN A O 1
ATOM 3036 N N . GLN A 1 385 ? -24.047 0.146 3.318 1 54.34 385 GLN A N 1
ATOM 3037 C CA . GLN A 1 385 ? -24.969 -0.845 3.855 1 54.34 385 GLN A CA 1
ATOM 3038 C C . GLN A 1 385 ? -25.016 -2.086 2.969 1 54.34 385 GLN A C 1
ATOM 3040 O O . GLN A 1 385 ? -25.25 -1.984 1.763 1 54.34 385 GLN A O 1
ATOM 3045 N N . TYR A 1 386 ? -24.062 -3.025 3.166 1 44.09 386 TYR A N 1
ATOM 3046 C CA . TYR A 1 386 ? -24.297 -4.277 2.453 1 44.09 386 TYR A CA 1
ATOM 3047 C C . TYR A 1 386 ? -25.484 -5.027 3.037 1 44.09 386 TYR A C 1
ATOM 3049 O O . TYR A 1 386 ? -25.766 -4.914 4.23 1 44.09 386 TYR A O 1
ATOM 3057 N N . MET B 1 1 ? -36.656 -18.953 -75.875 1 23.75 1 MET B N 1
ATOM 3058 C CA . MET B 1 1 ? -35.344 -19.516 -75.562 1 23.75 1 MET B CA 1
ATOM 3059 C C . MET B 1 1 ? -35.031 -19.281 -74.125 1 23.75 1 MET B C 1
ATOM 3061 O O . MET B 1 1 ? -35.094 -18.156 -73.625 1 23.75 1 MET B O 1
ATOM 3065 N N . LEU B 1 2 ? -35.031 -20.422 -73.25 1 19.39 2 LEU B N 1
ATOM 3066 C CA . LEU B 1 2 ? -35 -20.797 -71.812 1 19.39 2 LEU B CA 1
ATOM 3067 C C . LEU B 1 2 ? -33.656 -20.422 -71.25 1 19.39 2 LEU B C 1
ATOM 3069 O O . LEU B 1 2 ? -32.594 -20.828 -71.688 1 19.39 2 LEU B O 1
ATOM 3073 N N . ARG B 1 3 ? -33.562 -19.109 -70.625 1 27.48 3 ARG B N 1
ATOM 3074 C CA . ARG B 1 3 ? -32.5 -18.484 -69.812 1 27.48 3 ARG B CA 1
ATOM 3075 C C . ARG B 1 3 ? -31.938 -19.438 -68.812 1 27.48 3 ARG B C 1
ATOM 3077 O O . ARG B 1 3 ? -32.688 -19.875 -67.875 1 27.48 3 ARG B O 1
ATOM 3084 N N . ASN B 1 4 ? -31.016 -20.422 -69.25 1 21.48 4 ASN B N 1
ATOM 3085 C CA . ASN B 1 4 ? -30.281 -21.5 -68.625 1 21.48 4 ASN B CA 1
ATOM 3086 C C . ASN B 1 4 ? -29.531 -21.016 -67.375 1 21.48 4 ASN B C 1
ATOM 3088 O O . ASN B 1 4 ? -28.594 -20.203 -67.5 1 21.48 4 ASN B O 1
ATOM 3092 N N . ASP B 1 5 ? -30.219 -20.75 -66.25 1 23.64 5 ASP B N 1
ATOM 3093 C CA . ASP B 1 5 ? -29.844 -20.344 -64.875 1 23.64 5 ASP B CA 1
ATOM 3094 C C . ASP B 1 5 ? -28.797 -21.297 -64.312 1 23.64 5 ASP B C 1
ATOM 3096 O O . ASP B 1 5 ? -29.062 -22.5 -64.188 1 23.64 5 ASP B O 1
ATOM 3100 N N . CYS B 1 6 ? -27.453 -21.016 -64.625 1 25.47 6 CYS B N 1
ATOM 3101 C CA . CYS B 1 6 ? -26.234 -21.672 -64.125 1 25.47 6 CYS B CA 1
ATOM 3102 C C . CYS B 1 6 ? -26.25 -21.875 -62.656 1 25.47 6 CYS B C 1
ATOM 3104 O O . CYS B 1 6 ? -26.172 -20.906 -61.875 1 25.47 6 CYS B O 1
ATOM 3106 N N . GLN B 1 7 ? -26.938 -22.891 -62.062 1 24.78 7 GLN B N 1
ATOM 3107 C CA . GLN B 1 7 ? -26.922 -23.484 -60.75 1 24.78 7 GLN B CA 1
ATOM 3108 C C . GLN B 1 7 ? -25.516 -23.969 -60.375 1 24.78 7 GLN B C 1
ATOM 3110 O O . GLN B 1 7 ? -25.141 -25.094 -60.719 1 24.78 7 GLN B O 1
ATOM 3115 N N . SER B 1 8 ? -24.391 -23.188 -60.719 1 26.69 8 SER B N 1
ATOM 3116 C CA . SER B 1 8 ? -23.094 -23.734 -60.344 1 26.69 8 SER B CA 1
ATOM 3117 C C . SER B 1 8 ? -23.062 -24.109 -58.875 1 26.69 8 SER B C 1
ATOM 3119 O O . SER B 1 8 ? -23.359 -23.281 -58 1 26.69 8 SER B O 1
ATOM 3121 N N . ASN B 1 9 ? -23.281 -25.344 -58.531 1 25.67 9 ASN B N 1
ATOM 3122 C CA . ASN B 1 9 ? -23.125 -26.125 -57.312 1 25.67 9 ASN B CA 1
ATOM 3123 C C . ASN B 1 9 ? -21.719 -26.031 -56.75 1 25.67 9 ASN B C 1
ATOM 3125 O O . ASN B 1 9 ? -20.812 -26.75 -57.188 1 25.67 9 ASN B O 1
ATOM 3129 N N . VAL B 1 10 ? -21.109 -24.75 -56.594 1 33.5 10 VAL B N 1
ATOM 3130 C CA . VAL B 1 10 ? -19.859 -24.656 -55.844 1 33.5 10 VAL B CA 1
ATOM 3131 C C . VAL B 1 10 ? -19.891 -25.594 -54.656 1 33.5 10 VAL B C 1
ATOM 3133 O O . VAL B 1 10 ? -20.75 -25.469 -53.781 1 33.5 10 VAL B O 1
ATOM 3136 N N . ASN B 1 11 ? -19.406 -26.844 -54.938 1 28.56 11 ASN B N 1
ATOM 3137 C CA . ASN B 1 11 ? -19.344 -27.953 -54 1 28.56 11 ASN B CA 1
ATOM 3138 C C . ASN B 1 11 ? -18.781 -27.531 -52.625 1 28.56 11 ASN B C 1
ATOM 3140 O O . ASN B 1 11 ? -17.609 -27.156 -52.531 1 28.56 11 ASN B O 1
ATOM 3144 N N . LEU B 1 12 ? -19.547 -27.156 -51.625 1 33.06 12 LEU B N 1
ATOM 3145 C CA . LEU B 1 12 ? -19.375 -26.906 -50.219 1 33.06 12 LEU B CA 1
ATOM 3146 C C . LEU B 1 12 ? -18.375 -27.859 -49.594 1 33.06 12 LEU B C 1
ATOM 3148 O O . LEU B 1 12 ? -17.812 -27.594 -48.531 1 33.06 12 LEU B O 1
ATOM 3152 N N . SER B 1 13 ? -18.156 -29.047 -50.344 1 35.19 13 SER B N 1
ATOM 3153 C CA . SER B 1 13 ? -17.25 -30.047 -49.781 1 35.19 13 SER B CA 1
ATOM 3154 C C . SER B 1 13 ? -15.797 -29.578 -49.875 1 35.19 13 SER B C 1
ATOM 3156 O O . SER B 1 13 ? -15.023 -29.766 -48.906 1 35.19 13 SER B O 1
ATOM 3158 N N . SER B 1 14 ? -15.422 -29.062 -51.094 1 37.5 14 SER B N 1
ATOM 3159 C CA . SER B 1 14 ? -14.016 -28.703 -51.25 1 37.5 14 SER B CA 1
ATOM 3160 C C . SER B 1 14 ? -13.656 -27.5 -50.375 1 37.5 14 SER B C 1
ATOM 3162 O O . SER B 1 14 ? -12.5 -27.359 -49.969 1 37.5 14 SER B O 1
ATOM 3164 N N . PHE B 1 15 ? -14.578 -26.469 -50.344 1 31.92 15 PHE B N 1
ATOM 3165 C CA . PHE B 1 15 ? -14.289 -25.344 -49.469 1 31.92 15 PHE B CA 1
ATOM 3166 C C . PHE B 1 15 ? -14.164 -25.781 -48.031 1 31.92 15 PHE B C 1
ATOM 3168 O O . PHE B 1 15 ? -13.289 -25.312 -47.281 1 31.92 15 PHE B O 1
ATOM 3175 N N . LEU B 1 16 ? -15.102 -26.688 -47.594 1 33.62 16 LEU B N 1
ATOM 3176 C CA . LEU B 1 16 ? -14.945 -27.25 -46.25 1 33.62 16 LEU B CA 1
ATOM 3177 C C . LEU B 1 16 ? -13.664 -28.078 -46.156 1 33.62 16 LEU B C 1
ATOM 3179 O O . LEU B 1 16 ? -13.016 -28.094 -45.094 1 33.62 16 LEU B O 1
ATOM 3183 N N . ASP B 1 17 ? -13.336 -28.938 -47.219 1 32.34 17 ASP B N 1
ATOM 3184 C CA . ASP B 1 17 ? -12.07 -29.656 -47.188 1 32.34 17 ASP B CA 1
ATOM 3185 C C . ASP B 1 17 ? -10.891 -28.672 -47.188 1 32.34 17 ASP B C 1
ATOM 3187 O O . ASP B 1 17 ? -9.836 -28.984 -46.594 1 32.34 17 ASP B O 1
ATOM 3191 N N . LYS B 1 18 ? -10.945 -27.625 -48.125 1 40 18 LYS B N 1
ATOM 3192 C CA . LYS B 1 18 ? -9.828 -26.688 -48.094 1 40 18 LYS B CA 1
ATOM 3193 C C . LYS B 1 18 ? -9.695 -26 -46.75 1 40 18 LYS B C 1
ATOM 3195 O O . LYS B 1 18 ? -8.602 -25.594 -46.344 1 40 18 LYS B O 1
ATOM 3200 N N . TYR B 1 19 ? -10.789 -25.641 -46.188 1 35.56 19 TYR B N 1
ATOM 3201 C CA . TYR B 1 19 ? -10.828 -25.062 -44.844 1 35.56 19 TYR B CA 1
ATOM 3202 C C . TYR B 1 19 ? -10.516 -26.125 -43.781 1 35.56 19 TYR B C 1
ATOM 3204 O O . TYR B 1 19 ? -9.961 -25.797 -42.719 1 35.56 19 TYR B O 1
ATOM 3212 N N . ILE B 1 20 ? -11.008 -27.344 -43.875 1 37.03 20 ILE B N 1
ATOM 3213 C CA . ILE B 1 20 ? -10.688 -28.438 -42.969 1 37.03 20 ILE B CA 1
ATOM 3214 C C . ILE B 1 20 ? -9.227 -28.859 -43.156 1 37.03 20 ILE B C 1
ATOM 3216 O O . ILE B 1 20 ? -8.531 -29.156 -42.188 1 37.03 20 ILE B O 1
ATOM 3220 N N . MET B 1 21 ? -8.758 -29.281 -44.375 1 37.28 21 MET B N 1
ATOM 3221 C CA . MET B 1 21 ? -7.363 -29.688 -44.531 1 37.28 21 MET B CA 1
ATOM 3222 C C . MET B 1 21 ? -6.422 -28.516 -44.25 1 37.28 21 MET B C 1
ATOM 3224 O O . MET B 1 21 ? -5.223 -28.609 -44.531 1 37.28 21 MET B O 1
ATOM 3228 N N . SER B 1 22 ? -6.762 -27.281 -44.562 1 40.62 22 SER B N 1
ATOM 3229 C CA . SER B 1 22 ? -5.777 -26.234 -44.344 1 40.62 22 SER B CA 1
ATOM 3230 C C . SER B 1 22 ? -4.953 -26.5 -43.062 1 40.62 22 SER B C 1
ATOM 3232 O O . SER B 1 22 ? -5.352 -27.297 -42.219 1 40.62 22 SER B O 1
ATOM 3234 N N . GLU B 1 23 ? -3.74 -25.703 -42.781 1 44.53 23 GLU B N 1
ATOM 3235 C CA . GLU B 1 23 ? -2.619 -25.766 -41.844 1 44.53 23 GLU B CA 1
ATOM 3236 C C . GLU B 1 23 ? -3.1 -26.047 -40.438 1 44.53 23 GLU B C 1
ATOM 3238 O O . GLU B 1 23 ? -3.844 -25.25 -39.875 1 44.53 23 GLU B O 1
ATOM 3243 N N . PHE B 1 24 ? -3.416 -27.281 -40.156 1 50.56 24 PHE B N 1
ATOM 3244 C CA . PHE B 1 24 ? -3.715 -27.734 -38.812 1 50.56 24 PHE B CA 1
ATOM 3245 C C . PHE B 1 24 ? -3.043 -26.828 -37.781 1 50.56 24 PHE B C 1
ATOM 3247 O O . PHE B 1 24 ? -1.872 -26.469 -37.906 1 50.56 24 PHE B O 1
ATOM 3254 N N . SER B 1 25 ? -3.814 -26.109 -37.094 1 64.31 25 SER B N 1
ATOM 3255 C CA . SER B 1 25 ? -3.34 -25.281 -36 1 64.31 25 SER B CA 1
ATOM 3256 C C . SER B 1 25 ? -2.398 -26.062 -35.094 1 64.31 25 SER B C 1
ATOM 3258 O O . SER B 1 25 ? -2.574 -27.266 -34.875 1 64.31 25 SER B O 1
ATOM 3260 N N . GLU B 1 26 ? -1.147 -25.688 -34.906 1 81.25 26 GLU B N 1
ATOM 3261 C CA . GLU B 1 26 ? -0.196 -26.25 -33.969 1 81.25 26 GLU B CA 1
ATOM 3262 C C . GLU B 1 26 ? -0.849 -26.5 -32.594 1 81.25 26 GLU B C 1
ATOM 3264 O O . GLU B 1 26 ? -1.538 -25.625 -32.062 1 81.25 26 GLU B O 1
ATOM 3269 N N . LEU B 1 27 ? -0.832 -27.859 -32.219 1 89.69 27 LEU B N 1
ATOM 3270 C CA . LEU B 1 27 ? -1.382 -28.219 -30.938 1 89.69 27 LEU B CA 1
ATOM 3271 C C . LEU B 1 27 ? -0.383 -27.938 -29.812 1 89.69 27 LEU B C 1
ATOM 3273 O O . LEU B 1 27 ? 0.776 -28.344 -29.891 1 89.69 27 LEU B O 1
ATOM 3277 N N . LYS B 1 28 ? -0.752 -27.141 -28.891 1 93.88 28 LYS B N 1
ATOM 3278 C CA . LYS B 1 28 ? 0.026 -26.859 -27.688 1 93.88 28 LYS B CA 1
ATOM 3279 C C . LYS B 1 28 ? -0.605 -27.531 -26.453 1 93.88 28 LYS B C 1
ATOM 3281 O O . LYS B 1 28 ? -1.828 -27.672 -26.391 1 93.88 28 LYS B O 1
ATOM 3286 N N . LYS B 1 29 ? 0.236 -27.953 -25.531 1 96.75 29 LYS B N 1
ATOM 3287 C CA . LYS B 1 29 ? -0.229 -28.609 -24.312 1 96.75 29 LYS B CA 1
ATOM 3288 C C . LYS B 1 29 ? 0.056 -27.766 -23.078 1 96.75 29 LYS B C 1
ATOM 3290 O O . LYS B 1 29 ? 1.199 -27.375 -22.844 1 96.75 29 LYS B O 1
ATOM 3295 N N . VAL B 1 30 ? -0.971 -27.531 -22.297 1 98 30 VAL B N 1
ATOM 3296 C CA . VAL B 1 30 ? -0.843 -26.703 -21.094 1 98 30 VAL B CA 1
ATOM 3297 C C . VAL B 1 30 ? -1.333 -27.5 -19.891 1 98 30 VAL B C 1
ATOM 3299 O O . VAL B 1 30 ? -2.354 -28.188 -19.953 1 98 30 VAL B O 1
ATOM 3302 N N . LEU B 1 31 ? -0.579 -27.484 -18.812 1 98.81 31 LEU B N 1
ATOM 3303 C CA . LEU B 1 31 ? -1.043 -28.031 -17.531 1 98.81 31 LEU B CA 1
ATOM 3304 C C . LEU B 1 31 ? -1.63 -26.938 -16.656 1 98.81 31 LEU B C 1
ATOM 3306 O O . LEU B 1 31 ? -0.991 -25.906 -16.422 1 98.81 31 LEU B O 1
ATOM 3310 N N . VAL B 1 32 ? -2.848 -27.156 -16.219 1 98.88 32 VAL B N 1
ATOM 3311 C CA . VAL B 1 32 ? -3.514 -26.234 -15.297 1 98.88 32 VAL B CA 1
ATOM 3312 C C . VAL B 1 32 ? -3.473 -26.812 -13.883 1 98.88 32 VAL B C 1
ATOM 3314 O O . VAL B 1 32 ? -3.986 -27.891 -13.625 1 98.88 32 VAL B O 1
ATOM 3317 N N . LEU B 1 33 ? -2.785 -26.125 -13.031 1 98.88 33 LEU B N 1
ATOM 3318 C CA . LEU B 1 33 ? -2.803 -26.453 -11.609 1 98.88 33 LEU B CA 1
ATOM 3319 C C . LEU B 1 33 ? -3.871 -25.641 -10.883 1 98.88 33 LEU B C 1
ATOM 3321 O O . LEU B 1 33 ? -3.77 -24.422 -10.781 1 98.88 33 LEU B O 1
ATOM 3325 N N . TYR B 1 34 ? -4.895 -26.312 -10.383 1 98.75 34 TYR B N 1
ATOM 3326 C CA . TYR B 1 34 ? -6.008 -25.656 -9.703 1 98.75 34 TYR B CA 1
ATOM 3327 C C . TYR B 1 34 ? -5.867 -25.781 -8.195 1 98.75 34 TYR B C 1
ATOM 3329 O O . TYR B 1 34 ? -6.184 -26.828 -7.613 1 98.75 34 TYR B O 1
ATOM 3337 N N . ILE B 1 35 ? -5.457 -24.672 -7.559 1 98.25 35 ILE B N 1
ATOM 3338 C CA . ILE B 1 35 ? -5.16 -24.656 -6.129 1 98.25 35 ILE B CA 1
ATOM 3339 C C . ILE B 1 35 ? -6.383 -24.172 -5.352 1 98.25 35 ILE B C 1
ATOM 3341 O O . ILE B 1 35 ? -6.551 -24.5 -4.18 1 98.25 35 ILE B O 1
ATOM 3345 N N . GLY B 1 36 ? -7.125 -23.344 -5.961 1 97.12 36 GLY B N 1
ATOM 3346 C CA . GLY B 1 36 ? -8.297 -22.766 -5.324 1 97.12 36 GLY B CA 1
ATOM 3347 C C . GLY B 1 36 ? -8.641 -21.391 -5.848 1 97.12 36 GLY B C 1
ATOM 3348 O O . GLY B 1 36 ? -8.352 -21.062 -7 1 97.12 36 GLY B O 1
ATOM 3349 N N . GLY B 1 37 ? -9.359 -20.688 -4.977 1 96.06 37 GLY B N 1
ATOM 3350 C CA . GLY B 1 37 ? -9.742 -19.328 -5.32 1 96.06 37 GLY B CA 1
ATOM 3351 C C . GLY B 1 37 ? -11.203 -19.203 -5.711 1 96.06 37 GLY B C 1
ATOM 3352 O O . GLY B 1 37 ? -11.859 -20.203 -6.004 1 96.06 37 GLY B O 1
ATOM 3353 N N . THR B 1 38 ? -11.586 -18 -5.812 1 95.56 38 THR B N 1
ATOM 3354 C CA . THR B 1 38 ? -12.977 -17.672 -6.098 1 95.56 38 THR B CA 1
ATOM 3355 C C . THR B 1 38 ? -13.406 -18.266 -7.434 1 95.56 38 THR B C 1
ATOM 3357 O O . THR B 1 38 ? -14.57 -18.625 -7.609 1 95.56 38 THR B O 1
ATOM 3360 N N . ILE B 1 39 ? -12.508 -18.453 -8.312 1 97.5 39 ILE B N 1
ATOM 3361 C CA . ILE B 1 39 ? -12.805 -18.875 -9.68 1 97.5 39 ILE B CA 1
ATOM 3362 C C . ILE B 1 39 ? -13.586 -20.188 -9.656 1 97.5 39 ILE B C 1
ATOM 3364 O O . ILE B 1 39 ? -14.438 -20.422 -10.516 1 97.5 39 ILE B O 1
ATOM 3368 N N . GLY B 1 40 ? -13.352 -21.031 -8.719 1 96.81 40 GLY B N 1
ATOM 3369 C CA . GLY B 1 40 ? -14.031 -22.312 -8.625 1 96.81 40 GLY B CA 1
ATOM 3370 C C . GLY B 1 40 ? -14.883 -22.453 -7.375 1 96.81 40 GLY B C 1
ATOM 3371 O O . GLY B 1 40 ? -15.305 -23.547 -7.023 1 96.81 40 GLY B O 1
ATOM 3372 N N . MET B 1 41 ? -15.07 -21.359 -6.668 1 94.12 41 MET B N 1
ATOM 3373 C CA . MET B 1 41 ? -15.836 -21.406 -5.426 1 94.12 41 MET B CA 1
ATOM 3374 C C . MET B 1 41 ? -17.328 -21.266 -5.707 1 94.12 41 MET B C 1
ATOM 3376 O O . MET B 1 41 ? -17.719 -20.781 -6.77 1 94.12 41 MET B O 1
ATOM 3380 N N . GLN B 1 42 ? -18.109 -21.719 -4.801 1 92.44 42 GLN B N 1
ATOM 3381 C CA . GLN B 1 42 ? -19.547 -21.531 -4.801 1 92.44 42 GLN B CA 1
ATOM 3382 C C . GLN B 1 42 ? -20.047 -21.031 -3.447 1 92.44 42 GLN B C 1
ATOM 3384 O O . GLN B 1 42 ? -19.375 -21.219 -2.43 1 92.44 42 GLN B O 1
ATOM 3389 N N . LYS B 1 43 ? -21.141 -20.359 -3.51 1 88.44 43 LYS B N 1
ATOM 3390 C CA . LYS B 1 43 ? -21.703 -19.859 -2.264 1 88.44 43 LYS B CA 1
ATOM 3391 C C . LYS B 1 43 ? -22.344 -20.984 -1.451 1 88.44 43 LYS B C 1
ATOM 3393 O O . LYS B 1 43 ? -23 -21.859 -2.01 1 88.44 43 LYS B O 1
ATOM 3398 N N . ASN B 1 44 ? -22.062 -20.922 -0.201 1 84.5 44 ASN B N 1
ATOM 3399 C CA . ASN B 1 44 ? -22.672 -21.891 0.697 1 84.5 44 ASN B CA 1
ATOM 3400 C C . ASN B 1 44 ? -24.047 -21.422 1.194 1 84.5 44 ASN B C 1
ATOM 3402 O O . ASN B 1 44 ? -24.609 -20.469 0.642 1 84.5 44 ASN B O 1
ATOM 3406 N N . GLU B 1 45 ? -24.484 -22.109 2.254 1 84.62 45 GLU B N 1
ATOM 3407 C CA . GLU B 1 45 ? -25.828 -21.828 2.779 1 84.62 45 GLU B CA 1
ATOM 3408 C C . GLU B 1 45 ? -25.875 -20.438 3.412 1 84.62 45 GLU B C 1
ATOM 3410 O O . GLU B 1 45 ? -26.953 -19.844 3.535 1 84.62 45 GLU B O 1
ATOM 3415 N N . TYR B 1 46 ? -24.781 -19.938 3.758 1 80.12 46 TYR B N 1
ATOM 3416 C CA . TYR B 1 46 ? -24.734 -18.641 4.402 1 80.12 46 TYR B CA 1
ATOM 3417 C C . TYR B 1 46 ? -24.453 -17.531 3.385 1 80.12 46 TYR B C 1
ATOM 3419 O O . TYR B 1 46 ? -24.266 -16.375 3.752 1 80.12 46 TYR B O 1
ATOM 3427 N N . GLY B 1 47 ? -24.344 -17.922 2.135 1 82.56 47 GLY B N 1
ATOM 3428 C CA . GLY B 1 47 ? -24.141 -16.938 1.087 1 82.56 47 GLY B CA 1
ATOM 3429 C C . GLY B 1 47 ? -22.688 -16.516 0.933 1 82.56 47 GLY B C 1
ATOM 3430 O O . GLY B 1 47 ? -22.391 -15.516 0.289 1 82.56 47 GLY B O 1
ATOM 3431 N N . VAL B 1 48 ? -21.797 -17.266 1.574 1 81.75 48 VAL B N 1
ATOM 3432 C CA . VAL B 1 48 ? -20.375 -16.922 1.498 1 81.75 48 VAL B CA 1
ATOM 3433 C C . VAL B 1 48 ? -19.656 -17.938 0.61 1 81.75 48 VAL B C 1
ATOM 3435 O O . VAL B 1 48 ? -20.031 -19.109 0.573 1 81.75 48 VAL B O 1
ATOM 3438 N N . TYR B 1 49 ? -18.641 -17.5 -0.111 1 85.69 49 TYR B N 1
ATOM 3439 C CA . TYR B 1 49 ? -17.875 -18.344 -1.035 1 85.69 49 TYR B CA 1
ATOM 3440 C C . TYR B 1 49 ? -17.031 -19.344 -0.281 1 85.69 49 TYR B C 1
ATOM 3442 O O . TYR B 1 49 ? -16.422 -19.016 0.736 1 85.69 49 TYR B O 1
ATOM 3450 N N . GLU B 1 50 ? -17.062 -20.516 -0.776 1 86.25 50 GLU B N 1
ATOM 3451 C CA . GLU B 1 50 ? -16.203 -21.562 -0.263 1 86.25 50 GLU B CA 1
ATOM 3452 C C . GLU B 1 50 ? -15.719 -22.484 -1.387 1 86.25 50 GLU B C 1
ATOM 3454 O O . GLU B 1 50 ? -16.406 -22.641 -2.4 1 86.25 50 GLU B O 1
ATOM 3459 N N . PRO B 1 51 ? -14.547 -23.109 -1.216 1 89.38 51 PRO B N 1
ATOM 3460 C CA . PRO B 1 51 ? -14.07 -24.047 -2.227 1 89.38 51 PRO B CA 1
ATOM 3461 C C . PRO B 1 51 ? -14.984 -25.266 -2.389 1 89.38 51 PRO B C 1
ATOM 3463 O O . PRO B 1 51 ? -15.531 -25.766 -1.401 1 89.38 51 PRO B O 1
ATOM 3466 N N . MET B 1 52 ? -15.227 -25.719 -3.627 1 91.25 52 MET B N 1
ATOM 3467 C CA . MET B 1 52 ? -16.016 -26.906 -3.938 1 91.25 52 MET B CA 1
ATOM 3468 C C . MET B 1 52 ? -15.195 -27.922 -4.719 1 91.25 52 MET B C 1
ATOM 3470 O O . MET B 1 52 ? -14.969 -27.75 -5.922 1 91.25 52 MET B O 1
ATOM 3474 N N . PRO B 1 53 ? -14.844 -28.984 -4.086 1 94 53 PRO B N 1
ATOM 3475 C CA . PRO B 1 53 ? -13.992 -29.969 -4.762 1 94 53 PRO B CA 1
ATOM 3476 C C . PRO B 1 53 ? -14.711 -30.672 -5.914 1 94 53 PRO B C 1
ATOM 3478 O O . PRO B 1 53 ? -15.914 -30.906 -5.844 1 94 53 PRO B O 1
ATOM 3481 N N . ASP B 1 54 ? -14.023 -30.922 -6.945 1 94.12 54 ASP B N 1
ATOM 3482 C CA . ASP B 1 54 ? -14.367 -31.828 -8.039 1 94.12 54 ASP B CA 1
ATOM 3483 C C . ASP B 1 54 ? -15.531 -31.281 -8.859 1 94.12 54 ASP B C 1
ATOM 3485 O O . ASP B 1 54 ? -16.312 -32.031 -9.43 1 94.12 54 ASP B O 1
ATOM 3489 N N . VAL B 1 55 ? -15.648 -30.016 -8.82 1 94.88 55 VAL B N 1
ATOM 3490 C CA . VAL B 1 55 ? -16.766 -29.453 -9.586 1 94.88 55 VAL B CA 1
ATOM 3491 C C . VAL B 1 55 ? -16.219 -28.547 -10.695 1 94.88 55 VAL B C 1
ATOM 3493 O O . VAL B 1 55 ? -16.844 -28.406 -11.742 1 94.88 55 VAL B O 1
ATOM 3496 N N . PHE B 1 56 ? -15.094 -28 -10.508 1 97.06 56 PHE B N 1
ATOM 3497 C CA . PHE B 1 56 ? -14.555 -26.969 -11.383 1 97.06 56 PHE B CA 1
ATOM 3498 C C . PHE B 1 56 ? -14.289 -27.531 -12.781 1 97.06 56 PHE B C 1
ATOM 3500 O O . PHE B 1 56 ? -14.719 -26.953 -13.773 1 97.06 56 PHE B O 1
ATOM 3507 N N . ALA B 1 57 ? -13.625 -28.641 -12.906 1 96.5 57 ALA B N 1
ATOM 3508 C CA . ALA B 1 57 ? -13.281 -29.234 -14.195 1 96.5 57 ALA B CA 1
ATOM 3509 C C . ALA B 1 57 ? -14.531 -29.547 -15.016 1 96.5 57 ALA B C 1
ATOM 3511 O O . ALA B 1 57 ? -14.547 -29.344 -16.234 1 96.5 57 ALA B O 1
ATOM 3512 N N . ASN B 1 58 ? -15.523 -30.031 -14.336 1 95.56 58 ASN B N 1
ATOM 3513 C CA . ASN B 1 58 ? -16.766 -30.328 -15.031 1 95.56 58 ASN B CA 1
ATOM 3514 C C . ASN B 1 58 ? -17.438 -29.062 -15.57 1 95.56 58 ASN B C 1
ATOM 3516 O O . ASN B 1 58 ? -17.984 -29.062 -16.672 1 95.56 58 ASN B O 1
ATOM 3520 N N . LYS B 1 59 ? -17.359 -28.078 -14.703 1 96.31 59 LYS B N 1
ATOM 3521 C CA . LYS B 1 59 ? -17.906 -26.797 -15.148 1 96.31 59 LYS B CA 1
ATOM 3522 C C . LYS B 1 59 ? -17.156 -26.281 -16.375 1 96.31 59 LYS B C 1
ATOM 3524 O O . LYS B 1 59 ? -17.766 -25.781 -17.328 1 96.31 59 LYS B O 1
ATOM 3529 N N . VAL B 1 60 ? -15.867 -26.406 -16.406 1 97 60 VAL B N 1
ATOM 3530 C CA . VAL B 1 60 ? -15.023 -25.969 -17.516 1 97 60 VAL B CA 1
ATOM 3531 C C . VAL B 1 60 ? -15.391 -26.766 -18.781 1 97 60 VAL B C 1
ATOM 3533 O O . VAL B 1 60 ? -15.531 -26.188 -19.859 1 97 60 VAL B O 1
ATOM 3536 N N . LYS B 1 61 ? -15.609 -27.984 -18.672 1 94.88 61 LYS B N 1
ATOM 3537 C CA . LYS B 1 61 ? -15.938 -28.875 -19.781 1 94.88 61 LYS B CA 1
ATOM 3538 C C . LYS B 1 61 ? -17.281 -28.5 -20.406 1 94.88 61 LYS B C 1
ATOM 3540 O O . LYS B 1 61 ? -17.5 -28.719 -21.594 1 94.88 61 LYS B O 1
ATOM 3545 N N . SER B 1 62 ? -18.094 -27.953 -19.578 1 94.56 62 SER B N 1
ATOM 3546 C CA . SER B 1 62 ? -19.422 -27.594 -20.047 1 94.56 62 SER B CA 1
ATOM 3547 C C . SER B 1 62 ? -19.422 -26.25 -20.766 1 94.56 62 SER B C 1
ATOM 3549 O O . SER B 1 62 ? -20.391 -25.891 -21.422 1 94.56 62 SER B O 1
ATOM 3551 N N . CYS B 1 63 ? -18.391 -25.516 -20.609 1 93.25 63 CYS B N 1
ATOM 3552 C CA . CYS B 1 63 ? -18.281 -24.219 -21.25 1 93.25 63 CYS B CA 1
ATOM 3553 C C . CYS B 1 63 ? -17.734 -24.359 -22.672 1 93.25 63 CYS B C 1
ATOM 3555 O O . CYS B 1 63 ? -16.562 -24.734 -22.859 1 93.25 63 CYS B O 1
ATOM 3557 N N . HIS B 1 64 ? -18.453 -23.891 -23.641 1 90.56 64 HIS B N 1
ATOM 3558 C CA . HIS B 1 64 ? -18.125 -24.094 -25.047 1 90.56 64 HIS B CA 1
ATOM 3559 C C . HIS B 1 64 ? -16.828 -23.375 -25.422 1 90.56 64 HIS B C 1
ATOM 3561 O O . HIS B 1 64 ? -16.062 -23.844 -26.266 1 90.56 64 HIS B O 1
ATOM 3567 N N . ASP B 1 65 ? -16.562 -22.266 -24.781 1 89.19 65 ASP B N 1
ATOM 3568 C CA . ASP B 1 65 ? -15.375 -21.469 -25.078 1 89.19 65 ASP B CA 1
ATOM 3569 C C . ASP B 1 65 ? -14.117 -22.125 -24.5 1 89.19 65 ASP B C 1
ATOM 3571 O O . ASP B 1 65 ? -13.008 -21.875 -24.984 1 89.19 65 ASP B O 1
ATOM 3575 N N . LEU B 1 66 ? -14.305 -23.031 -23.547 1 94.94 66 LEU B N 1
ATOM 3576 C CA . LEU B 1 66 ? -13.164 -23.578 -22.812 1 94.94 66 LEU B CA 1
ATOM 3577 C C . LEU B 1 66 ? -12.93 -25.047 -23.203 1 94.94 66 LEU B C 1
ATOM 3579 O O . LEU B 1 66 ? -11.859 -25.594 -22.938 1 94.94 66 LEU B O 1
ATOM 3583 N N . HIS B 1 67 ? -13.922 -25.531 -23.891 1 95.88 67 HIS B N 1
ATOM 3584 C CA . HIS B 1 67 ? -13.797 -26.906 -24.391 1 95.88 67 HIS B CA 1
ATOM 3585 C C . HIS B 1 67 ? -14.617 -27.109 -25.656 1 95.88 67 HIS B C 1
ATOM 3587 O O . HIS B 1 67 ? -15.836 -26.953 -25.641 1 95.88 67 HIS B O 1
ATOM 3593 N N . ASP B 1 68 ? -13.977 -27.484 -26.703 1 93.94 68 ASP B N 1
ATOM 3594 C CA . ASP B 1 68 ? -14.609 -27.75 -28 1 93.94 68 ASP B CA 1
ATOM 3595 C C . ASP B 1 68 ? -14.719 -29.25 -28.25 1 93.94 68 ASP B C 1
ATOM 3597 O O . ASP B 1 68 ? -13.742 -29.891 -28.641 1 93.94 68 ASP B O 1
ATOM 3601 N N . LYS B 1 69 ? -15.891 -29.734 -28.234 1 93.19 69 LYS B N 1
ATOM 3602 C CA . LYS B 1 69 ? -16.125 -31.172 -28.344 1 93.19 69 LYS B CA 1
ATOM 3603 C C . LYS B 1 69 ? -15.75 -31.688 -29.719 1 93.19 69 LYS B C 1
ATOM 3605 O O . LYS B 1 69 ? -15.266 -32.812 -29.859 1 93.19 69 LYS B O 1
ATOM 3610 N N . GLU B 1 70 ? -15.977 -30.938 -30.688 1 92.62 70 GLU B N 1
ATOM 3611 C CA . GLU B 1 70 ? -15.641 -31.344 -32.062 1 92.62 70 GLU B CA 1
ATOM 3612 C C . GLU B 1 70 ? -14.125 -31.469 -32.219 1 92.62 70 GLU B C 1
ATOM 3614 O O . GLU B 1 70 ? -13.641 -32.469 -32.781 1 92.62 70 GLU B O 1
ATOM 3619 N N . LEU B 1 71 ? -13.5 -30.469 -31.75 1 91.62 71 LEU B N 1
ATOM 3620 C CA . LEU B 1 71 ? -12.047 -30.516 -31.844 1 91.62 71 LEU B CA 1
ATOM 3621 C C . LEU B 1 71 ? -11.477 -31.641 -30.984 1 91.62 71 LEU B C 1
ATOM 3623 O O . LEU B 1 71 ? -10.469 -32.25 -31.344 1 91.62 71 LEU B O 1
ATOM 3627 N N . ALA B 1 72 ? -12.094 -31.906 -29.891 1 94.19 72 ALA B N 1
ATOM 3628 C CA . ALA B 1 72 ? -11.672 -33 -29.031 1 94.19 72 ALA B CA 1
ATOM 3629 C C . ALA B 1 72 ? -11.695 -34.312 -29.781 1 94.19 72 ALA B C 1
ATOM 3631 O O . ALA B 1 72 ? -10.805 -35.156 -29.609 1 94.19 72 ALA B O 1
ATOM 3632 N N . ARG B 1 73 ? -12.672 -34.469 -30.609 1 93.44 73 ARG B N 1
ATOM 3633 C CA . ARG B 1 73 ? -12.789 -35.688 -31.422 1 93.44 73 ARG B CA 1
ATOM 3634 C C . ARG B 1 73 ? -11.734 -35.719 -32.5 1 93.44 73 ARG B C 1
ATOM 3636 O O . ARG B 1 73 ? -11.07 -36.719 -32.719 1 93.44 73 ARG B O 1
ATOM 3643 N N . ILE B 1 74 ? -11.586 -34.594 -33.094 1 90.56 74 ILE B N 1
ATOM 3644 C CA . ILE B 1 74 ? -10.656 -34.469 -34.219 1 90.56 74 ILE B CA 1
ATOM 3645 C C . ILE B 1 74 ? -9.234 -34.75 -33.75 1 90.56 74 ILE B C 1
ATOM 3647 O O . ILE B 1 74 ? -8.484 -35.469 -34.406 1 90.56 74 ILE B O 1
ATOM 3651 N N . TYR B 1 75 ? -8.914 -34.25 -32.594 1 91.25 75 TYR B N 1
ATOM 3652 C CA . TYR B 1 75 ? -7.551 -34.375 -32.094 1 91.25 75 TYR B CA 1
ATOM 3653 C C . TYR B 1 75 ? -7.418 -35.594 -31.188 1 91.25 75 TYR B C 1
ATOM 3655 O O . TYR B 1 75 ? -6.336 -35.875 -30.672 1 91.25 75 TYR B O 1
ATOM 3663 N N . SER B 1 76 ? -8.461 -36.344 -30.938 1 93.38 76 SER B N 1
ATOM 3664 C CA . SER B 1 76 ? -8.492 -37.562 -30.141 1 93.38 76 SER B CA 1
ATOM 3665 C C . SER B 1 76 ? -7.852 -37.312 -28.766 1 93.38 76 SER B C 1
ATOM 3667 O O . SER B 1 76 ? -6.961 -38.062 -28.375 1 93.38 76 SER B O 1
ATOM 3669 N N . ILE B 1 77 ? -8.25 -36.219 -28.078 1 92.31 77 ILE B N 1
ATOM 3670 C CA . ILE B 1 77 ? -7.68 -35.938 -26.75 1 92.31 77 ILE B CA 1
ATOM 3671 C C . ILE B 1 77 ? -8.273 -36.906 -25.734 1 92.31 77 ILE B C 1
ATOM 3673 O O . ILE B 1 77 ? -9.297 -37.531 -25.984 1 92.31 77 ILE B O 1
ATOM 3677 N N . ARG B 1 78 ? -7.586 -37.156 -24.609 1 93.94 78 ARG B N 1
ATOM 3678 C CA . ARG B 1 78 ? -8.039 -38.062 -23.547 1 93.94 78 ARG B CA 1
ATOM 3679 C C . ARG B 1 78 ? -9.25 -37.469 -22.828 1 93.94 78 ARG B C 1
ATOM 3681 O O . ARG B 1 78 ? -9.461 -36.281 -22.812 1 93.94 78 ARG B O 1
ATOM 3688 N N . ASP B 1 79 ? -9.891 -38.312 -22.109 1 91.38 79 ASP B N 1
ATOM 3689 C CA . ASP B 1 79 ? -11.156 -37.938 -21.453 1 91.38 79 ASP B CA 1
ATOM 3690 C C . ASP B 1 79 ? -10.945 -36.875 -20.391 1 91.38 79 ASP B C 1
ATOM 3692 O O . ASP B 1 79 ? -11.82 -36.031 -20.172 1 91.38 79 ASP B O 1
ATOM 3696 N N . HIS B 1 80 ? -9.781 -36.969 -19.781 1 93.19 80 HIS B N 1
ATOM 3697 C CA . HIS B 1 80 ? -9.555 -36 -18.703 1 93.19 80 HIS B CA 1
ATOM 3698 C C . HIS B 1 80 ? -8.969 -34.719 -19.234 1 93.19 80 HIS B C 1
ATOM 3700 O O . HIS B 1 80 ? -8.727 -33.781 -18.453 1 93.19 80 HIS B O 1
ATOM 3706 N N . GLU B 1 81 ? -8.82 -34.625 -20.531 1 96.44 81 GLU B N 1
ATOM 3707 C CA . GLU B 1 81 ? -8.266 -33.438 -21.156 1 96.44 81 GLU B CA 1
ATOM 3708 C C . GLU B 1 81 ? -9.367 -32.562 -21.766 1 96.44 81 GLU B C 1
ATOM 3710 O O . GLU B 1 81 ? -10.477 -33.031 -22.016 1 96.44 81 GLU B O 1
ATOM 3715 N N . MET B 1 82 ? -9.094 -31.281 -21.891 1 97.12 82 MET B N 1
ATOM 3716 C CA . MET B 1 82 ? -9.93 -30.297 -22.578 1 97.12 82 MET B CA 1
ATOM 3717 C C . MET B 1 82 ? -9.172 -29.656 -23.734 1 97.12 82 MET B C 1
ATOM 3719 O O . MET B 1 82 ? -7.941 -29.75 -23.797 1 97.12 82 MET B O 1
ATOM 3723 N N . ILE B 1 83 ? -9.93 -29.094 -24.641 1 95.62 83 ILE B N 1
ATOM 3724 C CA . ILE B 1 83 ? -9.305 -28.438 -25.781 1 95.62 83 ILE B CA 1
ATOM 3725 C C . ILE B 1 83 ? -10.086 -27.172 -26.156 1 95.62 83 ILE B C 1
ATOM 3727 O O . ILE B 1 83 ? -11.32 -27.188 -26.188 1 95.62 83 ILE B O 1
ATOM 3731 N N . THR B 1 84 ? -9.344 -26.094 -26.266 1 91.69 84 THR B N 1
ATOM 3732 C CA . THR B 1 84 ? -10.008 -24.844 -26.625 1 91.69 84 THR B CA 1
ATOM 3733 C C . THR B 1 84 ? -10.273 -24.781 -28.125 1 91.69 84 THR B C 1
ATOM 3735 O O . THR B 1 84 ? -9.734 -25.578 -28.891 1 91.69 84 THR B O 1
ATOM 3738 N N . LYS B 1 85 ? -11.164 -23.75 -28.453 1 83.19 85 LYS B N 1
ATOM 3739 C CA . LYS B 1 85 ? -11.305 -23.438 -29.875 1 83.19 85 LYS B CA 1
ATOM 3740 C C . LYS B 1 85 ? -10.055 -22.719 -30.406 1 83.19 85 LYS B C 1
ATOM 3742 O O . LYS B 1 85 ? -9.258 -22.203 -29.625 1 83.19 85 LYS B O 1
ATOM 3747 N N . ALA B 1 86 ? -9.891 -22.922 -31.703 1 67 86 ALA B N 1
ATOM 3748 C CA . ALA B 1 86 ? -8.75 -22.219 -32.281 1 67 86 ALA B CA 1
ATOM 3749 C C . ALA B 1 86 ? -8.828 -20.719 -32 1 67 86 ALA B C 1
ATOM 3751 O O . ALA B 1 86 ? -9.859 -20.094 -32.219 1 67 86 ALA B O 1
ATOM 3752 N N . ILE B 1 87 ? -7.984 -20.344 -31.125 1 67.81 87 ILE B N 1
ATOM 3753 C CA . ILE B 1 87 ? -7.969 -18.938 -30.734 1 67.81 87 ILE B CA 1
ATOM 3754 C C . ILE B 1 87 ? -6.941 -18.188 -31.578 1 67.81 87 ILE B C 1
ATOM 3756 O O . ILE B 1 87 ? -6.43 -18.719 -32.562 1 67.81 87 ILE B O 1
ATOM 3760 N N . HIS B 1 88 ? -6.465 -17.062 -31.109 1 59.31 88 HIS B N 1
ATOM 3761 C CA . HIS B 1 88 ? -5.516 -16.156 -31.75 1 59.31 88 HIS B CA 1
ATOM 3762 C C . HIS B 1 88 ? -4.246 -16.906 -32.156 1 59.31 88 HIS B C 1
ATOM 3764 O O . HIS B 1 88 ? -3.816 -17.828 -31.469 1 59.31 88 HIS B O 1
ATOM 3770 N N . CYS B 1 89 ? -3.846 -16.859 -33.438 1 58.62 89 CYS B N 1
ATOM 3771 C CA . CYS B 1 89 ? -2.574 -17.266 -34 1 58.62 89 CYS B CA 1
ATOM 3772 C C . CYS B 1 89 ? -2.648 -18.703 -34.531 1 58.62 89 CYS B C 1
ATOM 3774 O O . CYS B 1 89 ? -1.635 -19.406 -34.562 1 58.62 89 CYS B O 1
ATOM 3776 N N . ASN B 1 90 ? -3.854 -19.234 -34.625 1 66.5 90 ASN B N 1
ATOM 3777 C CA . ASN B 1 90 ? -4.039 -20.531 -35.25 1 66.5 90 ASN B CA 1
ATOM 3778 C C . ASN B 1 90 ? -3.508 -21.656 -34.375 1 66.5 90 ASN B C 1
ATOM 3780 O O . ASN B 1 90 ? -2.828 -22.562 -34.875 1 66.5 90 ASN B O 1
ATOM 3784 N N . LYS B 1 91 ?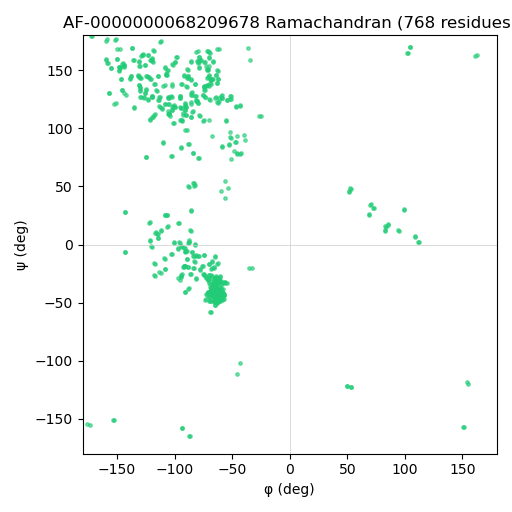 -3.586 -21.453 -33.094 1 79.44 91 LYS B N 1
ATOM 3785 C CA . LYS B 1 91 ? -3.18 -22.516 -32.188 1 79.44 91 LYS B CA 1
ATOM 3786 C C . LYS B 1 91 ? -4.387 -23.109 -31.469 1 79.44 91 LYS B C 1
ATOM 3788 O O . LYS B 1 91 ? -5.348 -22.406 -31.156 1 79.44 91 LYS B O 1
ATOM 3793 N N . VAL B 1 92 ? -4.301 -24.406 -31.438 1 89.25 92 VAL B N 1
ATOM 3794 C CA . VAL B 1 92 ? -5.242 -25.141 -30.594 1 89.25 92 VAL B CA 1
ATOM 3795 C C . VAL B 1 92 ? -4.555 -25.578 -29.297 1 89.25 92 VAL B C 1
ATOM 3797 O O . VAL B 1 92 ? -3.4 -26.016 -29.312 1 89.25 92 VAL B O 1
ATOM 3800 N N . ILE B 1 93 ? -5.238 -25.422 -28.188 1 94.69 93 ILE B N 1
ATOM 3801 C CA . ILE B 1 93 ? -4.625 -25.688 -26.891 1 94.69 93 ILE B CA 1
ATOM 3802 C C . ILE B 1 93 ? -5.348 -26.844 -26.203 1 94.69 93 ILE B C 1
ATOM 3804 O O . ILE B 1 93 ? -6.539 -26.734 -25.891 1 94.69 93 ILE B O 1
ATOM 3808 N N . ALA B 1 94 ? -4.676 -27.906 -26.078 1 96.38 94 ALA B N 1
ATOM 3809 C CA . ALA B 1 94 ? -5.141 -28.984 -25.203 1 96.38 94 ALA B CA 1
ATOM 3810 C C . ALA B 1 94 ? -4.598 -28.812 -23.781 1 96.38 94 ALA B C 1
ATOM 3812 O O . ALA B 1 94 ? -3.434 -28.469 -23.594 1 96.38 94 ALA B O 1
ATOM 3813 N N . TYR B 1 95 ? -5.473 -29.016 -22.797 1 98 95 TYR B N 1
ATOM 3814 C CA . TYR B 1 95 ? -4.996 -28.797 -21.438 1 98 95 TYR B CA 1
ATOM 3815 C C . TYR B 1 95 ? -5.66 -29.781 -20.469 1 98 95 TYR B C 1
ATOM 3817 O O . TYR B 1 95 ? -6.688 -30.375 -20.781 1 98 95 TYR B O 1
ATOM 3825 N N . GLN B 1 96 ? -4.969 -30 -19.391 1 97.75 96 GLN B N 1
ATOM 3826 C CA . GLN B 1 96 ? -5.426 -30.828 -18.281 1 97.75 96 GLN B CA 1
ATOM 3827 C C . GLN B 1 96 ? -5.48 -30.016 -16.984 1 97.75 96 GLN B C 1
ATOM 3829 O O . GLN B 1 96 ? -4.629 -29.156 -16.75 1 97.75 96 GLN B O 1
ATOM 3834 N N . ILE B 1 97 ? -6.492 -30.297 -16.203 1 98.44 97 ILE B N 1
ATOM 3835 C CA . ILE B 1 97 ? -6.629 -29.625 -14.922 1 98.44 97 ILE B CA 1
ATOM 3836 C C . ILE B 1 97 ? -6.25 -30.578 -13.797 1 98.44 97 ILE B C 1
ATOM 3838 O O . ILE B 1 97 ? -6.863 -31.641 -13.648 1 98.44 97 ILE B O 1
ATOM 3842 N N . GLN B 1 98 ? -5.215 -30.297 -13.141 1 98.38 98 GLN B N 1
ATOM 3843 C CA . GLN B 1 98 ? -4.855 -30.984 -11.906 1 98.38 98 GLN B CA 1
ATOM 3844 C C . GLN B 1 98 ? -5.371 -30.234 -10.688 1 98.38 98 GLN B C 1
ATOM 3846 O O . GLN B 1 98 ? -4.812 -29.203 -10.305 1 98.38 98 GLN B O 1
ATOM 3851 N N . GLU B 1 99 ? -6.367 -30.75 -10.078 1 98.31 99 GLU B N 1
ATOM 3852 C CA . GLU B 1 99 ? -6.965 -30.141 -8.898 1 98.31 99 GLU B CA 1
ATOM 3853 C C . GLU B 1 99 ? -6.227 -30.562 -7.629 1 98.31 99 GLU B C 1
ATOM 3855 O O . GLU B 1 99 ? -5.965 -31.75 -7.418 1 98.31 99 GLU B O 1
ATOM 3860 N N . TYR B 1 100 ? -5.859 -29.562 -6.867 1 98.06 100 TYR B N 1
ATOM 3861 C CA . TYR B 1 100 ? -5.191 -29.844 -5.602 1 98.06 100 TYR B CA 1
ATOM 3862 C C . TYR B 1 100 ? -6.195 -30.25 -4.531 1 98.06 100 TYR B C 1
ATOM 3864 O O . TYR B 1 100 ? -7.387 -29.938 -4.641 1 98.06 100 TYR B O 1
ATOM 3872 N N . ASP B 1 101 ? -5.715 -30.953 -3.555 1 96.44 101 ASP B N 1
ATOM 3873 C CA . ASP B 1 101 ? -6.516 -31.406 -2.418 1 96.44 101 ASP B CA 1
ATOM 3874 C C . ASP B 1 101 ? -5.77 -31.188 -1.104 1 96.44 101 ASP B C 1
ATOM 3876 O O . ASP B 1 101 ? -4.758 -31.844 -0.849 1 96.44 101 ASP B O 1
ATOM 3880 N N . PRO B 1 102 ? -6.266 -30.406 -0.25 1 95.44 102 PRO B N 1
ATOM 3881 C CA . PRO B 1 102 ? -7.508 -29.641 -0.355 1 95.44 102 PRO B CA 1
ATOM 3882 C C . PRO B 1 102 ? -7.352 -28.391 -1.231 1 95.44 102 PRO B C 1
ATOM 3884 O O . PRO B 1 102 ? -6.234 -27.938 -1.46 1 95.44 102 PRO B O 1
ATOM 3887 N N . LEU B 1 103 ? -8.508 -27.922 -1.727 1 96.12 103 LEU B N 1
ATOM 3888 C CA . LEU B 1 103 ? -8.547 -26.578 -2.318 1 96.12 103 LEU B CA 1
ATOM 3889 C C . LEU B 1 103 ? -8.406 -25.516 -1.245 1 96.12 103 LEU B C 1
ATOM 3891 O O . LEU B 1 103 ? -8.977 -25.641 -0.158 1 96.12 103 LEU B O 1
ATOM 3895 N N . LEU B 1 104 ? -7.707 -24.453 -1.635 1 93.19 104 LEU B N 1
ATOM 3896 C CA . LEU B 1 104 ? -7.402 -23.469 -0.61 1 93.19 104 LEU B CA 1
ATOM 3897 C C . LEU B 1 104 ? -7.93 -22.094 -1.009 1 93.19 104 LEU B C 1
ATOM 3899 O O . LEU B 1 104 ? -7.883 -21.719 -2.184 1 93.19 104 LEU B O 1
ATOM 3903 N N . ALA B 1 105 ? -8.391 -21.359 0.038 1 92 105 ALA B N 1
ATOM 3904 C CA . ALA B 1 105 ? -8.398 -19.906 -0.086 1 92 105 ALA B CA 1
ATOM 3905 C C . ALA B 1 105 ? -6.977 -19.344 -0.102 1 92 105 ALA B C 1
ATOM 3907 O O . ALA B 1 105 ? -6.102 -19.844 0.609 1 92 105 ALA B O 1
ATOM 3908 N N . SER B 1 106 ? -6.777 -18.328 -0.922 1 94.12 106 SER B N 1
ATOM 3909 C CA . SER B 1 106 ? -5.414 -17.844 -1.123 1 94.12 106 SER B CA 1
ATOM 3910 C C . SER B 1 106 ? -4.82 -17.312 0.176 1 94.12 106 SER B C 1
ATOM 3912 O O . SER B 1 106 ? -3.6 -17.312 0.356 1 94.12 106 SER B O 1
ATOM 3914 N N . CYS B 1 107 ? -5.645 -16.797 1.095 1 93.94 107 CYS B N 1
ATOM 3915 C CA . CYS B 1 107 ? -5.133 -16.297 2.361 1 93.94 107 CYS B CA 1
ATOM 3916 C C . CYS B 1 107 ? -4.52 -17.406 3.193 1 93.94 107 CYS B C 1
ATOM 3918 O O . CYS B 1 107 ? -3.822 -17.141 4.176 1 93.94 107 CYS B O 1
ATOM 3920 N N . ASN B 1 108 ? -4.707 -18.672 2.783 1 94.31 108 ASN B N 1
ATOM 3921 C CA . ASN B 1 108 ? -4.172 -19.828 3.498 1 94.31 108 ASN B CA 1
ATOM 3922 C C . ASN B 1 108 ? -2.906 -20.359 2.834 1 94.31 108 ASN B C 1
ATOM 3924 O O . ASN B 1 108 ? -2.344 -21.359 3.275 1 94.31 108 ASN B O 1
ATOM 3928 N N . MET B 1 109 ? -2.453 -19.75 1.817 1 96.06 109 MET B N 1
ATOM 3929 C CA . MET B 1 109 ? -1.287 -20.234 1.08 1 96.06 109 MET B CA 1
ATOM 3930 C C . MET B 1 109 ? 0.003 -19.719 1.702 1 96.06 109 MET B C 1
ATOM 3932 O O . MET B 1 109 ? 0.057 -18.578 2.166 1 96.06 109 MET B O 1
ATOM 3936 N N . SER B 1 110 ? 1.006 -20.531 1.719 1 96.31 110 SER B N 1
ATOM 3937 C CA . SER B 1 110 ? 2.338 -20.203 2.217 1 96.31 110 SER B CA 1
ATOM 3938 C C . SER B 1 110 ? 3.406 -21.062 1.545 1 96.31 110 SER B C 1
ATOM 3940 O O . SER B 1 110 ? 3.254 -21.453 0.388 1 96.31 110 SER B O 1
ATOM 3942 N N . SER B 1 111 ? 4.516 -21.312 2.264 1 97.69 111 SER B N 1
ATOM 3943 C CA . SER B 1 111 ? 5.676 -21.984 1.693 1 97.69 111 SER B CA 1
ATOM 3944 C C . SER B 1 111 ? 5.34 -23.422 1.289 1 97.69 111 SER B C 1
ATOM 3946 O O . SER B 1 111 ? 5.82 -23.906 0.263 1 97.69 111 SER B O 1
ATOM 3948 N N . THR B 1 112 ? 4.465 -24.062 2.01 1 97.38 112 THR B N 1
ATOM 3949 C CA . THR B 1 112 ? 4.117 -25.438 1.718 1 97.38 112 THR B CA 1
ATOM 3950 C C . THR B 1 112 ? 3.479 -25.562 0.337 1 97.38 112 THR B C 1
ATOM 3952 O O . THR B 1 112 ? 3.893 -26.391 -0.477 1 97.38 112 THR B O 1
ATOM 3955 N N . GLU B 1 113 ? 2.529 -24.75 0.094 1 97.81 113 GLU B N 1
ATOM 3956 C CA . GLU B 1 113 ? 1.836 -24.781 -1.191 1 97.81 113 GLU B CA 1
ATOM 3957 C C . GLU B 1 113 ? 2.744 -24.312 -2.32 1 97.81 113 GLU B C 1
ATOM 3959 O O . GLU B 1 113 ? 2.686 -24.828 -3.436 1 97.81 113 GLU B O 1
ATOM 3964 N N . TRP B 1 114 ? 3.562 -23.297 -2.049 1 98.75 114 TRP B N 1
ATOM 3965 C CA . TRP B 1 114 ? 4.473 -22.781 -3.064 1 98.75 114 TRP B CA 1
ATOM 3966 C C . TRP B 1 114 ? 5.441 -23.859 -3.531 1 98.75 114 TRP B C 1
ATOM 3968 O O . TRP B 1 114 ? 5.68 -24.016 -4.73 1 98.75 114 TRP B O 1
ATOM 3978 N N . ILE B 1 115 ? 5.965 -24.625 -2.582 1 98.75 115 ILE B N 1
ATOM 3979 C CA . ILE B 1 115 ? 6.887 -25.719 -2.893 1 98.75 115 ILE B CA 1
ATOM 3980 C C . ILE B 1 115 ? 6.164 -26.797 -3.699 1 98.75 115 ILE B C 1
ATOM 3982 O O . ILE B 1 115 ? 6.699 -27.297 -4.684 1 98.75 115 ILE B O 1
ATOM 3986 N N . ALA B 1 116 ? 4.938 -27.094 -3.318 1 98.75 116 ALA B N 1
ATOM 3987 C CA . ALA B 1 116 ? 4.152 -28.094 -4.031 1 98.75 116 ALA B CA 1
ATOM 3988 C C . ALA B 1 116 ? 3.912 -27.688 -5.477 1 98.75 116 ALA B C 1
ATOM 3990 O O . ALA B 1 116 ? 4.016 -28.5 -6.391 1 98.75 116 ALA B O 1
ATOM 3991 N N . ILE B 1 117 ? 3.596 -26.453 -5.691 1 98.88 117 ILE B N 1
ATOM 3992 C CA . ILE B 1 117 ? 3.35 -25.938 -7.031 1 98.88 117 ILE B CA 1
ATOM 3993 C C . ILE B 1 117 ? 4.629 -26.031 -7.863 1 98.88 117 ILE B C 1
ATOM 3995 O O . ILE B 1 117 ? 4.602 -26.516 -8.992 1 98.88 117 ILE B O 1
ATOM 3999 N N . ALA B 1 118 ? 5.742 -25.562 -7.285 1 98.88 118 ALA B N 1
ATOM 4000 C CA . ALA B 1 118 ? 7.023 -25.578 -7.992 1 98.88 118 ALA B CA 1
ATOM 4001 C C . ALA B 1 118 ? 7.406 -27 -8.391 1 98.88 118 ALA B C 1
ATOM 4003 O O . ALA B 1 118 ? 7.879 -27.219 -9.508 1 98.88 118 ALA B O 1
ATOM 4004 N N . LYS B 1 119 ? 7.172 -27.906 -7.516 1 98.81 119 LYS B N 1
ATOM 4005 C CA . LYS B 1 119 ? 7.48 -29.312 -7.793 1 98.81 119 LYS B CA 1
ATOM 4006 C C . LYS B 1 119 ? 6.59 -29.859 -8.898 1 98.81 119 LYS B C 1
ATOM 4008 O O . LYS B 1 119 ? 7.043 -30.641 -9.734 1 98.81 119 LYS B O 1
ATOM 4013 N N . SER B 1 120 ? 5.328 -29.484 -8.875 1 98.81 120 SER B N 1
ATOM 4014 C CA . SER B 1 120 ? 4.418 -29.922 -9.93 1 98.81 120 SER B CA 1
ATOM 4015 C C . SER B 1 120 ? 4.891 -29.438 -11.297 1 98.81 120 SER B C 1
ATOM 4017 O O . SER B 1 120 ? 4.844 -30.188 -12.273 1 98.81 120 SER B O 1
ATOM 4019 N N . VAL B 1 121 ? 5.344 -28.188 -11.391 1 98.81 121 VAL B N 1
ATOM 4020 C CA . VAL B 1 121 ? 5.863 -27.641 -12.633 1 98.81 121 VAL B CA 1
ATOM 4021 C C . VAL B 1 121 ? 7.117 -28.406 -13.055 1 98.81 121 VAL B C 1
ATOM 4023 O O . VAL B 1 121 ? 7.254 -28.812 -14.211 1 98.81 121 VAL B O 1
ATOM 4026 N N . GLU B 1 122 ? 7.969 -28.656 -12.086 1 98.56 122 GLU B N 1
ATOM 4027 C CA . GLU B 1 122 ? 9.219 -29.375 -12.352 1 98.56 122 GLU B CA 1
ATOM 4028 C C . GLU B 1 122 ? 8.945 -30.766 -12.891 1 98.56 122 GLU B C 1
ATOM 4030 O O . GLU B 1 122 ? 9.508 -31.172 -13.914 1 98.56 122 GLU B O 1
ATOM 4035 N N . GLU B 1 123 ? 8.039 -31.469 -12.273 1 98.5 123 GLU B N 1
ATOM 4036 C CA . GLU B 1 123 ? 7.746 -32.844 -12.602 1 98.5 123 GLU B CA 1
ATOM 4037 C C . GLU B 1 123 ? 7.102 -32.969 -13.984 1 98.5 123 GLU B C 1
ATOM 4039 O O . GLU B 1 123 ? 7.25 -34 -14.656 1 98.5 123 GLU B O 1
ATOM 4044 N N . ASN B 1 124 ? 6.461 -31.938 -14.367 1 98.44 124 ASN B N 1
ATOM 4045 C CA . ASN B 1 124 ? 5.699 -31.984 -15.609 1 98.44 124 ASN B CA 1
ATOM 4046 C C . ASN B 1 124 ? 6.32 -31.094 -16.688 1 98.44 124 ASN B C 1
ATOM 4048 O O . ASN B 1 124 ? 5.719 -30.875 -17.734 1 98.44 124 ASN B O 1
ATOM 4052 N N . TYR B 1 125 ? 7.52 -30.625 -16.469 1 97.75 125 TYR B N 1
ATOM 4053 C CA . TYR B 1 125 ? 8.117 -29.547 -17.266 1 97.75 125 TYR B CA 1
ATOM 4054 C C . TYR B 1 125 ? 8.273 -29.969 -18.719 1 97.75 125 TYR B C 1
ATOM 4056 O O . TYR B 1 125 ? 7.992 -29.188 -19.625 1 97.75 125 TYR B O 1
ATOM 4064 N N . HIS B 1 126 ? 8.625 -31.172 -19 1 96.75 126 HIS B N 1
ATOM 4065 C CA . HIS B 1 126 ? 8.938 -31.609 -20.344 1 96.75 126 HIS B CA 1
ATOM 4066 C C . HIS B 1 126 ? 7.676 -32 -21.109 1 96.75 126 HIS B C 1
ATOM 4068 O O . HIS B 1 126 ? 7.648 -31.969 -22.344 1 96.75 126 HIS B O 1
ATOM 4074 N N . ASP B 1 127 ? 6.629 -32.281 -20.375 1 97.44 127 ASP B N 1
ATOM 4075 C CA . ASP B 1 127 ? 5.426 -32.844 -20.984 1 97.44 127 ASP B CA 1
ATOM 4076 C C . ASP B 1 127 ? 4.488 -31.75 -21.453 1 97.44 127 ASP B C 1
ATOM 4078 O O . ASP B 1 127 ? 3.57 -32 -22.234 1 97.44 127 ASP B O 1
ATOM 4082 N N . PHE B 1 128 ? 4.734 -30.547 -21.047 1 97.75 128 PHE B N 1
ATOM 4083 C CA . PHE B 1 128 ? 3.816 -29.453 -21.375 1 97.75 128 PHE B CA 1
ATOM 4084 C C . PHE B 1 128 ? 4.574 -28.266 -21.938 1 97.75 128 PHE B C 1
ATOM 4086 O O . PHE B 1 128 ? 5.762 -28.078 -21.641 1 97.75 128 PHE B O 1
ATOM 4093 N N . ASP B 1 129 ? 3.904 -27.422 -22.672 1 96.38 129 ASP B N 1
ATOM 4094 C CA . ASP B 1 129 ? 4.492 -26.234 -23.281 1 96.38 129 ASP B CA 1
ATOM 4095 C C . ASP B 1 129 ? 4.418 -25.031 -22.328 1 96.38 129 ASP B C 1
ATOM 4097 O O . ASP B 1 129 ? 5.164 -24.062 -22.484 1 96.38 129 ASP B O 1
ATOM 4101 N N . GLY B 1 130 ? 3.559 -25.094 -21.359 1 97.94 130 GLY B N 1
ATOM 4102 C CA . GLY B 1 130 ? 3.369 -24.047 -20.375 1 97.94 130 GLY B CA 1
ATOM 4103 C C . GLY B 1 130 ? 2.441 -24.438 -19.25 1 97.94 130 GLY B C 1
ATOM 4104 O O . GLY B 1 130 ? 1.938 -25.562 -19.219 1 97.94 130 GLY B O 1
ATOM 4105 N N . PHE B 1 131 ? 2.244 -23.562 -18.359 1 98.88 131 PHE B N 1
ATOM 4106 C CA . PHE B 1 131 ? 1.496 -23.875 -17.141 1 98.88 131 PHE B CA 1
ATOM 4107 C C . PHE B 1 131 ? 0.555 -22.734 -16.781 1 98.88 131 PHE B C 1
ATOM 4109 O O . PHE B 1 131 ? 0.892 -21.562 -16.969 1 98.88 131 PHE B O 1
ATOM 4116 N N . VAL B 1 132 ? -0.609 -23.031 -16.281 1 98.88 132 VAL B N 1
ATOM 4117 C CA . VAL B 1 132 ? -1.537 -22.078 -15.68 1 98.88 132 VAL B CA 1
ATOM 4118 C C . VAL B 1 132 ? -1.801 -22.453 -14.219 1 98.88 132 VAL B C 1
ATOM 4120 O O . VAL B 1 132 ? -2.053 -23.625 -13.914 1 98.88 132 VAL B O 1
ATOM 4123 N N . ILE B 1 133 ? -1.633 -21.578 -13.367 1 98.94 133 ILE B N 1
ATOM 4124 C CA . ILE B 1 133 ? -1.934 -21.781 -11.953 1 98.94 133 ILE B CA 1
ATOM 4125 C C . ILE B 1 133 ? -3.184 -20.984 -11.578 1 98.94 133 ILE B C 1
ATOM 4127 O O . ILE B 1 133 ? -3.225 -19.766 -11.727 1 98.94 133 ILE B O 1
ATOM 4131 N N . LEU B 1 134 ? -4.211 -21.656 -11.094 1 98.81 134 LEU B N 1
ATOM 4132 C CA . LEU B 1 134 ? -5.449 -21.031 -10.625 1 98.81 134 LEU B CA 1
ATOM 4133 C C . LEU B 1 134 ? -5.469 -20.938 -9.109 1 98.81 134 LEU B C 1
ATOM 4135 O O . LEU B 1 134 ? -5.414 -21.953 -8.406 1 98.81 134 LEU B O 1
ATOM 4139 N N . GLN B 1 135 ? -5.551 -19.812 -8.586 1 98.19 135 GLN B N 1
ATOM 4140 C CA . GLN B 1 135 ? -5.637 -19.578 -7.145 1 98.19 135 GLN B CA 1
ATOM 4141 C C . GLN B 1 135 ? -6.406 -18.297 -6.836 1 98.19 135 GLN B C 1
ATOM 4143 O O . GLN B 1 135 ? -6.871 -17.609 -7.746 1 98.19 135 GLN B O 1
ATOM 4148 N N . GLY B 1 136 ? -6.605 -18.031 -5.504 1 97.06 136 GLY B N 1
ATOM 4149 C CA . GLY B 1 136 ? -7.242 -16.781 -5.09 1 97.06 136 GLY B CA 1
ATOM 4150 C C . GLY B 1 136 ? -6.355 -15.57 -5.277 1 97.06 136 GLY B C 1
ATOM 4151 O O . GLY B 1 136 ? -5.141 -15.695 -5.434 1 97.06 136 GLY B O 1
ATOM 4152 N N . THR B 1 137 ? -6.969 -14.391 -5.18 1 97.75 137 THR B N 1
ATOM 4153 C CA . THR B 1 137 ? -6.262 -13.172 -5.566 1 97.75 137 THR B CA 1
ATOM 4154 C C . THR B 1 137 ? -5.543 -12.562 -4.367 1 97.75 137 THR B C 1
ATOM 4156 O O . THR B 1 137 ? -4.609 -11.773 -4.535 1 97.75 137 THR B O 1
ATOM 4159 N N . ASP B 1 138 ? -5.852 -12.867 -3.201 1 96.69 138 ASP B N 1
ATOM 4160 C CA . ASP B 1 138 ? -5.336 -12.203 -2.004 1 96.69 138 ASP B CA 1
ATOM 4161 C C . ASP B 1 138 ? -3.816 -12.328 -1.919 1 96.69 138 ASP B C 1
ATOM 4163 O O . ASP B 1 138 ? -3.133 -11.383 -1.517 1 96.69 138 ASP B O 1
ATOM 4167 N N . THR B 1 139 ? -3.277 -13.531 -2.254 1 98.06 139 THR B N 1
ATOM 4168 C CA . THR B 1 139 ? -1.838 -13.734 -2.123 1 98.06 139 THR B CA 1
ATOM 4169 C C . THR B 1 139 ? -1.225 -14.133 -3.461 1 98.06 139 THR B C 1
ATOM 4171 O O . THR B 1 139 ? -0.147 -14.734 -3.502 1 98.06 139 THR B O 1
ATOM 4174 N N . MET B 1 140 ? -1.947 -13.859 -4.547 1 98.75 140 MET B N 1
ATOM 4175 C CA . MET B 1 140 ? -1.479 -14.242 -5.875 1 98.75 140 MET B CA 1
ATOM 4176 C C . MET B 1 140 ? -0.142 -13.578 -6.191 1 98.75 140 MET B C 1
ATOM 4178 O O . MET B 1 140 ? 0.747 -14.203 -6.77 1 98.75 140 MET B O 1
ATOM 4182 N N . ALA B 1 141 ? 0.013 -12.328 -5.789 1 98.88 141 ALA B N 1
ATOM 4183 C CA . ALA B 1 141 ? 1.265 -11.609 -6.023 1 98.88 141 ALA B CA 1
ATOM 4184 C C . ALA B 1 141 ? 2.418 -12.258 -5.266 1 98.88 141 ALA B C 1
ATOM 4186 O O . ALA B 1 141 ? 3.541 -12.328 -5.77 1 98.88 141 ALA B O 1
ATOM 4187 N N . TYR B 1 142 ? 2.18 -12.758 -4.059 1 98.88 142 TYR B N 1
ATOM 4188 C CA . TYR B 1 142 ? 3.195 -13.484 -3.30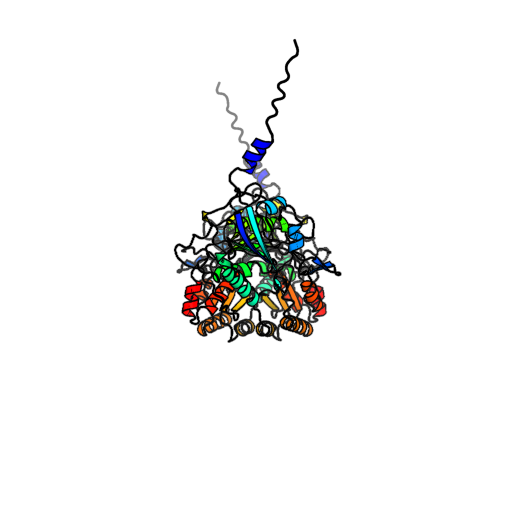9 1 98.88 142 TYR B CA 1
ATOM 4189 C C . TYR B 1 142 ? 3.588 -14.766 -4.031 1 98.88 142 TYR B C 1
ATOM 4191 O O . TYR B 1 142 ? 4.777 -15.055 -4.195 1 98.88 142 TYR B O 1
ATOM 4199 N N . THR B 1 143 ? 2.578 -15.5 -4.504 1 98.88 143 THR B N 1
ATOM 4200 C CA . THR B 1 143 ? 2.822 -16.766 -5.188 1 98.88 143 THR B CA 1
ATOM 4201 C C . THR B 1 143 ? 3.631 -16.547 -6.461 1 98.88 143 THR B C 1
ATOM 4203 O O . THR B 1 143 ? 4.617 -17.25 -6.707 1 98.88 143 THR B O 1
ATOM 4206 N N . ALA B 1 144 ? 3.211 -15.586 -7.254 1 98.94 144 ALA B N 1
ATOM 4207 C CA . ALA B 1 144 ? 3.92 -15.305 -8.5 1 98.94 144 ALA B CA 1
ATOM 4208 C C . ALA B 1 144 ? 5.359 -14.883 -8.234 1 98.94 144 ALA B C 1
ATOM 4210 O O . ALA B 1 144 ? 6.281 -15.281 -8.945 1 98.94 144 ALA B O 1
ATOM 4211 N N . SER B 1 145 ? 5.523 -14.094 -7.211 1 98.94 145 SER B N 1
ATOM 4212 C CA . SER B 1 145 ? 6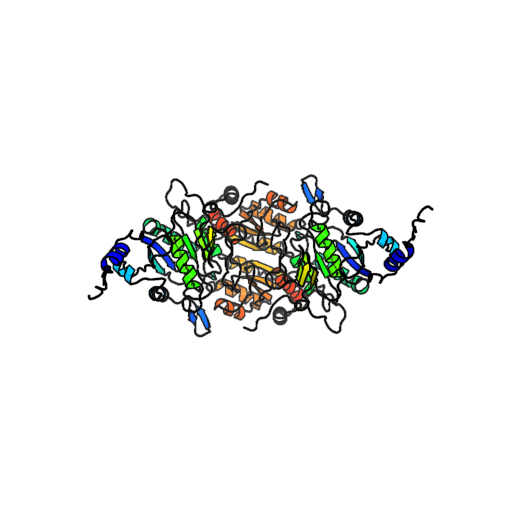.859 -13.617 -6.871 1 98.94 145 SER B CA 1
ATOM 4213 C C . SER B 1 145 ? 7.77 -14.773 -6.453 1 98.94 145 SER B C 1
ATOM 4215 O O . SER B 1 145 ? 8.859 -14.938 -7.004 1 98.94 145 SER B O 1
ATOM 4217 N N . VAL B 1 146 ? 7.336 -15.547 -5.547 1 98.94 146 VAL B N 1
ATOM 4218 C CA . VAL B 1 146 ? 8.219 -16.562 -4.996 1 98.94 146 VAL B CA 1
ATOM 4219 C C . VAL B 1 146 ? 8.547 -17.594 -6.074 1 98.94 146 VAL B C 1
ATOM 4221 O O . VAL B 1 146 ? 9.688 -18.062 -6.176 1 98.94 146 VAL B O 1
ATOM 4224 N N . LEU B 1 147 ? 7.539 -17.984 -6.898 1 98.94 147 LEU B N 1
ATOM 4225 C CA . LEU B 1 147 ? 7.793 -18.938 -7.973 1 98.94 147 LEU B CA 1
ATOM 4226 C C . LEU B 1 147 ? 8.828 -18.391 -8.953 1 98.94 147 LEU B C 1
ATOM 4228 O O . LEU B 1 147 ? 9.688 -19.141 -9.43 1 98.94 147 LEU B O 1
ATOM 4232 N N . SER B 1 148 ? 8.773 -17.109 -9.234 1 98.75 148 SER B N 1
ATOM 4233 C CA . SER B 1 148 ? 9.742 -16.516 -10.148 1 98.75 148 SER B CA 1
ATOM 4234 C C . SER B 1 148 ? 11.164 -16.703 -9.641 1 98.75 148 SER B C 1
ATOM 4236 O O . SER B 1 148 ? 12.094 -16.891 -10.422 1 98.75 148 SER B O 1
ATOM 4238 N N . PHE B 1 149 ? 11.344 -16.672 -8.328 1 98.69 149 PHE B N 1
ATOM 4239 C CA . PHE B 1 149 ? 12.672 -16.797 -7.746 1 98.69 149 PHE B CA 1
ATOM 4240 C C . PHE B 1 149 ? 13.047 -18.266 -7.559 1 98.69 149 PHE B C 1
ATOM 4242 O O . PHE B 1 149 ? 14.227 -18.609 -7.539 1 98.69 149 PHE B O 1
ATOM 4249 N N . MET B 1 150 ? 12.07 -19.125 -7.438 1 98.75 150 MET B N 1
ATOM 4250 C CA . MET B 1 150 ? 12.32 -20.547 -7.234 1 98.75 150 MET B CA 1
ATOM 4251 C C . MET B 1 150 ? 12.789 -21.203 -8.523 1 98.75 150 MET B C 1
ATOM 4253 O O . MET B 1 150 ? 13.477 -22.234 -8.492 1 98.75 150 MET B O 1
ATOM 4257 N N . PHE B 1 151 ? 12.414 -20.656 -9.688 1 97.81 151 PHE B N 1
ATOM 4258 C CA . PHE B 1 151 ? 12.742 -21.25 -10.977 1 97.81 151 PHE B CA 1
ATOM 4259 C C . PHE B 1 151 ? 14.008 -20.625 -11.547 1 97.81 151 PHE B C 1
ATOM 4261 O O . PHE B 1 151 ? 14.047 -19.406 -11.805 1 97.81 151 PHE B O 1
ATOM 4268 N N . LYS B 1 152 ? 14.992 -21.359 -11.734 1 95.06 152 LYS B N 1
ATOM 4269 C CA . LYS B 1 152 ? 16.188 -20.969 -12.469 1 95.06 152 LYS B CA 1
ATOM 4270 C C . LYS B 1 152 ? 16.188 -21.578 -13.867 1 95.06 152 LYS B C 1
ATOM 4272 O O . LYS B 1 152 ? 15.883 -22.766 -14.039 1 95.06 152 LYS B O 1
ATOM 4277 N N . ASN B 1 153 ? 16.375 -20.781 -14.914 1 94.62 153 ASN B N 1
ATOM 4278 C CA . ASN B 1 1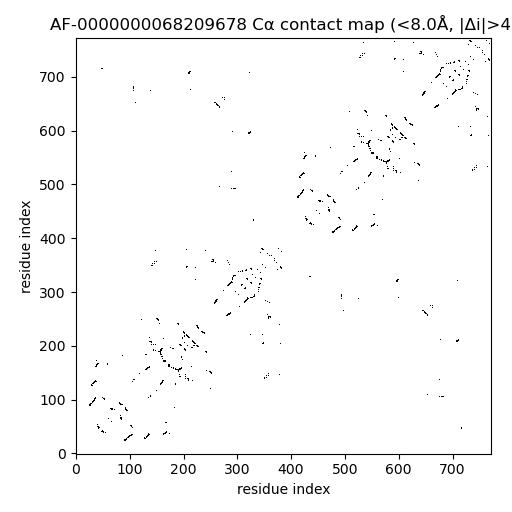53 ? 16.406 -21.188 -16.312 1 94.62 153 ASN B CA 1
ATOM 4279 C C . ASN B 1 153 ? 15.023 -21.609 -16.797 1 94.62 153 ASN B C 1
ATOM 4281 O O . ASN B 1 153 ? 14.891 -22.609 -17.516 1 94.62 153 ASN B O 1
ATOM 4285 N N . LEU B 1 154 ? 14.031 -20.938 -16.266 1 96.06 154 LEU B N 1
ATOM 4286 C CA . LEU B 1 154 ? 12.68 -21.156 -16.781 1 96.06 154 LEU B CA 1
ATOM 4287 C C . LEU B 1 154 ? 12.578 -20.719 -18.234 1 96.06 154 LEU B C 1
ATOM 4289 O O . LEU B 1 154 ? 12.883 -19.562 -18.578 1 96.06 154 LEU B O 1
ATOM 4293 N N . GLN B 1 155 ? 12.102 -21.594 -19.141 1 94.62 155 GLN B N 1
ATOM 4294 C CA . GLN B 1 155 ? 12.055 -21.312 -20.562 1 94.62 155 GLN B CA 1
ATOM 4295 C C . GLN B 1 155 ? 10.633 -21.406 -21.094 1 94.62 155 GLN B C 1
ATOM 4297 O O . GLN B 1 155 ? 10.406 -21.328 -22.312 1 94.62 155 GLN B O 1
ATOM 4302 N N . LYS B 1 156 ? 9.727 -21.641 -20.219 1 95.81 156 LYS B N 1
ATOM 4303 C CA . LYS B 1 156 ? 8.312 -21.781 -20.562 1 95.81 156 LYS B CA 1
ATOM 4304 C C . LYS B 1 156 ? 7.453 -20.828 -19.734 1 95.81 156 LYS B C 1
ATOM 4306 O O . LYS B 1 156 ? 7.84 -20.422 -18.641 1 95.81 156 LYS B O 1
ATOM 4311 N N . PRO B 1 157 ? 6.301 -20.453 -20.234 1 97.25 157 PRO B N 1
ATOM 4312 C CA . PRO B 1 157 ? 5.426 -19.547 -19.484 1 97.25 157 PRO B CA 1
ATOM 4313 C C . PRO B 1 157 ? 4.734 -20.25 -18.312 1 97.25 157 PRO B C 1
ATOM 4315 O O . PRO B 1 157 ? 4.285 -21.391 -18.438 1 97.25 157 PRO B O 1
ATOM 4318 N N . VAL B 1 158 ? 4.715 -19.625 -17.219 1 98.81 158 VAL B N 1
ATOM 4319 C CA . VAL B 1 158 ? 3.895 -19.969 -16.062 1 98.81 158 VAL B CA 1
ATOM 4320 C C . VAL B 1 158 ? 2.957 -18.812 -15.727 1 98.81 158 VAL B C 1
ATOM 4322 O O . VAL B 1 158 ? 3.398 -17.766 -15.258 1 98.81 158 VAL B O 1
ATOM 4325 N N . ILE B 1 159 ? 1.655 -19 -15.961 1 98.88 159 ILE B N 1
ATOM 4326 C CA . ILE B 1 159 ? 0.693 -17.906 -15.859 1 98.88 159 ILE B CA 1
ATOM 4327 C C . ILE B 1 159 ? -0.221 -18.125 -14.656 1 98.88 159 ILE B C 1
ATOM 4329 O O . ILE B 1 159 ? -0.929 -19.141 -14.594 1 98.88 159 ILE B O 1
ATOM 4333 N N . LEU B 1 160 ? -0.163 -17.25 -13.703 1 98.94 160 LEU B N 1
ATOM 4334 C CA . LEU B 1 160 ? -1.142 -17.266 -12.625 1 98.94 160 LEU B CA 1
ATOM 4335 C C . LEU B 1 160 ? -2.365 -16.422 -12.984 1 98.94 160 LEU B C 1
ATOM 4337 O O . LEU B 1 160 ? -2.238 -15.359 -13.586 1 98.94 160 LEU B O 1
ATOM 4341 N N . THR B 1 161 ? -3.518 -16.906 -12.562 1 98.88 161 THR B N 1
ATOM 4342 C CA . THR B 1 161 ? -4.75 -16.141 -12.75 1 98.88 161 THR B CA 1
ATOM 4343 C C . THR B 1 161 ? -5.824 -16.609 -11.773 1 98.88 161 THR B C 1
ATOM 4345 O O . THR B 1 161 ? -5.559 -17.453 -10.906 1 98.88 161 THR B O 1
ATOM 4348 N N . GLY B 1 162 ? -6.883 -16.094 -11.719 1 98.5 162 GLY B N 1
ATOM 4349 C CA . GLY B 1 162 ? -8.094 -16.281 -10.938 1 98.5 162 GLY B CA 1
ATOM 4350 C C . GLY B 1 162 ? -9.227 -15.367 -11.367 1 98.5 162 GLY B C 1
ATOM 4351 O O . GLY B 1 162 ? -9.367 -15.055 -12.555 1 98.5 162 GLY B O 1
ATOM 4352 N N . SER B 1 163 ? -10.094 -15.117 -10.43 1 98.19 163 SER B N 1
ATOM 4353 C CA . SER B 1 163 ? -11.195 -14.211 -10.727 1 98.19 163 SER B CA 1
ATOM 4354 C C . SER B 1 163 ? -11.781 -13.625 -9.445 1 98.19 163 SER B C 1
ATOM 4356 O O . SER B 1 163 ? -11.523 -14.133 -8.352 1 98.19 163 SER B O 1
ATOM 4358 N N . GLN B 1 164 ? -12.391 -12.5 -9.617 1 95.94 164 GLN B N 1
ATOM 4359 C CA . GLN B 1 164 ? -13.133 -11.906 -8.5 1 95.94 164 GLN B CA 1
ATOM 4360 C C . GLN B 1 164 ? -14.516 -12.531 -8.359 1 95.94 164 GLN B C 1
ATOM 4362 O O . GLN B 1 164 ? -15.07 -12.586 -7.262 1 95.94 164 GLN B O 1
ATOM 4367 N N . ILE B 1 165 ? -15.031 -12.977 -9.516 1 96 165 ILE B N 1
ATOM 4368 C CA . ILE B 1 165 ? -16.344 -13.617 -9.547 1 96 165 ILE B CA 1
ATOM 4369 C C . ILE B 1 165 ? -16.203 -15.062 -10.016 1 96 165 ILE B C 1
ATOM 4371 O O . ILE B 1 165 ? -15.484 -15.336 -10.984 1 96 165 ILE B O 1
ATOM 4375 N N . SER B 1 166 ? -16.938 -15.922 -9.352 1 96.56 166 SER B N 1
ATOM 4376 C CA . SER B 1 166 ? -16.844 -17.359 -9.609 1 96.56 166 SER B CA 1
ATOM 4377 C C . SER B 1 166 ? -17.266 -17.688 -11.039 1 96.56 166 SER B C 1
ATOM 4379 O O . SER B 1 166 ? -18.141 -17.016 -11.609 1 96.56 166 SER B O 1
ATOM 4381 N N . LEU B 1 167 ? -16.672 -18.766 -11.578 1 97.25 167 LEU B N 1
ATOM 4382 C CA . LEU B 1 167 ? -17.031 -19.266 -12.898 1 97.25 167 LEU B CA 1
ATOM 4383 C C . LEU B 1 167 ? -18.484 -19.719 -12.914 1 97.25 167 LEU B C 1
ATOM 4385 O O . LEU B 1 167 ? -19.094 -19.828 -13.984 1 97.25 167 LEU B O 1
ATOM 4389 N N . PHE B 1 168 ? -19.094 -19.922 -11.789 1 95.19 168 PHE B N 1
ATOM 4390 C CA . PHE B 1 168 ? -20.453 -20.453 -11.648 1 95.19 168 PHE B CA 1
ATOM 4391 C C . PHE B 1 168 ? -21.484 -19.328 -11.617 1 95.19 168 PHE B C 1
ATOM 4393 O O . PHE B 1 168 ? -22.688 -19.578 -11.57 1 95.19 168 PHE B O 1
ATOM 4400 N N . GLU B 1 169 ? -20.969 -18.125 -11.586 1 93.5 169 GLU B N 1
ATOM 4401 C CA . GLU B 1 169 ? -21.844 -16.953 -11.594 1 93.5 169 GLU B CA 1
ATOM 4402 C C . GLU B 1 169 ? -21.781 -16.234 -12.93 1 93.5 169 GLU B C 1
ATOM 4404 O O . GLU B 1 169 ? -20.781 -16.328 -13.656 1 93.5 169 GLU B O 1
ATOM 4409 N N . ILE B 1 170 ? -22.906 -15.5 -13.328 1 89.62 170 ILE B N 1
ATOM 4410 C CA . ILE B 1 170 ? -22.984 -14.68 -14.531 1 89.62 170 ILE B CA 1
ATOM 4411 C C . ILE B 1 170 ? -23.531 -13.289 -14.172 1 89.62 170 ILE B C 1
ATOM 4413 O O . ILE B 1 170 ? -24.562 -13.172 -13.531 1 89.62 170 ILE B O 1
ATOM 4417 N N . PRO B 1 171 ? -22.812 -12.266 -14.562 1 92.88 171 PRO B N 1
ATOM 4418 C CA . PRO B 1 171 ? -21.547 -12.297 -15.305 1 92.88 171 PRO B CA 1
ATOM 4419 C C . PRO B 1 171 ? -20.344 -12.609 -14.414 1 92.88 171 PRO B C 1
ATOM 4421 O O . PRO B 1 171 ? -20.422 -12.469 -13.195 1 92.88 171 PRO B O 1
ATOM 4424 N N . SER B 1 172 ? -19.234 -13.031 -15.07 1 95.62 172 SER B N 1
ATOM 4425 C CA . SER B 1 172 ? -18.016 -13.391 -14.359 1 95.62 172 SER B CA 1
ATOM 4426 C C . SER B 1 172 ? -16.766 -13.039 -15.18 1 95.62 172 SER B C 1
ATOM 4428 O O . SER B 1 172 ? -16.781 -13.133 -16.406 1 95.62 172 SER B O 1
ATOM 4430 N N . ASP B 1 173 ? -15.758 -12.586 -14.469 1 97.44 173 ASP B N 1
ATOM 4431 C CA . ASP B 1 173 ? -14.477 -12.352 -15.125 1 97.44 173 ASP B CA 1
ATOM 4432 C C . ASP B 1 173 ? -13.672 -13.641 -15.242 1 97.44 173 ASP B C 1
ATOM 4434 O O . ASP B 1 173 ? -12.594 -13.656 -15.844 1 97.44 173 ASP B O 1
ATOM 4438 N N . ALA B 1 174 ? -14.133 -14.742 -14.805 1 97.94 174 ALA B N 1
ATOM 4439 C CA . ALA B 1 174 ? -13.398 -16 -14.672 1 97.94 174 ALA B CA 1
ATOM 4440 C C . ALA B 1 174 ? -13.047 -16.578 -16.047 1 97.94 174 ALA B C 1
ATOM 4442 O O . ALA B 1 174 ? -11.898 -16.953 -16.281 1 97.94 174 ALA B O 1
ATOM 4443 N N . LYS B 1 175 ? -14.016 -16.641 -16.906 1 96.19 175 LYS B N 1
ATOM 4444 C CA . LYS B 1 175 ? -13.82 -17.266 -18.219 1 96.19 175 LYS B CA 1
ATOM 4445 C C . LYS B 1 175 ? -12.75 -16.547 -19.031 1 96.19 175 LYS B C 1
ATOM 4447 O O . LYS B 1 175 ? -11.836 -17.188 -19.562 1 96.19 175 LYS B O 1
ATOM 4452 N N . ASN B 1 176 ? -12.836 -15.25 -19.094 1 95.31 176 ASN B N 1
ATOM 4453 C CA . ASN B 1 176 ? -11.875 -14.461 -19.859 1 95.31 176 ASN B CA 1
ATOM 4454 C C . ASN B 1 176 ? -10.469 -14.586 -19.281 1 95.31 176 ASN B C 1
ATOM 4456 O O . ASN B 1 176 ? -9.508 -14.773 -20.031 1 95.31 176 ASN B O 1
ATOM 4460 N N . ASN B 1 177 ? -10.359 -14.461 -17.984 1 98.12 177 ASN B N 1
ATOM 4461 C CA . ASN B 1 177 ? -9.062 -14.609 -17.344 1 98.12 177 ASN B CA 1
ATOM 4462 C C . ASN B 1 177 ? -8.445 -15.969 -17.625 1 98.12 177 ASN B C 1
ATOM 4464 O O . ASN B 1 177 ? -7.266 -16.062 -17.984 1 98.12 177 ASN B O 1
ATOM 4468 N N . PHE B 1 178 ? -9.266 -16.969 -17.531 1 97.75 178 PHE B N 1
ATOM 4469 C CA . PHE B 1 178 ? -8.789 -18.344 -17.703 1 97.75 178 PHE B CA 1
ATOM 4470 C C . PHE B 1 178 ? -8.398 -18.609 -19.141 1 97.75 178 PHE B C 1
ATOM 4472 O O . PHE B 1 178 ? -7.297 -19.078 -19.422 1 97.75 178 PHE B O 1
ATOM 4479 N N . LEU B 1 179 ? -9.234 -18.266 -20.047 1 95.31 179 LEU B N 1
ATOM 4480 C CA . LEU B 1 179 ? -9.016 -18.531 -21.469 1 95.31 179 LEU B CA 1
ATOM 4481 C C . LEU B 1 179 ? -7.734 -17.844 -21.938 1 95.31 179 LEU B C 1
ATOM 4483 O O . LEU B 1 179 ? -6.891 -18.484 -22.578 1 95.31 179 LEU B O 1
ATOM 4487 N N . HIS B 1 180 ? -7.559 -16.641 -21.625 1 95.25 180 HIS B N 1
ATOM 4488 C CA . HIS B 1 180 ? -6.387 -15.914 -22.109 1 95.25 180 HIS B CA 1
ATOM 4489 C C . HIS B 1 180 ? -5.117 -16.391 -21.406 1 95.25 180 HIS B C 1
ATOM 4491 O O . HIS B 1 180 ? -4.031 -16.375 -22 1 95.25 180 HIS B O 1
ATOM 4497 N N . SER B 1 181 ? -5.277 -16.844 -20.188 1 97.25 181 SER B N 1
ATOM 4498 C CA . SER B 1 181 ? -4.121 -17.438 -19.516 1 97.25 181 SER B CA 1
ATOM 4499 C C . SER B 1 181 ? -3.658 -18.703 -20.25 1 97.25 181 SER B C 1
ATOM 4501 O O . SER B 1 181 ? -2.455 -18.938 -20.359 1 97.25 181 SER B O 1
ATOM 4503 N N . LEU B 1 182 ? -4.613 -19.484 -20.75 1 96.25 182 LEU B N 1
ATOM 4504 C CA . LEU B 1 182 ? -4.27 -20.641 -21.562 1 96.25 182 LEU B CA 1
ATOM 4505 C C . LEU B 1 182 ? -3.543 -20.219 -22.844 1 96.25 182 LEU B C 1
ATOM 4507 O O . LEU B 1 182 ? -2.547 -20.844 -23.219 1 96.25 182 LEU B O 1
ATOM 4511 N N . VAL B 1 183 ? -3.994 -19.188 -23.406 1 93.94 183 VAL B N 1
ATOM 4512 C CA . VAL B 1 183 ? -3.395 -18.688 -24.625 1 93.94 183 VAL B CA 1
ATOM 4513 C C . VAL B 1 183 ? -1.951 -18.25 -24.359 1 93.94 183 VAL B C 1
ATOM 4515 O O . VAL B 1 183 ? -1.032 -18.688 -25.062 1 93.94 183 VAL B O 1
ATOM 4518 N N . PHE B 1 184 ? -1.738 -17.516 -23.344 1 95.25 184 PHE B N 1
ATOM 4519 C CA . PHE B 1 184 ? -0.397 -17.031 -23.047 1 95.25 184 PHE B CA 1
ATOM 4520 C C . PHE B 1 184 ? 0.512 -18.172 -22.609 1 95.25 184 PHE B C 1
ATOM 4522 O O . PHE B 1 184 ? 1.712 -18.156 -22.891 1 95.25 184 PHE B O 1
ATOM 4529 N N . ALA B 1 185 ? -0.08 -19.109 -21.938 1 96.5 185 ALA B N 1
ATOM 4530 C CA . ALA B 1 185 ? 0.703 -20.266 -21.5 1 96.5 185 ALA B CA 1
ATOM 4531 C C . ALA B 1 185 ? 1.186 -21.078 -22.703 1 96.5 185 ALA B C 1
ATOM 4533 O O . ALA B 1 185 ? 2.115 -21.875 -22.594 1 96.5 185 ALA B O 1
ATOM 4534 N N . SER B 1 186 ? 0.56 -20.906 -23.828 1 92.69 186 SER B N 1
ATOM 4535 C CA . SER B 1 186 ? 0.94 -21.625 -25.031 1 92.69 186 SER B CA 1
ATOM 4536 C C . SER B 1 186 ? 1.981 -20.844 -25.828 1 92.69 186 SER B C 1
ATOM 4538 O O . SER B 1 186 ? 2.498 -21.344 -26.844 1 92.69 186 SER B O 1
ATOM 4540 N N . CYS B 1 187 ? 2.307 -19.609 -25.391 1 85.69 187 CYS B N 1
ATOM 4541 C CA . CYS B 1 187 ? 3.271 -18.766 -26.078 1 85.69 187 CYS B CA 1
ATOM 4542 C C . CYS B 1 187 ? 4.684 -19 -25.562 1 85.69 187 CYS B C 1
ATOM 4544 O O . CYS B 1 187 ? 5.051 -18.5 -24.5 1 85.69 187 CYS B O 1
ATOM 4546 N N . SER B 1 188 ? 5.527 -19.547 -26.297 1 79.12 188 SER B N 1
ATOM 4547 C CA . SER B 1 188 ? 6.852 -19.969 -25.859 1 79.12 188 SER B CA 1
ATOM 4548 C C . SER B 1 188 ? 7.785 -18.781 -25.688 1 79.12 188 SER B C 1
ATOM 4550 O O . SER B 1 188 ? 8.844 -18.891 -25.078 1 79.12 188 SER B O 1
ATOM 4552 N N . ASP B 1 189 ? 7.418 -17.641 -26.078 1 85.06 189 ASP B N 1
ATOM 4553 C CA . ASP B 1 189 ? 8.328 -16.5 -26.047 1 85.06 189 ASP B CA 1
ATOM 4554 C C . ASP B 1 189 ? 8.117 -15.664 -24.781 1 85.06 189 ASP B C 1
ATOM 4556 O O . ASP B 1 189 ? 8.555 -14.508 -24.719 1 85.06 189 ASP B O 1
ATOM 4560 N N . ILE B 1 190 ? 7.5 -16.203 -23.781 1 91.44 190 ILE B N 1
ATOM 4561 C CA . ILE B 1 190 ? 7.336 -15.586 -22.469 1 91.44 190 ILE B CA 1
ATOM 4562 C C . ILE B 1 190 ? 7.883 -16.516 -21.391 1 91.44 190 ILE B C 1
ATOM 4564 O O . ILE B 1 190 ? 7.113 -17.141 -20.641 1 91.44 190 ILE B O 1
ATOM 4568 N N . PRO B 1 191 ? 9.164 -16.594 -21.281 1 94.69 191 PRO B N 1
ATOM 4569 C CA . PRO B 1 191 ? 9.781 -17.578 -20.391 1 94.69 191 PRO B CA 1
ATOM 4570 C C . PRO B 1 191 ? 9.859 -17.078 -18.953 1 94.69 191 PRO B C 1
ATOM 4572 O O . PRO B 1 191 ? 10.93 -17.109 -18.344 1 94.69 191 PRO B O 1
ATOM 4575 N N . GLU B 1 192 ? 8.789 -16.641 -18.375 1 96.88 192 GLU B N 1
ATOM 4576 C CA . GLU B 1 192 ? 8.797 -16.125 -17.016 1 96.88 192 GLU B CA 1
ATOM 4577 C C . GLU B 1 192 ? 7.461 -16.375 -16.328 1 96.88 192 GLU B C 1
ATOM 4579 O O . GLU B 1 192 ? 6.512 -16.859 -16.953 1 96.88 192 GLU B O 1
ATOM 4584 N N . VAL B 1 193 ? 7.406 -16.188 -15.055 1 98.81 193 VAL B N 1
ATOM 4585 C CA . VAL B 1 193 ? 6.191 -16.281 -14.25 1 98.81 193 VAL B CA 1
ATOM 4586 C C . VAL B 1 193 ? 5.398 -14.977 -14.367 1 98.81 193 VAL B C 1
ATOM 4588 O O . VAL B 1 193 ? 5.93 -13.891 -14.125 1 98.81 193 VAL B O 1
ATOM 4591 N N . CYS B 1 194 ? 4.141 -15.125 -14.781 1 98.88 194 CYS B N 1
ATOM 4592 C CA . CYS B 1 194 ? 3.32 -13.945 -15.031 1 98.88 194 CYS B CA 1
ATOM 4593 C C . CYS B 1 194 ? 1.981 -14.055 -14.312 1 98.88 194 CYS B C 1
ATOM 4595 O O . CYS B 1 194 ? 1.617 -15.125 -13.828 1 98.88 194 CYS B O 1
ATOM 4597 N N . ILE B 1 195 ? 1.366 -12.938 -14.18 1 98.94 195 ILE B N 1
ATOM 4598 C CA . ILE B 1 195 ? -0.04 -12.859 -13.797 1 98.94 195 ILE B CA 1
ATOM 4599 C C . ILE B 1 195 ? -0.859 -12.289 -14.953 1 98.94 195 ILE B C 1
ATOM 4601 O O . ILE B 1 195 ? -0.506 -11.242 -15.516 1 98.94 195 ILE B O 1
ATOM 4605 N N . PHE B 1 196 ? -1.824 -12.984 -15.352 1 98.69 196 PHE B N 1
ATOM 4606 C CA . PHE B 1 196 ? -2.805 -12.422 -16.266 1 98.69 196 PHE B CA 1
ATOM 4607 C C . PHE B 1 196 ? -4.109 -12.109 -15.547 1 98.69 196 PHE B C 1
ATOM 4609 O O . PHE B 1 196 ? -4.719 -13 -14.945 1 98.69 196 PHE B O 1
ATOM 4616 N N . TYR B 1 197 ? -4.516 -10.914 -15.68 1 98.5 197 TYR B N 1
ATOM 4617 C CA . TYR B 1 197 ? -5.723 -10.484 -14.992 1 98.5 197 TYR B CA 1
ATOM 4618 C C . TYR B 1 197 ? -6.348 -9.273 -15.688 1 98.5 197 TYR B C 1
ATOM 4620 O O . TYR B 1 197 ? -5.656 -8.305 -15.992 1 98.5 197 TYR B O 1
ATOM 4628 N N . ALA B 1 198 ? -7.625 -9.336 -15.953 1 98 198 ALA B N 1
ATOM 4629 C CA . ALA B 1 198 ? -8.398 -8.242 -16.531 1 98 198 ALA B CA 1
ATOM 4630 C C . ALA B 1 198 ? -7.742 -7.703 -17.797 1 98 198 ALA B C 1
ATOM 4632 O O . ALA B 1 198 ? -7.492 -6.5 -17.906 1 98 198 ALA B O 1
ATOM 4633 N N . ASN B 1 199 ? -7.328 -8.562 -18.625 1 97.5 199 ASN B N 1
ATOM 4634 C CA . ASN B 1 199 ? -6.906 -8.281 -20 1 97.5 199 ASN B CA 1
ATOM 4635 C C . ASN B 1 199 ? -5.453 -7.812 -20.047 1 97.5 199 ASN B C 1
ATOM 4637 O O . ASN B 1 199 ? -5.012 -7.258 -21.047 1 97.5 199 ASN B O 1
ATOM 4641 N N . ARG B 1 200 ? -4.73 -8.016 -18.984 1 98.19 200 ARG B N 1
ATOM 4642 C CA . ARG B 1 200 ? -3.33 -7.609 -18.969 1 98.19 200 ARG B CA 1
ATOM 4643 C C . ARG B 1 200 ? -2.434 -8.75 -18.484 1 98.19 200 ARG B C 1
ATOM 4645 O O . ARG B 1 200 ? -2.746 -9.414 -17.5 1 98.19 200 ARG B O 1
ATOM 4652 N N . LEU B 1 201 ? -1.405 -8.961 -19.203 1 98.44 201 LEU B N 1
ATOM 4653 C CA . LEU B 1 201 ? -0.334 -9.844 -18.766 1 98.44 201 LEU B CA 1
ATOM 4654 C C . LEU B 1 201 ? 0.787 -9.047 -18.109 1 98.44 201 LEU B C 1
ATOM 4656 O O . LEU B 1 201 ? 1.29 -8.078 -18.688 1 98.44 201 LEU B O 1
ATOM 4660 N N . MET B 1 202 ? 1.139 -9.461 -16.938 1 98.88 202 MET B N 1
ATOM 4661 C CA . MET B 1 202 ? 2.121 -8.719 -16.156 1 98.88 202 MET B CA 1
ATOM 4662 C C . MET B 1 202 ? 3.193 -9.648 -15.594 1 98.88 202 MET B C 1
ATOM 4664 O O . MET B 1 202 ? 2.918 -10.812 -15.297 1 98.88 202 MET B O 1
ATOM 4668 N N . ARG B 1 203 ? 4.453 -9.156 -15.492 1 98.81 203 ARG B N 1
ATOM 4669 C CA . ARG B 1 203 ? 5.492 -9.93 -14.812 1 98.81 203 ARG B CA 1
ATOM 4670 C C . ARG B 1 203 ? 5.105 -10.211 -13.367 1 98.81 203 ARG B C 1
ATOM 4672 O O . ARG B 1 203 ? 4.844 -9.289 -12.594 1 98.81 203 ARG B O 1
ATOM 4679 N N . GLY B 1 204 ? 5.152 -11.367 -12.984 1 98.94 204 GLY B N 1
ATOM 4680 C CA . GLY B 1 204 ? 4.578 -11.82 -11.727 1 98.94 204 GLY B CA 1
ATOM 4681 C C . GLY B 1 204 ? 5.168 -11.117 -10.516 1 98.94 204 GLY B C 1
ATOM 4682 O O . GLY B 1 204 ? 4.441 -10.734 -9.594 1 98.94 204 GLY B O 1
ATOM 4683 N N . ASN B 1 205 ? 6.5 -10.93 -10.492 1 98.94 205 ASN B N 1
ATOM 4684 C CA . ASN B 1 205 ? 7.164 -10.375 -9.32 1 98.94 205 ASN B CA 1
ATOM 4685 C C . ASN B 1 205 ? 7.152 -8.844 -9.336 1 98.94 205 ASN B C 1
ATOM 4687 O O . ASN B 1 205 ? 7.855 -8.203 -8.555 1 98.94 205 ASN B O 1
ATOM 4691 N N . ARG B 1 206 ? 6.336 -8.266 -10.258 1 98.88 206 ARG B N 1
ATOM 4692 C CA . ARG B 1 206 ? 6.152 -6.82 -10.328 1 98.88 206 ARG B CA 1
ATOM 4693 C C . ARG B 1 206 ? 4.719 -6.434 -9.984 1 98.88 206 ARG B C 1
ATOM 4695 O O . ARG B 1 206 ? 4.355 -5.254 -10.031 1 98.88 206 ARG B O 1
ATOM 4702 N N . VAL B 1 207 ? 3.908 -7.391 -9.57 1 98.88 207 VAL B N 1
ATOM 4703 C CA . VAL B 1 207 ? 2.471 -7.176 -9.461 1 98.88 207 VAL B CA 1
ATOM 4704 C C . VAL B 1 207 ? 2.078 -7.055 -7.992 1 98.88 207 VAL B C 1
ATOM 4706 O O . VAL B 1 207 ? 2.723 -7.645 -7.121 1 98.88 207 VAL B O 1
ATOM 4709 N N . LYS B 1 208 ? 1 -6.258 -7.719 1 98.5 208 LYS B N 1
ATOM 4710 C CA . LYS B 1 208 ? 0.275 -6.148 -6.457 1 98.5 208 LYS B CA 1
ATOM 4711 C C . LYS B 1 208 ? -1.228 -6.309 -6.668 1 98.5 208 LYS B C 1
ATOM 4713 O O . LYS B 1 208 ? -1.756 -5.93 -7.715 1 98.5 208 LYS B O 1
ATOM 4718 N N . LYS B 1 209 ? -1.873 -6.969 -5.672 1 98.56 209 LYS B N 1
ATOM 4719 C CA . LYS B 1 209 ? -3.314 -6.75 -5.625 1 98.56 209 LYS B CA 1
ATOM 4720 C C . LYS B 1 209 ? -3.639 -5.324 -5.184 1 98.56 209 LYS B C 1
ATOM 4722 O O . LYS B 1 209 ? -3.236 -4.898 -4.098 1 98.56 209 LYS B O 1
ATOM 4727 N N . VAL B 1 210 ? -4.449 -4.602 -6.023 1 98.31 210 VAL B N 1
ATOM 4728 C CA . VAL B 1 210 ? -4.535 -3.168 -5.77 1 98.31 210 VAL B CA 1
ATOM 4729 C C . VAL B 1 210 ? -5.973 -2.791 -5.414 1 98.31 210 VAL B C 1
ATOM 4731 O O . VAL B 1 210 ? -6.227 -1.686 -4.93 1 98.31 210 VAL B O 1
ATOM 4734 N N . HIS B 1 211 ? -6.859 -3.635 -5.688 1 98.12 211 HIS B N 1
ATOM 4735 C CA . HIS B 1 211 ? -8.242 -3.418 -5.281 1 98.12 211 HIS B CA 1
ATOM 4736 C C . HIS B 1 211 ? -8.812 -4.652 -4.594 1 98.12 211 HIS B C 1
ATOM 4738 O O . HIS B 1 211 ? -8.664 -5.77 -5.086 1 98.12 211 HIS B O 1
ATOM 4744 N N . SER B 1 212 ? -9.523 -4.434 -3.531 1 96.38 212 SER B N 1
ATOM 4745 C CA . SER B 1 212 ? -9.961 -5.562 -2.725 1 96.38 212 SER B CA 1
ATOM 4746 C C . SER B 1 212 ? -11.156 -6.262 -3.363 1 96.38 212 SER B C 1
ATOM 4748 O O . SER B 1 212 ? -11.391 -7.453 -3.127 1 96.38 212 SER B O 1
ATOM 4750 N N . SER B 1 213 ? -11.906 -5.508 -4.273 1 93.75 213 SER B N 1
ATOM 4751 C CA . SER B 1 213 ? -13.156 -6.125 -4.711 1 93.75 213 SER B CA 1
ATOM 4752 C C . SER B 1 213 ? -13.43 -5.836 -6.18 1 93.75 213 SER B C 1
ATOM 4754 O O . SER B 1 213 ? -14.328 -6.434 -6.781 1 93.75 213 SER B O 1
ATOM 4756 N N . ALA B 1 214 ? -12.648 -5.012 -6.84 1 95.62 214 ALA B N 1
ATOM 4757 C CA . ALA B 1 214 ? -12.891 -4.652 -8.234 1 95.62 214 ALA B CA 1
ATOM 4758 C C . ALA B 1 214 ? -12.391 -5.746 -9.18 1 95.62 214 ALA B C 1
ATOM 4760 O O . ALA B 1 214 ? -11.523 -6.539 -8.812 1 95.62 214 ALA B O 1
ATOM 4761 N N . ILE B 1 215 ? -12.93 -5.758 -10.383 1 96.31 215 ILE B N 1
ATOM 4762 C CA . ILE B 1 215 ? -12.531 -6.727 -11.391 1 96.31 215 ILE B CA 1
ATOM 4763 C C . ILE B 1 215 ? -11.062 -6.512 -11.758 1 96.31 215 ILE B C 1
ATOM 4765 O O . ILE B 1 215 ? -10.297 -7.469 -11.875 1 96.31 215 ILE B O 1
ATOM 4769 N N . LYS B 1 216 ? -10.727 -5.238 -11.969 1 97.06 216 LYS B N 1
ATOM 4770 C CA . LYS B 1 216 ? -9.328 -4.918 -12.195 1 97.06 216 LYS B CA 1
ATOM 4771 C C . LYS B 1 216 ? -8.547 -4.879 -10.883 1 97.06 216 LYS B C 1
ATOM 4773 O O . LYS B 1 216 ? -8.125 -3.811 -10.438 1 97.06 216 LYS B O 1
ATOM 4778 N N . ALA B 1 217 ? -8.289 -6.043 -10.352 1 97.75 217 ALA B N 1
ATOM 4779 C CA . ALA B 1 217 ? -7.828 -6.176 -8.977 1 97.75 217 ALA B CA 1
ATOM 4780 C C . ALA B 1 217 ? -6.305 -6.176 -8.906 1 97.75 217 ALA B C 1
ATOM 4782 O O . ALA B 1 217 ? -5.727 -5.973 -7.832 1 97.75 217 ALA B O 1
ATOM 4783 N N . MET B 1 218 ? -5.605 -6.43 -10 1 98.56 218 MET B N 1
ATOM 4784 C CA . MET B 1 218 ? -4.152 -6.559 -10.023 1 98.56 218 MET B CA 1
ATOM 4785 C C . MET B 1 218 ? -3.518 -5.434 -10.828 1 98.56 218 MET B C 1
ATOM 4787 O O . MET B 1 218 ? -4.09 -4.973 -11.82 1 98.56 218 MET B O 1
ATOM 4791 N N . ASP B 1 219 ? -2.354 -5 -10.383 1 98.62 219 ASP B N 1
ATOM 4792 C CA . ASP B 1 219 ? -1.625 -3.969 -11.117 1 98.62 219 ASP B CA 1
ATOM 4793 C C . ASP B 1 219 ? -0.117 -4.164 -10.984 1 98.62 219 ASP B C 1
ATOM 4795 O O . ASP B 1 219 ? 0.348 -4.855 -10.07 1 98.62 219 ASP B O 1
ATOM 4799 N N . SER B 1 220 ? 0.617 -3.719 -11.969 1 98.62 220 SER B N 1
ATOM 4800 C CA . SER B 1 220 ? 2.072 -3.627 -11.969 1 98.62 220 SER B CA 1
ATOM 4801 C C . SER B 1 220 ? 2.535 -2.176 -11.914 1 98.62 220 SER B C 1
ATOM 4803 O O . SER B 1 220 ? 2.863 -1.583 -12.945 1 98.62 220 SER B O 1
ATOM 4805 N N . PRO B 1 221 ? 2.678 -1.618 -10.727 1 97.88 221 PRO B N 1
ATOM 4806 C CA . PRO B 1 221 ? 2.814 -0.166 -10.602 1 97.88 221 PRO B CA 1
ATOM 4807 C C . PRO B 1 221 ? 4.156 0.347 -11.117 1 97.88 221 PRO B C 1
ATOM 4809 O O . PRO B 1 221 ? 4.25 1.487 -11.578 1 97.88 221 PRO B O 1
ATOM 4812 N N . ASN B 1 222 ? 5.23 -0.415 -11.047 1 98.19 222 ASN B N 1
ATOM 4813 C CA . ASN B 1 222 ? 6.57 0.099 -11.32 1 98.19 222 ASN B CA 1
ATOM 4814 C C . ASN B 1 222 ? 7.172 -0.547 -12.57 1 98.19 222 ASN B C 1
ATOM 4816 O O . ASN B 1 222 ? 8.375 -0.43 -12.812 1 98.19 222 ASN B O 1
ATOM 4820 N N . TYR B 1 223 ? 6.344 -1.307 -13.297 1 98.5 223 TYR B N 1
ATOM 4821 C CA . TYR B 1 223 ? 6.84 -1.952 -14.508 1 98.5 223 TYR B CA 1
ATOM 4822 C C . TYR B 1 223 ? 5.738 -2.076 -15.555 1 98.5 223 TYR B C 1
ATOM 4824 O O . TYR B 1 223 ? 4.574 -2.287 -15.219 1 98.5 223 TYR B O 1
ATOM 4832 N N . HIS B 1 224 ? 6.059 -2.039 -16.797 1 98 224 HIS B N 1
ATOM 4833 C CA . HIS B 1 224 ? 5.117 -2.08 -17.906 1 98 224 HIS B CA 1
ATOM 4834 C C . HIS B 1 224 ? 4.477 -3.457 -18.047 1 98 224 HIS B C 1
ATOM 4836 O O . HIS B 1 224 ? 5.105 -4.473 -17.734 1 98 224 HIS B O 1
ATOM 4842 N N . ILE B 1 225 ? 3.281 -3.52 -18.531 1 98.12 225 ILE B N 1
ATOM 4843 C CA . ILE B 1 225 ? 2.623 -4.793 -18.797 1 98.12 225 ILE B CA 1
ATOM 4844 C C . ILE B 1 225 ? 3.354 -5.516 -19.922 1 98.12 225 ILE B C 1
ATOM 4846 O O . ILE B 1 225 ? 4.039 -4.887 -20.734 1 98.12 225 ILE B O 1
ATOM 4850 N N . LEU B 1 226 ? 3.191 -6.828 -19.984 1 98 226 LEU B N 1
ATOM 4851 C CA . LEU B 1 226 ? 3.863 -7.637 -21 1 98 226 LEU B CA 1
ATOM 4852 C C . LEU B 1 226 ? 2.961 -7.859 -22.203 1 98 226 LEU B C 1
ATOM 4854 O O . LEU B 1 226 ? 3.445 -8.102 -23.312 1 98 226 LEU B O 1
ATOM 4858 N N . ALA B 1 227 ? 1.701 -7.84 -22 1 96.88 227 ALA B N 1
ATOM 4859 C CA . ALA B 1 227 ? 0.736 -8.008 -23.078 1 96.88 227 ALA B CA 1
ATOM 4860 C C . ALA B 1 227 ? -0.636 -7.469 -22.688 1 96.88 227 ALA B C 1
ATOM 4862 O O . ALA B 1 227 ? -0.9 -7.242 -21.5 1 96.88 227 ALA B O 1
ATOM 4863 N N . GLU B 1 228 ? -1.441 -7.176 -23.578 1 95.81 228 GLU B N 1
ATOM 4864 C CA . GLU B 1 228 ? -2.822 -6.762 -23.359 1 95.81 228 GLU B CA 1
ATOM 4865 C C . GLU B 1 228 ? -3.766 -7.422 -24.359 1 95.81 228 GLU B C 1
ATOM 4867 O O . GLU B 1 228 ? -3.373 -7.703 -25.5 1 95.81 228 GLU B O 1
ATOM 4872 N N . THR B 1 229 ? -4.926 -7.695 -23.844 1 92.31 229 THR B N 1
ATOM 4873 C CA . THR B 1 229 ? -5.969 -8.281 -24.688 1 92.31 229 THR B CA 1
ATOM 4874 C C . THR B 1 229 ? -7.188 -7.363 -24.734 1 92.31 229 THR B C 1
ATOM 4876 O O . THR B 1 229 ? -7.328 -6.453 -23.922 1 92.31 229 THR B O 1
ATOM 4879 N N . GLY B 1 230 ? -8.039 -7.398 -25.656 1 84.25 230 GLY B N 1
ATOM 4880 C CA . GLY B 1 230 ? -9.227 -6.605 -25.922 1 84.25 230 GLY B CA 1
ATOM 4881 C C . GLY B 1 230 ? -9.594 -6.566 -27.406 1 84.25 230 GLY B C 1
ATOM 4882 O O . GLY B 1 230 ? -9.742 -7.613 -28.031 1 84.25 230 GLY B O 1
ATOM 4883 N N . LEU B 1 231 ? -9.531 -5.297 -27.828 1 80.5 231 LEU B N 1
ATOM 4884 C CA . LEU B 1 231 ? -9.789 -5.191 -29.25 1 80.5 231 LEU B CA 1
ATOM 4885 C C . LEU B 1 231 ? -8.633 -5.777 -30.062 1 80.5 231 LEU B C 1
ATOM 4887 O O . LEU B 1 231 ? -8.844 -6.359 -31.125 1 80.5 231 LEU B O 1
ATOM 4891 N N . THR B 1 232 ? -7.5 -5.648 -29.391 1 80.44 232 THR B N 1
ATOM 4892 C CA . THR B 1 232 ? -6.293 -6.191 -30 1 80.44 232 THR B CA 1
ATOM 4893 C C . THR B 1 232 ? -5.52 -7.051 -29.016 1 80.44 232 THR B C 1
ATOM 4895 O O . THR B 1 232 ? -5.656 -6.887 -27.797 1 80.44 232 THR B O 1
ATOM 4898 N N . PHE B 1 233 ? -4.938 -8.078 -29.562 1 85.62 233 PHE B N 1
ATOM 4899 C CA . PHE B 1 233 ? -3.963 -8.891 -28.844 1 85.62 233 PHE B CA 1
ATOM 4900 C C . PHE B 1 233 ? -2.545 -8.406 -29.109 1 85.62 233 PHE B C 1
ATOM 4902 O O . PHE B 1 233 ? -2.045 -8.523 -30.234 1 85.62 233 PHE B O 1
ATOM 4909 N N . LYS B 1 234 ? -1.931 -7.738 -28.094 1 91.25 234 LYS B N 1
ATOM 4910 C CA . LYS B 1 234 ? -0.615 -7.141 -28.297 1 91.25 234 LYS B CA 1
ATOM 4911 C C . LYS B 1 234 ? 0.372 -7.613 -27.234 1 91.25 234 LYS B C 1
ATOM 4913 O O . LYS B 1 234 ? 0.081 -7.555 -26.031 1 91.25 234 LYS B O 1
ATOM 4918 N N . ILE B 1 235 ? 1.527 -8.148 -27.641 1 92.31 235 ILE B N 1
ATOM 4919 C CA . ILE B 1 235 ? 2.617 -8.547 -26.766 1 92.31 235 ILE B CA 1
ATOM 4920 C C . ILE B 1 235 ? 3.752 -7.527 -26.859 1 92.31 235 ILE B C 1
ATOM 4922 O O . ILE B 1 235 ? 4.211 -7.203 -27.953 1 92.31 235 ILE B O 1
ATOM 4926 N N . TYR B 1 236 ? 4.168 -7.02 -25.719 1 94.56 236 TYR B N 1
ATOM 4927 C CA . TYR B 1 236 ? 5.297 -6.102 -25.656 1 94.56 236 TYR B CA 1
ATOM 4928 C C . TYR B 1 236 ? 6.59 -6.852 -25.359 1 94.56 236 TYR B C 1
ATOM 4930 O O . TYR B 1 236 ? 7.105 -6.781 -24.234 1 94.56 236 TYR B O 1
ATOM 4938 N N . ARG B 1 237 ? 7.176 -7.379 -26.359 1 91.88 237 ARG B N 1
ATOM 4939 C CA . ARG B 1 237 ? 8.281 -8.32 -26.25 1 91.88 237 ARG B CA 1
ATOM 4940 C C . ARG B 1 237 ? 9.508 -7.66 -25.625 1 91.88 237 ARG B C 1
ATOM 4942 O O . ARG B 1 237 ? 10.273 -8.305 -24.906 1 91.88 237 ARG B O 1
ATOM 4949 N N . ASN B 1 238 ? 9.664 -6.367 -25.797 1 94 238 ASN B N 1
ATOM 4950 C CA . ASN B 1 238 ? 10.82 -5.648 -25.281 1 94 238 ASN B CA 1
ATOM 4951 C C . ASN B 1 238 ? 10.812 -5.609 -23.75 1 94 238 ASN B C 1
ATOM 4953 O O . ASN B 1 238 ? 11.836 -5.328 -23.125 1 94 238 ASN B O 1
ATOM 4957 N N . PHE B 1 239 ? 9.68 -5.934 -23.156 1 95.88 239 PHE B N 1
ATOM 4958 C CA . PHE B 1 239 ? 9.578 -5.871 -21.703 1 95.88 239 PHE B CA 1
ATOM 4959 C C . PHE B 1 239 ? 9.664 -7.266 -21.094 1 95.88 239 PHE B C 1
ATOM 4961 O O . PHE B 1 239 ? 9.766 -7.414 -19.875 1 95.88 239 PHE B O 1
ATOM 4968 N N . ALA B 1 240 ? 9.648 -8.312 -21.938 1 94.69 240 ALA B N 1
ATOM 4969 C CA . ALA B 1 240 ? 9.766 -9.688 -21.453 1 94.69 240 ALA B CA 1
ATOM 4970 C C . ALA B 1 240 ? 11.211 -10.031 -21.125 1 94.69 240 ALA B C 1
ATOM 4972 O O . ALA B 1 240 ? 12.141 -9.414 -21.656 1 94.69 240 ALA B O 1
ATOM 4973 N N . LEU B 1 241 ? 11.391 -10.969 -20.172 1 93.62 241 LEU B N 1
ATOM 4974 C CA . LEU B 1 241 ? 12.742 -11.461 -19.891 1 93.62 241 LEU B CA 1
ATOM 4975 C C . LEU B 1 241 ? 13.328 -12.141 -21.125 1 93.62 241 LEU B C 1
ATOM 4977 O O . LEU B 1 241 ? 12.625 -12.836 -21.859 1 93.62 241 LEU B O 1
ATOM 4981 N N . PRO B 1 242 ? 14.594 -11.922 -21.281 1 88.38 242 PRO B N 1
ATOM 4982 C CA . PRO B 1 242 ? 15.234 -12.648 -22.375 1 88.38 242 PRO B CA 1
ATOM 4983 C C . PRO B 1 242 ? 15.352 -14.148 -22.109 1 88.38 242 PRO B C 1
ATOM 4985 O O . PRO B 1 242 ? 15.438 -14.57 -20.953 1 88.38 242 PRO B O 1
ATOM 4988 N N . ARG B 1 243 ? 15.219 -14.859 -23.188 1 85.38 243 ARG B N 1
ATOM 4989 C CA . ARG B 1 243 ? 15.414 -16.297 -23.062 1 85.38 243 ARG B CA 1
ATOM 4990 C C . ARG B 1 243 ? 16.844 -16.625 -22.625 1 85.38 243 ARG B C 1
ATOM 4992 O O . ARG B 1 243 ? 17.797 -15.977 -23.062 1 85.38 243 ARG B O 1
ATOM 4999 N N . SER B 1 244 ? 16.781 -17.328 -21.516 1 73.25 244 SER B N 1
ATOM 5000 C CA . SER B 1 244 ? 18.094 -17.75 -21.062 1 7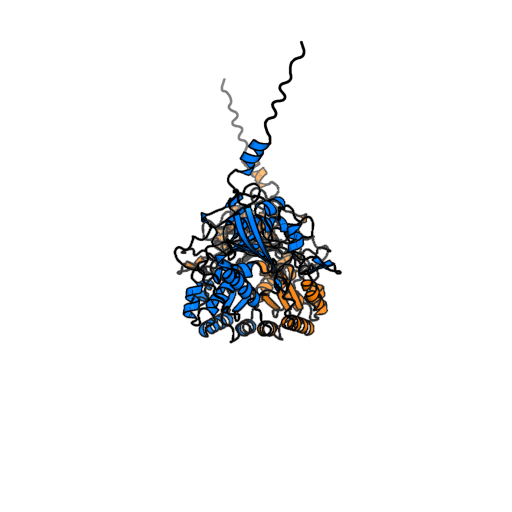3.25 244 SER B CA 1
ATOM 5001 C C . SER B 1 244 ? 18.766 -18.656 -22.094 1 73.25 244 SER B C 1
ATOM 5003 O O . SER B 1 244 ? 18.078 -19.359 -22.844 1 73.25 244 SER B O 1
ATOM 5005 N N . GLU B 1 245 ? 19.953 -18.219 -22.5 1 65.62 245 GLU B N 1
ATOM 5006 C CA . GLU B 1 245 ? 20.641 -19.109 -23.438 1 65.62 245 GLU B CA 1
ATOM 5007 C C . GLU B 1 245 ? 20.516 -20.562 -22.984 1 65.62 245 GLU B C 1
ATOM 5009 O O . GLU B 1 245 ? 19.766 -20.875 -22.062 1 65.62 245 GLU B O 1
ATOM 5014 N N . ARG B 1 246 ? 21.641 -21.156 -22.344 1 65.81 246 ARG B N 1
ATOM 5015 C CA . ARG B 1 246 ? 21.906 -22.578 -22.156 1 65.81 246 ARG B CA 1
ATOM 5016 C C . ARG B 1 246 ? 21.594 -23 -20.734 1 65.81 246 ARG B C 1
ATOM 5018 O O . ARG B 1 246 ? 21.625 -22.188 -19.812 1 65.81 246 ARG B O 1
ATOM 5025 N N . GLY B 1 247 ? 20.516 -24.047 -20.422 1 80.44 247 GLY B N 1
ATOM 5026 C CA . GLY B 1 247 ? 20.422 -24.75 -19.156 1 80.44 247 GLY B CA 1
ATOM 5027 C C . GLY B 1 247 ? 19.047 -25.375 -18.922 1 80.44 247 GLY B C 1
ATOM 5028 O O . GLY B 1 247 ? 18.078 -25 -19.578 1 80.44 247 GLY B O 1
ATOM 5029 N N . MET B 1 248 ? 19.062 -26.297 -18 1 91.69 248 MET B N 1
ATOM 5030 C CA . MET B 1 248 ? 17.859 -27.016 -17.594 1 91.69 248 MET B CA 1
ATOM 5031 C C . MET B 1 248 ? 17.188 -26.312 -16.422 1 91.69 248 MET B C 1
ATOM 5033 O O . MET B 1 248 ? 17.859 -25.703 -15.586 1 91.69 248 MET B O 1
ATOM 5037 N N . LEU B 1 249 ? 15.891 -26.391 -16.453 1 95.94 249 LEU B N 1
ATOM 5038 C CA . LEU B 1 249 ? 15.156 -25.859 -15.32 1 95.94 249 LEU B CA 1
ATOM 5039 C C . LEU B 1 249 ? 15.688 -26.406 -14 1 95.94 249 LEU B C 1
ATOM 5041 O O . LEU B 1 249 ? 15.891 -27.625 -13.875 1 95.94 249 LEU B O 1
ATOM 5045 N N . SER B 1 250 ? 16.031 -25.578 -13.133 1 96.19 250 SER B N 1
ATOM 5046 C CA . SER B 1 250 ? 16.344 -25.922 -11.75 1 96.19 250 SER B CA 1
ATOM 5047 C C . SER B 1 250 ? 15.352 -25.297 -10.781 1 96.19 250 SER B C 1
ATOM 5049 O O . SER B 1 250 ? 15.047 -24.109 -10.883 1 96.19 250 SER B O 1
ATOM 5051 N N . VAL B 1 251 ? 14.852 -26.094 -9.875 1 98.06 251 VAL B N 1
ATOM 5052 C CA . VAL B 1 251 ? 13.82 -25.625 -8.953 1 98.06 251 VAL B CA 1
ATOM 5053 C C . VAL B 1 251 ? 14.375 -25.594 -7.531 1 98.06 251 VAL B C 1
ATOM 5055 O O . VAL B 1 251 ? 14.82 -26.625 -7.008 1 98.06 251 VAL B O 1
ATOM 5058 N N . PHE B 1 252 ? 14.406 -24.453 -6.934 1 98.12 252 PHE B N 1
ATOM 5059 C CA . PHE B 1 252 ? 14.852 -24.266 -5.555 1 98.12 252 PHE B CA 1
ATOM 5060 C C . PHE B 1 252 ? 13.672 -24.375 -4.59 1 98.12 252 PHE B C 1
ATOM 5062 O O . PHE B 1 252 ? 12.719 -23.609 -4.676 1 98.12 252 PHE B O 1
ATOM 5069 N N . THR B 1 253 ? 13.727 -25.312 -3.615 1 98.25 253 THR B N 1
ATOM 5070 C CA . THR B 1 253 ? 12.562 -25.547 -2.773 1 98.25 253 THR B CA 1
ATOM 5071 C C . THR B 1 253 ? 12.891 -25.297 -1.307 1 98.25 253 THR B C 1
ATOM 5073 O O . THR B 1 253 ? 12.031 -25.422 -0.438 1 98.25 253 THR B O 1
ATOM 5076 N N . ASN B 1 254 ? 14.141 -24.938 -0.986 1 98.12 254 ASN B N 1
ATOM 5077 C CA . ASN B 1 254 ? 14.508 -24.625 0.392 1 98.12 254 ASN B CA 1
ATOM 5078 C C . ASN B 1 254 ? 14.188 -23.188 0.752 1 98.12 254 ASN B C 1
ATOM 5080 O O . ASN B 1 254 ? 15.086 -22.359 0.925 1 98.12 254 ASN B O 1
ATOM 5084 N N . LEU B 1 255 ? 12.969 -22.906 1.027 1 98.44 255 LEU B N 1
ATOM 5085 C CA . LEU B 1 255 ? 12.516 -21.562 1.39 1 98.44 255 LEU B CA 1
ATOM 5086 C C . LEU B 1 255 ? 12.703 -21.312 2.881 1 98.44 255 LEU B C 1
ATOM 5088 O O . LEU B 1 255 ? 12.336 -22.156 3.707 1 98.44 255 LEU B O 1
ATOM 5092 N N . CYS B 1 256 ? 13.281 -20.219 3.23 1 98.31 256 CYS B N 1
ATOM 5093 C CA . CYS B 1 256 ? 13.398 -19.828 4.629 1 98.31 256 CYS B CA 1
ATOM 5094 C C . CYS B 1 256 ? 12.109 -19.188 5.125 1 98.31 256 CYS B C 1
ATOM 5096 O O . CYS B 1 256 ? 11.664 -18.188 4.562 1 98.31 256 CYS B O 1
ATOM 5098 N N . THR B 1 257 ? 11.523 -19.688 6.145 1 97.19 257 THR B N 1
ATOM 5099 C CA . THR B 1 257 ? 10.266 -19.156 6.652 1 97.19 257 THR B CA 1
ATOM 5100 C C . THR B 1 257 ? 10.516 -18.188 7.816 1 97.19 257 THR B C 1
ATOM 5102 O O . THR B 1 257 ? 9.586 -17.578 8.336 1 97.19 257 THR B O 1
ATOM 5105 N N . ARG B 1 258 ? 11.734 -18.031 8.227 1 96.88 258 ARG B N 1
ATOM 5106 C CA . ARG B 1 258 ? 12.102 -17.125 9.305 1 96.88 258 ARG B CA 1
ATOM 5107 C C . ARG B 1 258 ? 12.375 -15.719 8.766 1 96.88 258 ARG B C 1
ATOM 5109 O O . ARG B 1 258 ? 13.43 -15.141 9.039 1 96.88 258 ARG B O 1
ATOM 5116 N N . VAL B 1 259 ? 11.469 -15.266 7.988 1 97.5 259 VAL B N 1
ATOM 5117 C CA . VAL B 1 259 ? 11.477 -13.93 7.398 1 97.5 259 VAL B CA 1
ATOM 5118 C C . VAL B 1 259 ? 10.188 -13.203 7.754 1 97.5 259 VAL B C 1
ATOM 5120 O O . VAL B 1 259 ? 9.141 -13.828 7.953 1 97.5 259 VAL B O 1
ATOM 5123 N N . GLY B 1 260 ? 10.266 -11.867 7.965 1 96.94 260 GLY B N 1
ATOM 5124 C CA . GLY B 1 260 ? 9.07 -11.117 8.336 1 96.94 260 GLY B CA 1
ATOM 5125 C C . GLY B 1 260 ? 8.945 -9.797 7.598 1 96.94 260 GLY B C 1
ATOM 5126 O O . GLY B 1 260 ? 9.836 -9.422 6.832 1 96.94 260 GLY B O 1
ATOM 5127 N N . ILE B 1 261 ? 7.793 -9.18 7.719 1 98.38 261 ILE B N 1
ATOM 5128 C CA . ILE B 1 261 ? 7.504 -7.848 7.203 1 98.38 261 ILE B CA 1
ATOM 5129 C C . ILE B 1 261 ? 7.117 -6.922 8.359 1 98.38 261 ILE B C 1
ATOM 5131 O O . ILE B 1 261 ? 6.246 -7.254 9.164 1 98.38 261 ILE B O 1
ATOM 5135 N N . LEU B 1 262 ? 7.742 -5.824 8.445 1 97.81 262 LEU B N 1
ATOM 5136 C CA . LEU B 1 262 ? 7.418 -4.832 9.461 1 97.81 262 LEU B CA 1
ATOM 5137 C C . LEU B 1 262 ? 7.078 -3.49 8.82 1 97.81 262 LEU B C 1
ATOM 5139 O O . LEU B 1 262 ? 7.875 -2.943 8.062 1 97.81 262 LEU B O 1
ATOM 5143 N N . HIS B 1 263 ? 5.926 -2.977 9.133 1 98.25 263 HIS B N 1
ATOM 5144 C CA . HIS B 1 263 ? 5.457 -1.678 8.664 1 98.25 263 HIS B CA 1
ATOM 5145 C C . HIS B 1 263 ? 5.859 -0.567 9.633 1 98.25 263 HIS B C 1
ATOM 5147 O O . HIS B 1 263 ? 5.41 -0.542 10.781 1 98.25 263 HIS B O 1
ATOM 5153 N N . MET B 1 264 ? 6.645 0.369 9.164 1 97.19 264 MET B N 1
ATOM 5154 C CA . MET B 1 264 ? 7.031 1.508 10 1 97.19 264 MET B CA 1
ATOM 5155 C C . MET B 1 264 ? 5.836 2.416 10.266 1 97.19 264 MET B C 1
ATOM 5157 O O . MET B 1 264 ? 5.008 2.635 9.375 1 97.19 264 MET B O 1
ATOM 5161 N N . PHE B 1 265 ? 5.75 2.959 11.453 1 97.88 265 PHE B N 1
ATOM 5162 C CA . PHE B 1 265 ? 4.719 3.92 11.828 1 97.88 265 PHE B CA 1
ATOM 5163 C C . PHE B 1 265 ? 5.23 4.883 12.891 1 97.88 265 PHE B C 1
ATOM 5165 O O . PHE B 1 265 ? 6.215 4.594 13.578 1 97.88 265 PHE B O 1
ATOM 5172 N N . PRO B 1 266 ? 4.66 5.996 13.062 1 97.56 266 PRO B N 1
ATOM 5173 C CA . PRO B 1 266 ? 5.262 7.117 13.789 1 97.56 266 PRO B CA 1
ATOM 5174 C C . PRO B 1 266 ? 5.539 6.789 15.25 1 97.56 266 PRO B C 1
ATOM 5176 O O . PRO B 1 266 ? 6.496 7.309 15.836 1 97.56 266 PRO B O 1
ATOM 5179 N N . THR B 1 267 ? 4.773 5.941 15.898 1 95.38 267 THR B N 1
ATOM 5180 C CA . THR B 1 267 ? 4.949 5.734 17.328 1 95.38 267 THR B CA 1
ATOM 5181 C C . THR B 1 267 ? 5.613 4.387 17.609 1 95.38 267 THR B C 1
ATOM 5183 O O . THR B 1 267 ? 5.531 3.863 18.719 1 95.38 267 THR B O 1
ATOM 5186 N N . LEU B 1 268 ? 6.211 3.758 16.562 1 95.81 268 LEU B N 1
ATOM 5187 C CA . LEU B 1 268 ? 6.934 2.506 16.75 1 95.81 268 LEU B CA 1
ATOM 5188 C C . LEU B 1 268 ? 7.949 2.637 17.891 1 95.81 268 LEU B C 1
ATOM 5190 O O . LEU B 1 268 ? 8.758 3.564 17.891 1 95.81 268 LEU B O 1
ATOM 5194 N N . THR B 1 269 ? 7.887 1.719 18.828 1 94.06 269 THR B N 1
ATOM 5195 C CA . THR B 1 269 ? 8.766 1.793 19.984 1 94.06 269 THR B CA 1
ATOM 5196 C C . THR B 1 269 ? 9.969 0.872 19.812 1 94.06 269 THR B C 1
ATOM 5198 O O . THR B 1 269 ? 9.93 -0.062 19.016 1 94.06 269 THR B O 1
ATOM 5201 N N . ARG B 1 270 ? 10.938 1.163 20.578 1 94.69 270 ARG B N 1
ATOM 5202 C CA . ARG B 1 270 ? 12.117 0.301 20.625 1 94.69 270 ARG B CA 1
ATOM 5203 C C . ARG B 1 270 ? 11.734 -1.126 21 1 94.69 270 ARG B C 1
ATOM 5205 O O . ARG B 1 270 ? 12.219 -2.084 20.406 1 94.69 270 ARG B O 1
ATOM 5212 N N . THR B 1 271 ? 10.867 -1.252 21.969 1 92.44 271 THR B N 1
ATOM 5213 C CA . THR B 1 271 ? 10.453 -2.559 22.469 1 92.44 271 THR B CA 1
ATOM 5214 C C . THR B 1 271 ? 9.742 -3.352 21.375 1 92.44 271 THR B C 1
ATOM 5216 O O . THR B 1 271 ? 10.008 -4.543 21.188 1 92.44 271 THR B O 1
ATOM 5219 N N . GLN B 1 272 ? 8.898 -2.719 20.625 1 91.31 272 GLN B N 1
ATOM 5220 C CA . GLN B 1 272 ? 8.18 -3.377 19.547 1 91.31 272 GLN B CA 1
ATOM 5221 C C . GLN B 1 272 ? 9.148 -3.855 18.453 1 91.31 272 GLN B C 1
ATOM 5223 O O . GLN B 1 272 ? 9.031 -4.98 17.969 1 91.31 272 GLN B O 1
ATOM 5228 N N . LEU B 1 273 ? 10.055 -2.984 18.094 1 94.62 273 LEU B N 1
ATOM 5229 C CA . LEU B 1 273 ? 11.023 -3.326 17.062 1 94.62 273 LEU B CA 1
ATOM 5230 C C . LEU B 1 273 ? 11.914 -4.48 17.5 1 94.62 273 LEU B C 1
ATOM 5232 O O . LEU B 1 273 ? 12.125 -5.434 16.75 1 94.62 273 LEU B O 1
ATOM 5236 N N . LEU B 1 274 ? 12.375 -4.402 18.75 1 93.12 274 LEU B N 1
ATOM 5237 C CA . LEU B 1 274 ? 13.242 -5.438 19.297 1 93.12 274 LEU B CA 1
ATOM 5238 C C . LEU B 1 274 ? 12.516 -6.777 19.344 1 93.12 274 LEU B C 1
ATOM 5240 O O . LEU B 1 274 ? 13.102 -7.816 19.031 1 93.12 274 LEU B O 1
ATOM 5244 N N . SER B 1 275 ? 11.297 -6.73 19.719 1 90.44 275 SER B N 1
ATOM 5245 C CA . SER B 1 275 ? 10.516 -7.961 19.844 1 90.44 275 SER B CA 1
ATOM 5246 C C . SER B 1 275 ? 10.273 -8.586 18.469 1 90.44 275 SER B C 1
ATOM 5248 O O . SER B 1 275 ? 10.281 -9.812 18.328 1 90.44 275 SER B O 1
ATOM 5250 N N . PHE B 1 276 ? 10.023 -7.781 17.531 1 92 276 PHE B N 1
ATOM 5251 C CA . PHE B 1 276 ? 9.758 -8.289 16.188 1 92 276 PHE B CA 1
ATOM 5252 C C . PHE B 1 276 ? 11.016 -8.906 15.586 1 92 276 PHE B C 1
ATOM 5254 O O . PHE B 1 276 ? 10.945 -9.922 14.891 1 92 276 PHE B O 1
ATOM 5261 N N . LEU B 1 277 ? 12.117 -8.219 15.867 1 93.06 277 LEU B N 1
ATOM 5262 C CA . LEU B 1 277 ? 13.391 -8.719 15.367 1 93.06 277 LEU B CA 1
ATOM 5263 C C . LEU B 1 277 ? 13.953 -9.797 16.297 1 93.06 277 LEU B C 1
ATOM 5265 O O . LEU B 1 277 ? 15.117 -9.75 16.672 1 93.06 277 LEU B O 1
ATOM 5269 N N . GLU B 1 278 ? 13.195 -10.742 16.578 1 85.94 278 GLU B N 1
ATOM 5270 C CA . GLU B 1 278 ? 13.531 -11.82 17.516 1 85.94 278 GLU B CA 1
ATOM 5271 C C . GLU B 1 278 ? 14.727 -12.625 17.016 1 85.94 278 GLU B C 1
ATOM 5273 O O . GLU B 1 278 ? 15.016 -12.633 15.812 1 85.94 278 GLU B O 1
ATOM 5278 N N . PRO B 1 279 ? 15.312 -13.477 17.828 1 83.81 279 PRO B N 1
ATOM 5279 C CA . PRO B 1 279 ? 16.594 -14.125 17.516 1 83.81 279 PRO B CA 1
ATOM 5280 C C . PRO B 1 279 ? 16.469 -15.156 16.391 1 83.81 279 PRO B C 1
ATOM 5282 O O . PRO B 1 279 ? 17.438 -15.414 15.68 1 83.81 279 PRO B O 1
ATOM 5285 N N . SER B 1 280 ? 15.383 -15.672 16.234 1 90.19 280 SER B N 1
ATOM 5286 C CA . SER B 1 280 ? 15.273 -16.734 15.242 1 90.19 280 SER B CA 1
ATOM 5287 C C . SER B 1 280 ? 15.062 -16.156 13.844 1 90.19 280 SER B C 1
ATOM 5289 O O . SER B 1 280 ? 15.203 -16.875 12.852 1 90.19 280 SER B O 1
ATOM 5291 N N . LEU B 1 281 ? 14.812 -14.891 13.727 1 94.81 281 LEU B N 1
ATOM 5292 C CA . LEU B 1 281 ? 14.539 -14.266 12.438 1 94.81 281 LEU B CA 1
ATOM 5293 C C . LEU B 1 281 ? 15.812 -14.164 11.602 1 94.81 281 LEU B C 1
ATOM 5295 O O . LEU B 1 281 ? 16.875 -13.836 12.125 1 94.81 281 LEU B O 1
ATOM 5299 N N . GLU B 1 282 ? 15.727 -14.477 10.305 1 97.31 282 GLU B N 1
ATOM 5300 C CA . GLU B 1 282 ? 16.891 -14.414 9.422 1 97.31 282 GLU B CA 1
ATOM 5301 C C . GLU B 1 282 ? 16.797 -13.242 8.453 1 97.31 282 GLU B C 1
ATOM 5303 O O . GLU B 1 282 ? 17.797 -12.828 7.867 1 97.31 282 GLU B O 1
ATOM 5308 N N . GLY B 1 283 ? 15.641 -12.719 8.203 1 97.94 283 GLY B N 1
ATOM 5309 C CA . GLY B 1 283 ? 15.445 -11.586 7.324 1 97.94 283 GLY B CA 1
ATOM 5310 C C . GLY B 1 283 ? 14.188 -10.797 7.637 1 97.94 283 GLY B C 1
ATOM 5311 O O . GLY B 1 283 ? 13.211 -11.352 8.141 1 97.94 283 GLY B O 1
ATOM 5312 N N . VAL B 1 284 ? 14.227 -9.531 7.316 1 98.19 284 VAL B N 1
ATOM 5313 C CA . VAL B 1 284 ? 13.039 -8.703 7.535 1 98.19 284 VAL B CA 1
ATOM 5314 C C . VAL B 1 284 ? 12.93 -7.656 6.43 1 98.19 284 VAL B C 1
ATOM 5316 O O . VAL B 1 284 ? 13.938 -7.086 6.004 1 98.19 284 VAL B O 1
ATOM 5319 N N . VAL B 1 285 ? 11.727 -7.527 5.879 1 98.69 285 VAL B N 1
ATOM 5320 C CA . VAL B 1 285 ? 11.383 -6.422 4.988 1 98.69 285 VAL B CA 1
ATOM 5321 C C . VAL B 1 285 ? 10.805 -5.266 5.797 1 98.69 285 VAL B C 1
ATOM 5323 O O . VAL B 1 285 ? 9.742 -5.406 6.418 1 98.69 285 VAL B O 1
ATOM 5326 N N . LEU B 1 286 ? 11.492 -4.164 5.805 1 97.94 286 LEU B N 1
ATOM 5327 C CA . LEU B 1 286 ? 10.984 -2.938 6.406 1 97.94 286 LEU B CA 1
ATOM 5328 C C . LEU B 1 286 ? 10.234 -2.098 5.383 1 97.94 286 LEU B C 1
ATOM 5330 O O . LEU B 1 286 ? 10.789 -1.728 4.344 1 97.94 286 LEU B O 1
ATOM 5334 N N . ILE B 1 287 ? 8.992 -1.891 5.656 1 98.5 287 ILE B N 1
ATOM 5335 C CA . ILE B 1 287 ? 8.227 -0.944 4.855 1 98.5 287 ILE B CA 1
ATOM 5336 C C . ILE B 1 287 ? 8.406 0.468 5.406 1 98.5 287 ILE B C 1
ATOM 5338 O O . ILE B 1 287 ? 7.863 0.805 6.461 1 98.5 287 ILE B O 1
ATOM 5342 N N . THR B 1 288 ? 9.133 1.311 4.629 1 97.44 288 THR B N 1
ATOM 5343 C CA . THR B 1 288 ? 9.609 2.59 5.148 1 97.44 288 THR B CA 1
ATOM 5344 C C . THR B 1 288 ? 8.906 3.75 4.449 1 97.44 288 THR B C 1
ATOM 5346 O O . THR B 1 288 ? 8.125 3.539 3.52 1 97.44 288 THR B O 1
ATOM 5349 N N . TYR B 1 289 ? 9.164 4.969 4.902 1 96.88 289 TYR B N 1
ATOM 5350 C CA . TYR B 1 289 ? 8.492 6.148 4.371 1 96.88 289 TYR B CA 1
ATOM 5351 C C . TYR B 1 289 ? 9.156 6.617 3.084 1 96.88 289 TYR B C 1
ATOM 5353 O O . TYR B 1 289 ? 10.383 6.719 3.012 1 96.88 289 TYR B O 1
ATOM 5361 N N . GLY B 1 290 ? 8.367 6.988 2.117 1 96.31 290 GLY B N 1
ATOM 5362 C CA . GLY B 1 290 ? 8.867 7.656 0.923 1 96.31 290 GLY B CA 1
ATOM 5363 C C . GLY B 1 290 ? 9.984 6.895 0.235 1 96.31 290 GLY B C 1
ATOM 5364 O O . GLY B 1 290 ? 9.836 5.711 -0.075 1 96.31 290 GLY B O 1
ATOM 5365 N N . VAL B 1 291 ? 11.133 7.586 0.092 1 94.44 291 VAL B N 1
ATOM 5366 C CA . VAL B 1 291 ? 12.25 6.992 -0.638 1 94.44 291 VAL B CA 1
ATOM 5367 C C . VAL B 1 291 ? 13.086 6.129 0.303 1 94.44 291 VAL B C 1
ATOM 5369 O O . VAL B 1 291 ? 14.297 5.992 0.122 1 94.44 291 VAL B O 1
ATOM 5372 N N . GLY B 1 292 ? 12.422 5.566 1.333 1 94.12 292 GLY B N 1
ATOM 5373 C CA . GLY B 1 292 ? 13.102 4.645 2.229 1 94.12 292 GLY B CA 1
ATOM 5374 C C . GLY B 1 292 ? 13.547 5.293 3.527 1 94.12 292 GLY B C 1
ATOM 5375 O O . GLY B 1 292 ? 14.516 4.855 4.145 1 94.12 292 GLY B O 1
ATOM 5376 N N . ASN B 1 293 ? 12.828 6.316 4.004 1 92.75 293 ASN B N 1
ATOM 5377 C CA . ASN B 1 293 ? 13.219 7.066 5.191 1 92.75 293 ASN B CA 1
ATOM 5378 C C . ASN B 1 293 ? 12.664 6.434 6.465 1 92.75 293 ASN B C 1
ATOM 5380 O O . ASN B 1 293 ? 11.594 5.824 6.441 1 92.75 293 ASN B O 1
ATOM 5384 N N . ILE B 1 294 ? 13.414 6.5 7.535 1 92.56 294 ILE B N 1
ATOM 5385 C CA . ILE B 1 294 ? 13 6.18 8.898 1 92.56 294 ILE B CA 1
ATOM 5386 C C . ILE B 1 294 ? 13.336 7.348 9.82 1 92.56 294 ILE B C 1
ATOM 5388 O O . ILE B 1 294 ? 14.109 8.234 9.461 1 92.56 294 ILE B O 1
ATOM 5392 N N . PRO B 1 295 ? 12.734 7.336 10.969 1 92.62 295 PRO B N 1
ATOM 5393 C CA . PRO B 1 295 ? 13.078 8.422 11.883 1 92.62 295 PRO B CA 1
ATOM 5394 C C . PRO B 1 295 ? 14.57 8.461 12.219 1 92.62 295 PRO B C 1
ATOM 5396 O O . PRO B 1 295 ? 15.117 7.473 12.711 1 92.62 295 PRO B O 1
ATOM 5399 N N . THR B 1 296 ? 15.188 9.609 12.008 1 88.31 296 THR B N 1
ATOM 5400 C CA . THR B 1 296 ? 16.625 9.75 12.211 1 88.31 296 THR B CA 1
ATOM 5401 C C . THR B 1 296 ? 16.922 10.227 13.625 1 88.31 296 THR B C 1
ATOM 5403 O O . THR B 1 296 ? 18.062 10.133 14.094 1 88.31 296 THR B O 1
ATOM 5406 N N . ASP B 1 297 ? 15.961 10.781 14.234 1 90.38 297 ASP B N 1
ATOM 5407 C CA . ASP B 1 297 ? 16.156 11.281 15.594 1 90.38 297 ASP B CA 1
ATOM 5408 C C . ASP B 1 297 ? 15.883 10.188 16.625 1 90.38 297 ASP B C 1
ATOM 5410 O O . ASP B 1 297 ? 15.922 10.445 17.828 1 90.38 297 ASP B O 1
ATOM 5414 N N . ARG B 1 298 ? 15.578 9.055 16.172 1 93.69 298 ARG B N 1
ATOM 5415 C CA . ARG B 1 298 ? 15.328 7.906 17.047 1 93.69 298 ARG B CA 1
ATOM 5416 C C . ARG B 1 298 ? 16.531 6.957 17.047 1 93.69 298 ARG B C 1
ATOM 5418 O O . ARG B 1 298 ? 16.438 5.844 16.516 1 93.69 298 ARG B O 1
ATOM 5425 N N . GLN B 1 299 ? 17.531 7.344 17.734 1 95 299 GLN B N 1
ATOM 5426 C CA . GLN B 1 299 ? 18.766 6.559 17.812 1 95 299 GLN B CA 1
ATOM 5427 C C . GLN B 1 299 ? 18.5 5.176 18.391 1 95 299 GLN B C 1
ATOM 5429 O O . GLN B 1 299 ? 19.156 4.203 18.031 1 95 299 GLN B O 1
ATOM 5434 N N . ASP B 1 300 ? 17.547 5.121 19.25 1 96.38 300 ASP B N 1
ATOM 5435 C CA . ASP B 1 300 ? 17.203 3.844 19.859 1 96.38 300 ASP B CA 1
ATOM 5436 C C . ASP B 1 300 ? 16.75 2.838 18.812 1 96.38 300 ASP B C 1
ATOM 5438 O O . ASP B 1 300 ? 17.125 1.667 18.859 1 96.38 300 ASP B O 1
ATOM 5442 N N . LEU B 1 301 ? 15.977 3.281 17.828 1 95.75 301 LEU B N 1
ATOM 5443 C CA . LEU B 1 301 ? 15.539 2.406 16.75 1 95.75 301 LEU B CA 1
ATOM 5444 C C . LEU B 1 301 ? 16.703 2.059 15.82 1 95.75 301 LEU B C 1
ATOM 5446 O O . LEU B 1 301 ? 16.844 0.912 15.391 1 95.75 301 LEU B O 1
ATOM 5450 N N . ILE B 1 302 ? 17.516 3.031 15.531 1 95.75 302 ILE B N 1
ATOM 5451 C CA . ILE B 1 302 ? 18.672 2.836 14.656 1 95.75 302 ILE B CA 1
ATOM 5452 C C . ILE B 1 302 ? 19.609 1.804 15.266 1 95.75 302 ILE B C 1
ATOM 5454 O O . ILE B 1 302 ? 20.125 0.923 14.57 1 95.75 302 ILE B O 1
ATOM 5458 N N . ASP B 1 303 ? 19.781 1.885 16.547 1 96.94 303 ASP B N 1
ATOM 5459 C CA . ASP B 1 303 ? 20.656 0.947 17.25 1 96.94 303 ASP B CA 1
ATOM 5460 C C . ASP B 1 303 ? 20.109 -0.474 17.188 1 96.94 303 ASP B C 1
ATOM 5462 O O . ASP B 1 303 ? 20.859 -1.435 17.031 1 96.94 303 ASP B O 1
ATOM 5466 N N . VAL B 1 304 ? 18.812 -0.583 17.297 1 96.94 304 VAL B N 1
ATOM 5467 C CA . VAL B 1 304 ? 18.188 -1.896 17.219 1 96.94 304 VAL B CA 1
ATOM 5468 C C . VAL B 1 304 ? 18.422 -2.498 15.836 1 96.94 304 VAL B C 1
ATOM 5470 O O . VAL B 1 304 ? 18.75 -3.68 15.719 1 96.94 304 VAL B O 1
ATOM 5473 N N . LEU B 1 305 ? 18.266 -1.73 14.805 1 97.06 305 LEU B N 1
ATOM 5474 C CA . LEU B 1 305 ? 18.453 -2.197 13.438 1 97.06 305 LEU B CA 1
ATOM 5475 C C . LEU B 1 305 ? 19.922 -2.561 13.188 1 97.06 305 LEU B C 1
ATOM 5477 O O . LEU B 1 305 ? 20.203 -3.602 12.602 1 97.06 305 LEU B O 1
ATOM 5481 N N . ARG B 1 306 ? 20.797 -1.697 13.648 1 96.69 306 ARG B N 1
ATOM 5482 C CA . ARG B 1 306 ? 22.234 -1.961 13.523 1 96.69 306 ARG B CA 1
ATOM 5483 C C . ARG B 1 306 ? 22.609 -3.283 14.18 1 96.69 306 ARG B C 1
ATOM 5485 O O . ARG B 1 306 ? 23.344 -4.09 13.594 1 96.69 306 ARG B O 1
ATOM 5492 N N . ASN B 1 307 ? 22.125 -3.463 15.352 1 97 307 ASN B N 1
ATOM 5493 C CA . ASN B 1 307 ? 22.406 -4.695 16.078 1 97 307 ASN B CA 1
ATOM 5494 C C . ASN B 1 307 ? 21.828 -5.914 15.367 1 97 307 ASN B C 1
ATOM 5496 O O . ASN B 1 307 ? 22.453 -6.98 15.352 1 97 307 ASN B O 1
ATOM 5500 N N . ALA B 1 308 ? 20.625 -5.785 14.844 1 97 308 ALA B N 1
ATOM 5501 C CA . ALA B 1 308 ? 20 -6.875 14.094 1 97 308 ALA B CA 1
ATOM 5502 C C . ALA B 1 308 ? 20.859 -7.281 12.898 1 97 308 ALA B C 1
ATOM 5504 O O . ALA B 1 308 ? 21.094 -8.469 12.672 1 97 308 ALA B O 1
ATOM 5505 N N . VAL B 1 309 ? 21.344 -6.301 12.172 1 97.12 309 VAL B N 1
ATOM 5506 C CA . VAL B 1 309 ? 22.219 -6.559 11.039 1 97.12 309 VAL B CA 1
ATOM 5507 C C . VAL B 1 309 ? 23.5 -7.219 11.523 1 97.12 309 VAL B C 1
ATOM 5509 O O . VAL B 1 309 ? 23.984 -8.18 10.914 1 97.12 309 VAL B O 1
ATOM 5512 N N . GLY B 1 310 ? 24 -6.742 12.586 1 95.75 310 GLY B N 1
ATOM 5513 C CA . GLY B 1 310 ? 25.234 -7.285 13.156 1 95.75 310 GLY B CA 1
ATOM 5514 C C . GLY B 1 310 ? 25.094 -8.742 13.562 1 95.75 310 GLY B C 1
ATOM 5515 O O . GLY B 1 310 ? 26.078 -9.492 13.5 1 95.75 310 GLY B O 1
ATOM 5516 N N . ARG B 1 311 ? 23.922 -9.133 13.953 1 95.5 311 ARG B N 1
ATOM 5517 C CA . ARG B 1 311 ? 23.688 -10.508 14.383 1 95.5 311 ARG B CA 1
ATOM 5518 C C . ARG B 1 311 ? 23.406 -11.414 13.195 1 95.5 311 ARG B C 1
ATOM 5520 O O . ARG B 1 311 ? 23.266 -12.633 13.352 1 95.5 311 ARG B O 1
ATOM 5527 N N . GLY B 1 312 ? 23.281 -10.82 12.023 1 96.38 312 GLY B N 1
ATOM 5528 C CA . GLY B 1 312 ? 23.188 -11.641 10.828 1 96.38 312 GLY B CA 1
ATOM 5529 C C . GLY B 1 312 ? 21.828 -11.578 10.164 1 96.38 312 GLY B C 1
ATOM 5530 O O . GLY B 1 312 ? 21.594 -12.25 9.156 1 96.38 312 GLY B O 1
ATOM 5531 N N . ILE B 1 313 ? 20.922 -10.789 10.672 1 97.5 313 ILE B N 1
ATOM 5532 C CA . ILE B 1 313 ? 19.625 -10.633 10.031 1 97.5 313 ILE B CA 1
ATOM 5533 C C . ILE B 1 313 ? 19.766 -9.781 8.773 1 97.5 313 ILE B C 1
ATOM 5535 O O . ILE B 1 313 ? 20.406 -8.727 8.797 1 97.5 313 ILE B O 1
ATOM 5539 N N . THR B 1 314 ? 19.281 -10.273 7.633 1 98.38 314 THR B N 1
ATOM 5540 C CA . THR B 1 314 ? 19.234 -9.469 6.418 1 98.38 314 THR B CA 1
ATOM 5541 C C . THR B 1 314 ? 18.047 -8.508 6.461 1 98.38 314 THR B C 1
ATOM 5543 O O . THR B 1 314 ? 16.891 -8.938 6.434 1 98.38 314 THR B O 1
ATOM 5546 N N . VAL B 1 315 ? 18.359 -7.211 6.574 1 98.12 315 VAL B N 1
ATOM 5547 C CA . VAL B 1 315 ? 17.312 -6.191 6.66 1 98.12 315 VAL B CA 1
ATOM 5548 C C . VAL B 1 315 ? 17.219 -5.438 5.336 1 98.12 315 VAL B C 1
ATOM 5550 O O . VAL B 1 315 ? 18.203 -4.844 4.879 1 98.12 315 VAL B O 1
ATOM 5553 N N . VAL B 1 316 ? 16.016 -5.48 4.707 1 98.25 316 VAL B N 1
ATOM 5554 C CA . VAL B 1 316 ? 15.828 -4.789 3.436 1 98.25 316 VAL B CA 1
ATOM 5555 C C . VAL B 1 316 ? 14.719 -3.756 3.57 1 98.25 316 VAL B C 1
ATOM 5557 O O . VAL B 1 316 ? 13.891 -3.838 4.484 1 98.25 316 VAL B O 1
ATOM 5560 N N . SER B 1 317 ? 14.734 -2.789 2.67 1 97.5 317 SER B N 1
ATOM 5561 C CA . SER B 1 317 ? 13.766 -1.701 2.756 1 97.5 317 SER B CA 1
ATOM 5562 C C . SER B 1 317 ? 12.992 -1.54 1.449 1 97.5 317 SER B C 1
ATOM 5564 O O . SER B 1 317 ? 13.594 -1.535 0.37 1 97.5 317 SER B O 1
ATOM 5566 N N . VAL B 1 318 ? 11.688 -1.478 1.597 1 98 318 VAL B N 1
ATOM 5567 C CA . VAL B 1 318 ? 10.781 -1.073 0.523 1 98 318 VAL B CA 1
ATOM 5568 C C . VAL B 1 318 ? 9.938 0.112 0.979 1 98 318 VAL B C 1
ATOM 5570 O O . VAL B 1 318 ? 9.891 0.429 2.17 1 98 318 VAL B O 1
ATOM 5573 N N . THR B 1 319 ? 9.328 0.806 0.052 1 98.06 319 THR B N 1
ATOM 5574 C CA . THR B 1 319 ? 8.586 2.021 0.369 1 98.06 319 THR B CA 1
ATOM 5575 C C . THR B 1 319 ? 7.137 1.694 0.711 1 98.06 319 THR B C 1
ATOM 5577 O O . THR B 1 319 ? 6.562 0.745 0.173 1 98.06 319 THR B O 1
ATOM 5580 N N . GLN B 1 320 ? 6.512 2.496 1.549 1 98.12 320 GLN B N 1
ATOM 5581 C CA . GLN B 1 320 ? 5.082 2.432 1.834 1 98.12 320 GLN B CA 1
ATOM 5582 C C . GLN B 1 320 ? 4.262 2.896 0.634 1 98.12 320 GLN B C 1
ATOM 5584 O O . GLN B 1 320 ? 3.051 2.664 0.576 1 98.12 320 GLN B O 1
ATOM 5589 N N . CYS B 1 321 ? 4.891 3.58 -0.306 1 98.31 321 CYS B N 1
ATOM 5590 C CA . CYS B 1 321 ? 4.191 4.133 -1.462 1 98.31 321 CYS B CA 1
ATOM 5591 C C . CYS B 1 321 ? 3.781 3.027 -2.43 1 98.31 321 CYS B C 1
ATOM 5593 O O . CYS B 1 321 ? 4.477 2.016 -2.551 1 98.31 321 CYS B O 1
ATOM 5595 N N . TYR B 1 322 ? 2.678 3.324 -3.113 1 97.38 322 TYR B N 1
ATOM 5596 C CA . TYR B 1 322 ? 2.18 2.426 -4.148 1 97.38 322 TYR B CA 1
ATOM 5597 C C . TYR B 1 322 ? 3.191 2.279 -5.277 1 97.38 322 TYR B C 1
ATOM 5599 O O . TYR B 1 322 ? 3.361 1.191 -5.832 1 97.38 322 TYR B O 1
ATOM 5607 N N . LYS B 1 323 ? 3.846 3.354 -5.586 1 97.19 323 LYS B N 1
ATOM 5608 C CA . LYS B 1 323 ? 4.797 3.438 -6.691 1 97.19 323 LYS B CA 1
ATOM 5609 C C . LYS B 1 323 ? 6.062 4.18 -6.273 1 97.19 323 LYS B C 1
ATOM 5611 O O . LYS B 1 323 ? 6.039 4.965 -5.324 1 97.19 323 LYS B O 1
ATOM 5616 N N . GLY B 1 324 ? 7.141 3.877 -7.094 1 96 324 GLY B N 1
ATOM 5617 C CA . GLY B 1 324 ? 8.391 4.59 -6.887 1 96 324 GLY B CA 1
ATOM 5618 C C . GLY B 1 324 ? 9.422 3.771 -6.133 1 96 324 GLY B C 1
ATOM 5619 O O . GLY B 1 324 ? 9.094 2.754 -5.52 1 96 324 GLY B O 1
ATOM 5620 N N . PRO B 1 325 ? 10.688 4.195 -6.152 1 95.38 325 PRO B N 1
ATOM 5621 C CA . PRO B 1 325 ? 11.773 3.418 -5.562 1 95.38 325 PRO B CA 1
ATOM 5622 C C . PRO B 1 325 ? 12.172 3.918 -4.176 1 95.38 325 PRO B C 1
ATOM 5624 O O . PRO B 1 325 ? 11.844 5.047 -3.805 1 95.38 325 PRO B O 1
ATOM 5627 N N . VAL B 1 326 ? 12.766 3.006 -3.436 1 94.31 326 VAL B N 1
ATOM 5628 C CA . VAL B 1 326 ? 13.641 3.432 -2.35 1 94.31 326 VAL B CA 1
ATOM 5629 C C . VAL B 1 326 ? 14.969 3.928 -2.922 1 94.31 326 VAL B C 1
ATOM 5631 O O . VAL B 1 326 ? 15.531 3.314 -3.836 1 94.31 326 VAL B O 1
ATOM 5634 N N . ALA B 1 327 ? 15.367 5.109 -2.518 1 84.81 327 ALA B N 1
ATOM 5635 C CA . ALA B 1 327 ? 16.594 5.742 -3.008 1 84.81 327 ALA B CA 1
ATOM 5636 C C . ALA B 1 327 ? 17.281 6.531 -1.898 1 84.81 327 ALA B C 1
ATOM 5638 O O . ALA B 1 327 ? 16.641 6.93 -0.92 1 84.81 327 ALA B O 1
ATOM 5639 N N . VAL B 1 328 ? 18.594 6.648 -2.096 1 79.06 328 VAL B N 1
ATOM 5640 C CA . VAL B 1 328 ? 19.328 7.422 -1.11 1 79.06 328 VAL B CA 1
ATOM 5641 C C . VAL B 1 328 ? 19.328 8.898 -1.5 1 79.06 328 VAL B C 1
ATOM 5643 O O . VAL B 1 328 ? 20.281 9.391 -2.111 1 79.06 328 VAL B O 1
ATOM 5646 N N . LEU B 1 329 ? 18.328 9.617 -1.107 1 73.75 329 LEU B N 1
ATOM 5647 C CA . LEU B 1 329 ? 18.188 11.016 -1.487 1 73.75 329 LEU B CA 1
ATOM 5648 C C . LEU B 1 329 ? 18.359 11.93 -0.275 1 73.75 329 LEU B C 1
ATOM 5650 O O . LEU B 1 329 ? 18.703 13.109 -0.42 1 73.75 329 LEU B O 1
ATOM 5654 N N . TYR B 1 330 ? 18.094 11.383 0.837 1 74.62 330 TYR B N 1
ATOM 5655 C CA . TYR B 1 330 ? 18.125 12.156 2.074 1 74.62 330 TYR B CA 1
ATOM 5656 C C . TYR B 1 330 ? 19.172 11.617 3.035 1 74.62 330 TYR B C 1
ATOM 5658 O O . TYR B 1 330 ? 19.688 10.508 2.85 1 74.62 330 TYR B O 1
ATOM 5666 N N . GLU B 1 331 ? 19.5 12.352 4.043 1 75.44 331 GLU B N 1
ATOM 5667 C CA . GLU B 1 331 ? 20.406 11.93 5.098 1 75.44 331 GLU B CA 1
ATOM 5668 C C . GLU B 1 331 ? 19.953 10.617 5.734 1 75.44 331 GLU B C 1
ATOM 5670 O O . GLU B 1 331 ? 20.781 9.773 6.082 1 75.44 331 GLU B O 1
ATOM 5675 N N . THR B 1 332 ? 18.688 10.477 5.773 1 77.69 332 THR B N 1
ATOM 5676 C CA . THR B 1 332 ? 18.125 9.289 6.398 1 77.69 332 THR B CA 1
ATOM 5677 C C . THR B 1 332 ? 18.484 8.039 5.598 1 77.69 332 THR B C 1
ATOM 5679 O O . THR B 1 332 ? 18.797 6.992 6.172 1 77.69 332 THR B O 1
ATOM 5682 N N . GLY B 1 333 ? 18.375 8.109 4.312 1 79.75 333 GLY B N 1
ATOM 5683 C CA . GLY B 1 333 ? 18.719 6.984 3.457 1 79.75 333 GLY B CA 1
ATOM 5684 C C . GLY B 1 333 ? 20.172 6.562 3.582 1 79.75 333 GLY B C 1
ATOM 5685 O O . GLY B 1 333 ? 20.484 5.371 3.613 1 79.75 333 GLY B O 1
ATOM 5686 N N . ARG B 1 334 ? 20.969 7.555 3.723 1 80.69 334 ARG B N 1
ATOM 5687 C CA . ARG B 1 334 ? 22.391 7.262 3.873 1 80.69 334 ARG B CA 1
ATOM 5688 C C . ARG B 1 334 ? 22.672 6.523 5.176 1 80.69 334 ARG B C 1
ATOM 5690 O O . ARG B 1 334 ? 23.453 5.566 5.203 1 80.69 334 ARG B O 1
ATOM 5697 N N . ARG B 1 335 ? 22.031 6.918 6.184 1 83.44 335 ARG B N 1
ATOM 5698 C CA . ARG B 1 335 ? 22.203 6.285 7.488 1 83.44 335 ARG B CA 1
ATOM 5699 C C . ARG B 1 335 ? 21.75 4.828 7.453 1 83.44 335 ARG B C 1
ATOM 5701 O O . ARG B 1 335 ? 22.375 3.969 8.086 1 83.44 335 ARG B O 1
ATOM 5708 N N . MET B 1 336 ? 20.734 4.555 6.75 1 89.69 336 MET B N 1
ATOM 5709 C CA . MET B 1 336 ? 20.203 3.197 6.645 1 89.69 336 MET B CA 1
ATOM 5710 C C . MET B 1 336 ? 21.203 2.279 5.941 1 89.69 336 MET B C 1
ATOM 5712 O O . MET B 1 336 ? 21.406 1.142 6.367 1 89.69 336 MET B O 1
ATOM 5716 N N . ILE B 1 337 ? 21.797 2.809 4.934 1 89.12 337 ILE B N 1
ATOM 5717 C CA . ILE B 1 337 ? 22.797 2.025 4.207 1 89.12 337 ILE B CA 1
ATOM 5718 C C . ILE B 1 337 ? 24.016 1.797 5.09 1 89.12 337 ILE B C 1
ATOM 5720 O O . ILE B 1 337 ? 24.594 0.706 5.094 1 89.12 337 ILE B O 1
ATOM 5724 N N . GLU B 1 338 ? 24.328 2.803 5.824 1 90.25 338 GLU B N 1
ATOM 5725 C CA . GLU B 1 338 ? 25.5 2.73 6.68 1 90.25 338 GLU B CA 1
ATOM 5726 C C . GLU B 1 338 ? 25.359 1.635 7.734 1 90.25 338 GLU B C 1
ATOM 5728 O O . GLU B 1 338 ? 26.344 0.989 8.109 1 90.25 338 GLU B O 1
ATOM 5733 N N . ILE B 1 339 ? 24.188 1.442 8.156 1 93.69 339 ILE B N 1
ATOM 5734 C CA . ILE B 1 339 ? 24.016 0.451 9.219 1 93.69 339 ILE B CA 1
ATOM 5735 C C . ILE B 1 339 ? 23.719 -0.915 8.602 1 93.69 339 ILE B C 1
ATOM 5737 O O . ILE B 1 339 ? 23.516 -1.894 9.32 1 93.69 339 ILE B O 1
ATOM 5741 N N . GLY B 1 340 ? 23.594 -1.03 7.305 1 95.25 340 GLY B N 1
ATOM 5742 C CA . GLY B 1 340 ? 23.531 -2.322 6.637 1 95.25 340 GLY B CA 1
ATOM 5743 C C . GLY B 1 340 ? 22.141 -2.643 6.094 1 95.25 340 GLY B C 1
ATOM 5744 O O . GLY B 1 340 ? 21.906 -3.75 5.609 1 95.25 340 GLY B O 1
ATOM 5745 N N . VAL B 1 341 ? 21.219 -1.694 6.141 1 96.5 341 VAL B N 1
ATOM 5746 C CA . VAL B 1 341 ? 19.906 -1.904 5.539 1 96.5 341 VAL B CA 1
ATOM 5747 C C . VAL B 1 341 ? 20.016 -1.821 4.016 1 96.5 341 VAL B C 1
ATOM 5749 O O . VAL B 1 341 ? 20.656 -0.916 3.484 1 96.5 341 VAL B O 1
ATOM 5752 N N . ILE B 1 342 ? 19.438 -2.758 3.328 1 96.44 342 ILE B N 1
ATOM 5753 C CA . ILE B 1 342 ? 19.578 -2.871 1.881 1 96.44 342 ILE B CA 1
ATOM 5754 C C . ILE B 1 342 ? 18.344 -2.285 1.189 1 96.44 342 ILE B C 1
ATOM 5756 O O . ILE B 1 342 ? 17.234 -2.781 1.366 1 96.44 342 ILE B O 1
ATOM 5760 N N . PRO B 1 343 ? 18.516 -1.236 0.367 1 95.62 343 PRO B N 1
ATOM 5761 C CA . PRO B 1 343 ? 17.375 -0.741 -0.423 1 95.62 343 PRO B CA 1
ATOM 5762 C C . PRO B 1 343 ? 16.953 -1.717 -1.516 1 95.62 343 PRO B C 1
ATOM 5764 O O . PRO B 1 343 ? 17.797 -2.297 -2.199 1 95.62 343 PRO B O 1
ATOM 5767 N N . CYS B 1 344 ? 15.672 -1.86 -1.685 1 96.56 344 CYS B N 1
ATOM 5768 C CA . CYS B 1 344 ? 15.156 -2.803 -2.674 1 96.56 344 CYS B CA 1
ATOM 5769 C C . CYS B 1 344 ? 14.555 -2.07 -3.867 1 96.56 344 CYS B C 1
ATOM 5771 O O . CYS B 1 344 ? 13.656 -2.59 -4.531 1 96.56 344 CYS B O 1
ATOM 5773 N N . TYR B 1 345 ? 15.031 -0.847 -4.086 1 95.81 345 TYR B N 1
ATOM 5774 C CA . TYR B 1 345 ? 14.664 -0.064 -5.258 1 95.81 345 TYR B CA 1
ATOM 5775 C C . TYR B 1 345 ? 13.148 -0.029 -5.434 1 95.81 345 TYR B C 1
ATOM 5777 O O . TYR B 1 345 ? 12.422 0.399 -4.531 1 95.81 345 TYR B O 1
ATOM 5785 N N . ASP B 1 346 ? 12.656 -0.494 -6.598 1 97.94 346 ASP B N 1
ATOM 5786 C CA . ASP B 1 346 ? 11.227 -0.365 -6.859 1 97.94 346 ASP B CA 1
ATOM 5787 C C . ASP B 1 346 ? 10.523 -1.717 -6.746 1 97.94 346 ASP B C 1
ATOM 5789 O O . ASP B 1 346 ? 9.484 -1.938 -7.375 1 97.94 346 ASP B O 1
ATOM 5793 N N . MET B 1 347 ? 11.094 -2.639 -5.969 1 98.38 347 MET B N 1
ATOM 5794 C CA . MET B 1 347 ? 10.438 -3.92 -5.723 1 98.38 347 MET B CA 1
ATOM 5795 C C . MET B 1 347 ? 9.125 -3.725 -4.965 1 98.38 347 MET B C 1
ATOM 5797 O O . MET B 1 347 ? 9.008 -2.803 -4.156 1 98.38 347 MET B O 1
ATOM 5801 N N . THR B 1 348 ? 8.125 -4.582 -5.273 1 98.69 348 THR B N 1
ATOM 5802 C CA . THR B 1 348 ? 6.945 -4.648 -4.418 1 98.69 348 THR B CA 1
ATOM 5803 C C . THR B 1 348 ? 7.285 -5.293 -3.078 1 98.69 348 THR B C 1
ATOM 5805 O O . THR B 1 348 ? 8.312 -5.961 -2.945 1 98.69 348 THR B O 1
ATOM 5808 N N . VAL B 1 349 ? 6.48 -5.094 -2.08 1 98.75 349 VAL B N 1
ATOM 5809 C CA . VAL B 1 349 ? 6.633 -5.734 -0.777 1 98.75 349 VAL B CA 1
ATOM 5810 C C . VAL B 1 349 ? 6.617 -7.25 -0.941 1 98.75 349 VAL B C 1
ATOM 5812 O O . VAL B 1 349 ? 7.422 -7.957 -0.33 1 98.75 349 VAL B O 1
ATOM 5815 N N . GLU B 1 350 ? 5.715 -7.758 -1.805 1 98.81 350 GLU B N 1
ATOM 5816 C CA . GLU B 1 350 ? 5.574 -9.188 -2.059 1 98.81 350 GLU B CA 1
ATOM 5817 C C . GLU B 1 350 ? 6.859 -9.773 -2.643 1 98.81 350 GLU B C 1
ATOM 5819 O O . GLU B 1 350 ? 7.336 -10.82 -2.191 1 98.81 350 GLU B O 1
ATOM 5824 N N . ALA B 1 351 ? 7.41 -9.055 -3.609 1 98.94 351 ALA B N 1
ATOM 5825 C CA . ALA B 1 351 ? 8.625 -9.531 -4.27 1 98.94 351 ALA B CA 1
ATOM 5826 C C . ALA B 1 351 ? 9.812 -9.516 -3.311 1 98.94 351 ALA B C 1
ATOM 5828 O O . ALA B 1 351 ? 10.594 -10.469 -3.27 1 98.94 351 ALA B O 1
ATOM 5829 N N . ALA B 1 352 ? 9.945 -8.445 -2.535 1 98.88 352 ALA B N 1
ATOM 5830 C CA . ALA B 1 352 ? 11.055 -8.344 -1.59 1 98.88 352 ALA B CA 1
ATOM 5831 C C . ALA B 1 352 ? 10.992 -9.445 -0.54 1 98.88 352 ALA B C 1
ATOM 5833 O O . ALA B 1 352 ? 12 -10.07 -0.218 1 98.88 352 ALA B O 1
ATOM 5834 N N . TYR B 1 353 ? 9.828 -9.656 -0.046 1 98.88 353 TYR B N 1
ATOM 5835 C CA . TYR B 1 353 ? 9.578 -10.688 0.959 1 98.88 353 TYR B CA 1
ATOM 5836 C C . TYR B 1 353 ? 9.922 -12.07 0.417 1 98.88 353 TYR B C 1
ATOM 5838 O O . TYR B 1 353 ? 10.648 -12.828 1.056 1 98.88 353 TYR B O 1
ATOM 5846 N N . CYS B 1 354 ? 9.445 -12.383 -0.771 1 98.94 354 CYS B N 1
ATOM 5847 C CA . CYS B 1 354 ? 9.641 -13.695 -1.379 1 98.94 354 CYS B CA 1
ATOM 5848 C C . CYS B 1 354 ? 11.094 -13.891 -1.782 1 98.94 354 CYS B C 1
ATOM 5850 O O . CYS B 1 354 ? 11.648 -14.977 -1.608 1 98.94 354 CYS B O 1
ATOM 5852 N N . LYS B 1 355 ? 11.695 -12.828 -2.326 1 98.88 355 LYS B N 1
ATOM 5853 C CA . LYS B 1 355 ? 13.117 -12.883 -2.658 1 98.88 355 LYS B CA 1
ATOM 5854 C C . LYS B 1 355 ? 13.961 -13.172 -1.418 1 98.88 355 LYS B C 1
ATOM 5856 O O . LYS B 1 355 ? 14.883 -13.984 -1.463 1 98.88 355 LYS B O 1
ATOM 5861 N N . LEU B 1 356 ? 13.609 -12.516 -0.372 1 98.81 356 LEU B N 1
ATOM 5862 C CA . LEU B 1 356 ? 14.312 -12.695 0.896 1 98.81 356 LEU B CA 1
ATOM 5863 C C . LEU B 1 356 ? 14.188 -14.133 1.386 1 98.81 356 LEU B C 1
ATOM 5865 O O . LEU B 1 356 ? 15.164 -14.711 1.872 1 98.81 356 LEU B O 1
ATOM 5869 N N . MET B 1 357 ? 13.008 -14.742 1.275 1 98.69 357 MET B N 1
ATOM 5870 C CA . MET B 1 357 ? 12.797 -16.141 1.663 1 98.69 357 MET B CA 1
ATOM 5871 C C . MET B 1 357 ? 13.719 -17.062 0.877 1 98.69 357 MET B C 1
ATOM 5873 O O . MET B 1 357 ? 14.328 -17.969 1.449 1 98.69 357 MET B O 1
ATOM 5877 N N . VAL B 1 358 ? 13.812 -16.828 -0.391 1 98.81 358 VAL B N 1
ATOM 5878 C CA . VAL B 1 358 ? 14.602 -17.688 -1.27 1 98.81 358 VAL B CA 1
ATOM 5879 C C . VAL B 1 358 ? 16.094 -17.516 -0.968 1 98.81 358 VAL B C 1
ATOM 5881 O O . VAL B 1 358 ? 16.812 -18.484 -0.804 1 98.81 358 VAL B O 1
ATOM 5884 N N . ILE B 1 359 ? 16.547 -16.281 -0.825 1 98.69 359 ILE B N 1
ATOM 5885 C CA . ILE B 1 359 ? 17.953 -15.977 -0.623 1 98.69 359 ILE B CA 1
ATOM 5886 C C . ILE B 1 359 ? 18.406 -16.5 0.736 1 98.69 359 ILE B C 1
ATOM 5888 O O . ILE B 1 359 ? 19.484 -17.094 0.854 1 98.69 359 ILE B O 1
ATOM 5892 N N . CYS B 1 360 ? 17.562 -16.297 1.773 1 98.44 360 CYS B N 1
ATOM 5893 C CA . CYS B 1 360 ? 17.906 -16.828 3.092 1 98.44 360 CYS B CA 1
ATOM 5894 C C . CYS B 1 360 ? 17.938 -18.344 3.086 1 98.44 360 CYS B C 1
ATOM 5896 O O . CYS B 1 360 ? 18.656 -18.953 3.877 1 98.44 360 CYS B O 1
ATOM 5898 N N . GLY B 1 361 ? 17.141 -18.969 2.203 1 98.25 361 GLY B N 1
ATOM 5899 C CA . GLY B 1 361 ? 17.188 -20.406 2.049 1 98.25 361 GLY B CA 1
ATOM 5900 C C . GLY B 1 361 ? 18.406 -20.891 1.292 1 98.25 361 GLY B C 1
ATOM 5901 O O . GLY B 1 361 ? 18.875 -22.016 1.516 1 98.25 361 GLY B O 1
ATOM 5902 N N . MET B 1 362 ? 18.953 -20.062 0.477 1 96.5 362 MET B N 1
ATOM 5903 C CA . MET B 1 362 ? 20.078 -20.406 -0.401 1 96.5 362 MET B CA 1
ATOM 5904 C C . MET B 1 362 ? 21.406 -20.188 0.309 1 96.5 362 MET B C 1
ATOM 5906 O O . MET B 1 362 ? 22.359 -20.922 0.075 1 96.5 362 MET B O 1
ATOM 5910 N N . GLU B 1 363 ? 21.453 -19.094 1.13 1 95.44 363 GLU B N 1
ATOM 5911 C CA . GLU B 1 363 ? 22.719 -18.625 1.673 1 95.44 363 GLU B CA 1
ATOM 5912 C C . GLU B 1 363 ? 22.625 -18.406 3.182 1 95.44 363 GLU B C 1
ATOM 5914 O O . GLU B 1 363 ? 21.703 -17.75 3.668 1 95.44 363 GLU B O 1
ATOM 5919 N N . ARG B 1 364 ? 23.688 -18.906 3.869 1 92.75 364 ARG B N 1
ATOM 5920 C CA . ARG B 1 364 ? 23.719 -18.766 5.32 1 92.75 364 ARG B CA 1
ATOM 5921 C C . ARG B 1 364 ? 24.484 -17.516 5.734 1 92.75 364 ARG B C 1
ATOM 5923 O O . ARG B 1 364 ? 24.172 -16.906 6.766 1 92.75 364 ARG B O 1
ATOM 5930 N N . ASN B 1 365 ? 25.359 -17.109 4.898 1 95.44 365 ASN B N 1
ATOM 5931 C CA . ASN B 1 365 ? 26.172 -15.938 5.211 1 95.44 365 ASN B CA 1
ATOM 5932 C C . ASN B 1 365 ? 25.438 -14.641 4.906 1 95.44 365 ASN B C 1
ATOM 5934 O O . ASN B 1 365 ? 24.969 -14.438 3.783 1 95.44 365 ASN B O 1
ATOM 5938 N N . SER B 1 366 ? 25.406 -13.781 5.91 1 94.75 366 SER B N 1
ATOM 5939 C CA . SER B 1 366 ? 24.609 -12.57 5.789 1 94.75 366 SER B CA 1
ATOM 5940 C C . SER B 1 366 ? 25.172 -11.633 4.723 1 94.75 366 SER B C 1
ATOM 5942 O O . SER B 1 366 ? 24.422 -10.938 4.035 1 94.75 366 SER B O 1
ATOM 5944 N N . GLU B 1 367 ? 26.469 -11.562 4.52 1 95.38 367 GLU B N 1
ATOM 5945 C CA . GLU B 1 367 ? 27.078 -10.711 3.506 1 95.38 367 GLU B CA 1
ATOM 5946 C C . GLU B 1 367 ? 26.719 -11.18 2.1 1 95.38 367 GLU B C 1
ATOM 5948 O O . GLU B 1 367 ? 26.438 -10.367 1.219 1 95.38 367 GLU B O 1
ATOM 5953 N N . ASP B 1 368 ? 26.781 -12.453 1.979 1 97.75 368 ASP B N 1
ATOM 5954 C CA . ASP B 1 368 ? 26.406 -13.023 0.691 1 97.75 368 ASP B CA 1
ATOM 5955 C C . ASP B 1 368 ? 24.922 -12.781 0.39 1 97.75 368 ASP B C 1
ATOM 5957 O O . ASP B 1 368 ? 24.562 -12.5 -0.752 1 97.75 368 ASP B O 1
ATOM 5961 N N . ARG B 1 369 ? 24.109 -12.938 1.44 1 98.31 369 ARG B N 1
ATOM 5962 C CA . ARG B 1 369 ? 22.688 -12.648 1.282 1 98.31 369 ARG B CA 1
ATOM 5963 C C . ARG B 1 369 ? 22.484 -11.211 0.804 1 98.31 369 ARG B C 1
ATOM 5965 O O . ARG B 1 369 ? 21.672 -10.969 -0.1 1 98.31 369 ARG B O 1
ATOM 5972 N N . ALA B 1 370 ? 23.234 -10.32 1.403 1 97.12 370 ALA B N 1
ATOM 5973 C CA . ALA B 1 370 ? 23.109 -8.906 1.061 1 97.12 370 ALA B CA 1
ATOM 5974 C C . ALA B 1 370 ? 23.469 -8.664 -0.404 1 97.12 370 ALA B C 1
ATOM 5976 O O . ALA B 1 370 ? 22.781 -7.914 -1.101 1 97.12 370 ALA B O 1
ATOM 5977 N N . GLU B 1 371 ? 24.453 -9.281 -0.888 1 97.19 371 GLU B N 1
ATOM 5978 C CA . GLU B 1 371 ? 24.875 -9.125 -2.275 1 97.19 371 GLU B CA 1
ATOM 5979 C C . GLU B 1 371 ? 23.844 -9.695 -3.238 1 97.19 371 GLU B C 1
ATOM 5981 O O . GLU B 1 371 ? 23.578 -9.109 -4.289 1 97.19 371 GLU B O 1
ATOM 5986 N N . LEU B 1 372 ? 23.312 -10.781 -2.861 1 98 372 LEU B N 1
ATOM 5987 C CA . LEU B 1 372 ? 22.281 -11.391 -3.703 1 98 372 LEU B CA 1
ATOM 5988 C C . LEU B 1 372 ? 21.031 -10.523 -3.756 1 98 372 LEU B C 1
ATOM 5990 O O . LEU B 1 372 ? 20.406 -10.406 -4.805 1 98 372 LEU B O 1
ATOM 5994 N N . MET B 1 373 ? 20.688 -9.891 -2.643 1 97.81 373 MET B N 1
ATOM 5995 C CA . MET B 1 373 ? 19.5 -9.039 -2.58 1 97.81 373 MET B CA 1
ATOM 5996 C C . MET B 1 373 ? 19.641 -7.844 -3.516 1 97.81 373 MET B C 1
ATOM 5998 O O . MET B 1 373 ? 18.641 -7.336 -4.027 1 97.81 373 MET B O 1
ATOM 6002 N N . LYS B 1 374 ? 20.844 -7.449 -3.764 1 95.88 374 LYS B N 1
ATOM 6003 C CA . LYS B 1 374 ? 21.109 -6.262 -4.57 1 95.88 374 LYS B CA 1
ATOM 6004 C C . LYS B 1 374 ? 21.031 -6.582 -6.062 1 95.88 374 LYS B C 1
ATOM 6006 O O . LYS B 1 374 ? 20.969 -5.676 -6.895 1 95.88 374 LYS B O 1
ATOM 6011 N N . GLN B 1 375 ? 20.938 -7.809 -6.406 1 96.5 375 GLN B N 1
ATOM 6012 C CA . GLN B 1 375 ? 20.953 -8.234 -7.801 1 96.5 375 GLN B CA 1
ATOM 6013 C C . GLN B 1 375 ? 19.531 -8.367 -8.344 1 96.5 375 GLN B C 1
ATOM 6015 O O . GLN B 1 375 ? 18.641 -8.844 -7.645 1 96.5 375 GLN B O 1
ATOM 6020 N N . ASN B 1 376 ? 19.344 -7.906 -9.562 1 97.19 376 ASN B N 1
ATOM 6021 C CA . ASN B 1 376 ? 18.094 -8.203 -10.266 1 97.19 376 ASN B CA 1
ATOM 6022 C C . ASN B 1 376 ? 18.078 -9.641 -10.773 1 97.19 376 ASN B C 1
ATOM 6024 O O . ASN B 1 376 ? 18.734 -9.961 -11.773 1 97.19 376 ASN B O 1
ATOM 6028 N N . MET B 1 377 ? 17.328 -10.508 -10.172 1 96.31 377 MET B N 1
ATOM 6029 C CA . MET B 1 377 ? 17.391 -11.945 -10.438 1 96.31 377 MET B CA 1
ATOM 6030 C C . MET B 1 377 ? 16.406 -12.328 -11.547 1 96.31 377 MET B C 1
ATOM 6032 O O . MET B 1 377 ? 16.719 -13.195 -12.375 1 96.31 377 MET B O 1
ATOM 6036 N N . ARG B 1 378 ? 15.258 -11.742 -11.492 1 97.25 378 ARG B N 1
ATOM 6037 C CA . ARG B 1 378 ? 14.188 -12.156 -12.391 1 97.25 378 ARG B CA 1
ATOM 6038 C C . ARG B 1 378 ? 13.359 -10.953 -12.844 1 97.25 378 ARG B C 1
ATOM 6040 O O . ARG B 1 378 ? 12.148 -11.07 -13.062 1 97.25 378 ARG B O 1
ATOM 6047 N N . GLY B 1 379 ? 13.906 -9.773 -12.898 1 97.69 379 GLY B N 1
ATOM 6048 C CA . GLY B 1 379 ? 13.211 -8.586 -13.375 1 97.69 379 GLY B CA 1
ATOM 6049 C C . GLY B 1 379 ? 12.398 -7.895 -12.297 1 97.69 379 GLY B C 1
ATOM 6050 O O . GLY B 1 379 ? 11.547 -7.062 -12.602 1 97.69 379 GLY B O 1
ATOM 6051 N N . GLU B 1 380 ? 12.695 -8.219 -10.977 1 98.56 380 GLU B N 1
ATOM 6052 C CA . GLU B 1 380 ? 11.867 -7.758 -9.867 1 98.56 380 GLU B CA 1
ATOM 6053 C C . GLU B 1 380 ? 12.18 -6.309 -9.508 1 98.56 380 GLU B C 1
ATOM 6055 O O . GLU B 1 380 ? 11.445 -5.676 -8.75 1 98.56 380 GLU B O 1
ATOM 6060 N N . MET B 1 381 ? 13.219 -5.723 -10.047 1 97.62 381 MET B N 1
ATOM 6061 C CA . MET B 1 381 ? 13.578 -4.344 -9.727 1 97.62 381 MET B CA 1
ATOM 6062 C C . MET B 1 381 ? 14.234 -3.658 -10.922 1 97.62 381 MET B C 1
ATOM 6064 O O . MET B 1 381 ? 14.711 -4.324 -11.836 1 97.62 381 MET B O 1
ATOM 6068 N N . THR B 1 382 ? 14.109 -2.371 -10.992 1 95.62 382 THR B N 1
ATOM 6069 C CA . THR B 1 382 ? 14.82 -1.521 -11.945 1 95.62 382 THR B CA 1
ATOM 6070 C C . THR B 1 382 ? 15.945 -0.753 -11.25 1 95.62 382 THR B C 1
ATOM 6072 O O . THR B 1 382 ? 15.688 0.085 -10.383 1 95.62 382 THR B O 1
ATOM 6075 N N . ILE B 1 383 ? 17.141 -1.11 -11.609 1 87.75 383 ILE B N 1
ATOM 6076 C CA . ILE B 1 383 ? 18.297 -0.49 -10.977 1 87.75 383 ILE B CA 1
ATOM 6077 C C . ILE B 1 383 ? 18.703 0.759 -11.75 1 87.75 383 ILE B C 1
ATOM 6079 O O . ILE B 1 383 ? 18.984 0.689 -12.953 1 87.75 383 ILE B O 1
ATOM 6083 N N . GLN B 1 384 ? 18.25 1.95 -11.242 1 71.38 384 GLN B N 1
ATOM 6084 C CA . GLN B 1 384 ? 18.672 3.186 -11.891 1 71.38 384 GLN B CA 1
ATOM 6085 C C . GLN B 1 384 ? 20.031 3.645 -11.359 1 71.38 384 GLN B C 1
ATOM 6087 O O . GLN B 1 384 ? 20.312 3.506 -10.164 1 71.38 384 GLN B O 1
ATOM 6092 N N . GLN B 1 385 ? 21.062 3.652 -12.133 1 54.31 385 GLN B N 1
ATOM 6093 C CA . GLN B 1 385 ? 22.344 4.219 -11.727 1 54.31 385 GLN B CA 1
ATOM 6094 C C . GLN B 1 385 ? 22.203 5.691 -11.352 1 54.31 385 GLN B C 1
ATOM 6096 O O . GLN B 1 385 ? 21.688 6.488 -12.141 1 54.31 385 GLN B O 1
ATOM 6101 N N . TYR B 1 386 ? 21.812 5.984 -10.094 1 44.09 386 TYR B N 1
ATOM 6102 C CA . TYR B 1 386 ? 21.906 7.395 -9.727 1 44.09 386 TYR B CA 1
ATOM 6103 C C . TYR B 1 386 ? 23.359 7.836 -9.625 1 44.09 386 TYR B C 1
ATOM 6105 O O . TYR B 1 386 ? 24.234 7.035 -9.289 1 44.09 386 TYR B O 1
#